Protein AF-0000000075981635 (afdb_homodimer)

Organism: Limulus polyphemus (NCBI:txid6850)

Secondary structure (DSSP, 8-state):
----EEEE---SS-EE-TTT--EE-TTT--EEEETTT--EEETTTGGG--PPPHHHHHHH------SSS----TGGGTTB-TTT--B----SSS---EE-TTT--EE-TTT---EEE--HHHHHHH-----EEE-HHHHHHHHHHTT---EEHHHH-TTHHHH-HHHHHHHHHHHHHHHHHHHHHT-HHHHHHTGGGTTGGGTHHHH-SSEE-HHHHHHHHHTHHHHHHHHHHHHHHHIIIII-HHHHTT-EE-TTT----EE-TTSTTEEE-TTT--EEEHHHHHHTTT--HHHHHHHHHHHHHHH-/----EEEE---SS-EE-TTT--EE-TTT--EEEETTT--EEETTTGGG--PPPHHHHHHH------SSS----TGGGTTB-TTT--B----SSS---EE-TTT--EE-TTT---EEE--HHHHHHH-----EEE-HHHHHHHHHHTT---EEHHHH-TTHHHH-HHHHHHHHHHHHHHHHHHHHHT-HHHHHHTGGGTTGGGTHHHH-SSEE-HHHHHHHHHTHHHHHHHHHHHHHHHIIIII-HHHHTT-EE-TTT----EE-TTSTTEEE-TTT--EEEHHHHHHTTT--HHHHHHHHHHHHHHH-

Structure (mmCIF, N/CA/C/O backbone):
data_AF-0000000075981635-model_v1
#
loop_
_entity.id
_entity.type
_entity.pdbx_description
1 polymer 'Differentially expressed in FDCP 8 homolog isoform X3'
#
loop_
_atom_site.group_PDB
_atom_site.id
_atom_site.type_symbol
_atom_site.label_atom_id
_atom_site.label_alt_id
_atom_site.label_comp_id
_atom_site.label_asym_id
_atom_site.label_entity_id
_atom_site.label_seq_id
_atom_site.pdbx_PDB_ins_code
_atom_site.Cartn_x
_atom_site.Cartn_y
_atom_site.Cartn_z
_atom_site.occupancy
_atom_site.B_iso_or_equiv
_atom_site.auth_seq_id
_atom_site.auth_comp_id
_atom_site.auth_asym_id
_atom_site.auth_atom_id
_atom_site.pdbx_PDB_model_num
ATOM 1 N N . MET A 1 1 ? -29.5 -4.312 -8.617 1 84.81 1 MET A N 1
ATOM 2 C CA . MET A 1 1 ? -28.266 -4.684 -7.918 1 84.81 1 MET A CA 1
ATOM 3 C C . MET A 1 1 ? -27.875 -6.125 -8.219 1 84.81 1 MET A C 1
ATOM 5 O O . MET A 1 1 ? -26.797 -6.574 -7.848 1 84.81 1 MET A O 1
ATOM 9 N N . GLY A 1 2 ? -28.641 -6.891 -8.945 1 89.69 2 GLY A N 1
ATOM 10 C CA . GLY A 1 2 ? -28.359 -8.195 -9.516 1 89.69 2 GLY A CA 1
ATOM 11 C C . GLY A 1 2 ? -28.516 -9.336 -8.516 1 89.69 2 GLY A C 1
ATOM 12 O O . GLY A 1 2 ? -28.156 -10.477 -8.812 1 89.69 2 GLY A O 1
ATOM 13 N N . HIS A 1 3 ? -29.016 -9.078 -7.332 1 92.94 3 HIS A N 1
ATOM 14 C CA . HIS A 1 3 ? -29.172 -10.117 -6.32 1 92.94 3 HIS A CA 1
ATOM 15 C C . HIS A 1 3 ? -30.391 -10.992 -6.617 1 92.94 3 HIS A C 1
ATOM 17 O O . HIS A 1 3 ? -31.406 -10.5 -7.125 1 92.94 3 HIS A O 1
ATOM 23 N N . LYS A 1 4 ? -30.25 -12.25 -6.344 1 93.5 4 LYS A N 1
ATOM 24 C CA . LYS A 1 4 ? -31.375 -13.188 -6.367 1 93.5 4 LYS A CA 1
ATOM 25 C C . LYS A 1 4 ? -31.719 -13.664 -4.957 1 93.5 4 LYS A C 1
ATOM 27 O O . LYS A 1 4 ? -31.344 -14.766 -4.559 1 93.5 4 LYS A O 1
ATOM 32 N N . PHE A 1 5 ? -32.625 -12.906 -4.32 1 91.69 5 PHE A N 1
ATOM 33 C CA . PHE A 1 5 ? -32.875 -13.102 -2.898 1 91.69 5 PHE A CA 1
ATOM 34 C C . PHE A 1 5 ? -33.906 -14.211 -2.678 1 91.69 5 PHE A C 1
ATOM 36 O O . PHE A 1 5 ? -34.875 -14.328 -3.434 1 91.69 5 PHE A O 1
ATOM 43 N N . MET A 1 6 ? -33.562 -15 -1.668 1 89.75 6 MET A N 1
ATOM 44 C CA . MET A 1 6 ? -34.5 -16 -1.137 1 89.75 6 MET A CA 1
ATOM 45 C C . MET A 1 6 ? -34.812 -15.719 0.328 1 89.75 6 MET A C 1
ATOM 47 O O . MET A 1 6 ? -33.938 -15.266 1.081 1 89.75 6 MET A O 1
ATOM 51 N N . GLN A 1 7 ? -36 -15.938 0.594 1 85.94 7 GLN A N 1
ATOM 52 C CA . GLN A 1 7 ? -36.406 -15.742 1.984 1 85.94 7 GLN A CA 1
ATOM 53 C C . GLN A 1 7 ? -36.031 -16.953 2.836 1 85.94 7 GLN A C 1
ATOM 55 O O . GLN A 1 7 ? -36.188 -18.094 2.402 1 85.94 7 GLN A O 1
ATOM 60 N N . ARG A 1 8 ? -35.281 -16.688 3.889 1 77.25 8 ARG A N 1
ATOM 61 C CA . ARG A 1 8 ? -34.938 -17.781 4.793 1 77.25 8 ARG A CA 1
ATOM 62 C C . ARG A 1 8 ? -35.562 -17.578 6.164 1 77.25 8 ARG A C 1
ATOM 64 O O . ARG A 1 8 ? -35.688 -16.438 6.645 1 77.25 8 ARG A O 1
ATOM 71 N N . LYS A 1 9 ? -36.25 -18.719 6.59 1 65.69 9 LYS A N 1
ATOM 72 C CA . LYS A 1 9 ? -36.75 -18.734 7.957 1 65.69 9 LYS A CA 1
ATOM 73 C C . LYS A 1 9 ? -35.719 -19.25 8.93 1 65.69 9 LYS A C 1
ATOM 75 O O . LYS A 1 9 ? -34.812 -20 8.547 1 65.69 9 LYS A O 1
ATOM 80 N N . MET A 1 10 ? -35.406 -18.719 10.125 1 58.03 10 MET A N 1
ATOM 81 C CA . MET A 1 10 ? -34.375 -18.719 11.141 1 58.03 10 MET A CA 1
ATOM 82 C C . MET A 1 10 ? -33.969 -20.141 11.508 1 58.03 10 MET A C 1
ATOM 84 O O . MET A 1 10 ? -34.812 -21 11.758 1 58.03 10 MET A O 1
ATOM 88 N N . GLU A 1 11 ? -32.875 -20.609 10.891 1 58.12 11 GLU A N 1
ATOM 89 C CA . GLU A 1 11 ? -32.25 -21.672 11.68 1 58.12 11 GLU A CA 1
ATOM 90 C C . GLU A 1 11 ? -31.391 -21.094 12.781 1 58.12 11 GLU A C 1
ATOM 92 O O . GLU A 1 11 ? -30.938 -19.953 12.688 1 58.12 11 GLU A O 1
ATOM 97 N N . GLY A 1 12 ? -31.5 -21.5 14.125 1 59.56 12 GLY A N 1
ATOM 98 C CA . GLY A 1 12 ? -30.859 -21.328 15.422 1 59.56 12 GLY A CA 1
ATOM 99 C C . GLY A 1 12 ? -29.562 -20.547 15.352 1 59.56 12 GLY A C 1
ATOM 100 O O . GLY A 1 12 ? -28.953 -20.25 16.391 1 59.56 12 GLY A O 1
ATOM 101 N N . THR A 1 13 ? -28.984 -20.141 14.211 1 61.5 13 THR A N 1
ATOM 102 C CA . THR A 1 13 ? -27.672 -19.5 14.266 1 61.5 13 THR A CA 1
ATOM 103 C C . THR A 1 13 ? -27.797 -18 14.047 1 61.5 13 THR A C 1
ATOM 105 O O . THR A 1 13 ? -28.703 -17.531 13.344 1 61.5 13 THR A O 1
ATOM 108 N N . HIS A 1 14 ? -27.094 -17.203 14.852 1 75.94 14 HIS A N 1
ATOM 109 C CA . HIS A 1 14 ? -27.078 -15.758 14.734 1 75.94 14 HIS A CA 1
ATOM 110 C C . HIS A 1 14 ? -26.328 -15.32 13.477 1 75.94 14 HIS A C 1
ATOM 112 O O . HIS A 1 14 ? -25.172 -15.695 13.281 1 75.94 14 HIS A O 1
ATOM 118 N N . GLU A 1 15 ? -27.125 -14.82 12.461 1 83.19 15 GLU A N 1
ATOM 119 C CA . GLU A 1 15 ? -26.531 -14.211 11.273 1 83.19 15 GLU A CA 1
ATOM 120 C C . GLU A 1 15 ? -26.516 -12.688 11.375 1 83.19 15 GLU A C 1
ATOM 122 O O . GLU A 1 15 ? -27.172 -12.117 12.25 1 83.19 15 GLU A O 1
ATOM 127 N N . TYR A 1 16 ? -25.594 -12.086 10.617 1 87.06 16 TYR A N 1
ATOM 128 C CA . TYR A 1 16 ? -25.516 -10.625 10.609 1 87.06 16 TYR A CA 1
ATOM 129 C C . TYR A 1 16 ? -25.922 -10.07 9.25 1 87.06 16 TYR A C 1
ATOM 131 O O . TYR A 1 16 ? -25.578 -10.641 8.211 1 87.06 16 TYR A O 1
ATOM 139 N N . CYS A 1 17 ? -26.625 -8.984 9.32 1 89.62 17 CYS A N 1
ATOM 140 C CA . CYS A 1 17 ? -27.047 -8.305 8.102 1 89.62 17 CYS A CA 1
ATOM 141 C C . CYS A 1 17 ? -25.875 -7.613 7.434 1 89.62 17 CYS A C 1
ATOM 143 O O . CYS A 1 17 ? -25.156 -6.84 8.07 1 89.62 17 CYS A O 1
ATOM 145 N N . ASP A 1 18 ? -25.703 -7.773 6.152 1 89.81 18 ASP A N 1
ATOM 146 C CA . ASP A 1 18 ? -24.578 -7.203 5.406 1 89.81 18 ASP A CA 1
ATOM 147 C C . ASP A 1 18 ? -24.812 -5.719 5.125 1 89.81 18 ASP A C 1
ATOM 149 O O . ASP A 1 18 ? -23.891 -5.008 4.723 1 89.81 18 ASP A O 1
ATOM 153 N N . LYS A 1 19 ? -25.969 -5.297 5.375 1 87.06 19 LYS A N 1
ATOM 154 C CA . LYS A 1 19 ? -26.266 -3.887 5.148 1 87.06 19 LYS A CA 1
ATOM 155 C C . LYS A 1 19 ? -26.094 -3.074 6.43 1 87.06 19 LYS A C 1
ATOM 157 O O . LYS A 1 19 ? -25.344 -2.1 6.453 1 87.06 19 LYS A O 1
ATOM 162 N N . CYS A 1 20 ? -26.703 -3.475 7.473 1 85.94 20 CYS A N 1
ATOM 163 C CA . CYS A 1 20 ? -26.703 -2.664 8.688 1 85.94 20 CYS A CA 1
ATOM 164 C C . CYS A 1 20 ? -25.75 -3.248 9.727 1 85.94 20 CYS A C 1
ATOM 166 O O . CYS A 1 20 ? -25.484 -2.615 10.75 1 85.94 20 CYS A O 1
ATOM 168 N N . CYS A 1 21 ? -25.25 -4.375 9.57 1 83.38 21 CYS A N 1
ATOM 169 C CA . CYS A 1 21 ? -24.266 -5.059 10.398 1 83.38 21 CYS A CA 1
ATOM 170 C C . CYS A 1 21 ? -24.859 -5.488 11.727 1 83.38 21 CYS A C 1
ATOM 172 O O . CYS A 1 21 ? -24.141 -5.871 12.648 1 83.38 21 CYS A O 1
ATOM 174 N N . ASN A 1 22 ? -26.172 -5.445 11.797 1 85.88 22 ASN A N 1
ATOM 175 C CA . ASN A 1 22 ? -26.828 -5.895 13.016 1 85.88 22 ASN A CA 1
ATOM 176 C C . ASN A 1 22 ? -27.234 -7.363 12.93 1 85.88 22 ASN A C 1
ATOM 178 O O . ASN A 1 22 ? -27.312 -7.922 11.836 1 85.88 22 ASN A O 1
ATOM 182 N N . ILE A 1 23 ? -27.453 -7.855 14.117 1 86.75 23 ILE A N 1
ATOM 183 C CA . ILE A 1 23 ? -27.812 -9.266 14.203 1 86.75 23 ILE A CA 1
ATOM 184 C C . ILE A 1 23 ? -29.188 -9.5 13.594 1 86.75 23 ILE A C 1
ATOM 186 O O . ILE A 1 23 ? -30.109 -8.703 13.805 1 86.75 23 ILE A O 1
ATOM 190 N N . ILE A 1 24 ? -29.234 -10.406 12.703 1 84 24 ILE A N 1
ATOM 191 C CA . ILE A 1 24 ? -30.531 -10.883 12.211 1 84 24 ILE A CA 1
ATOM 192 C C . ILE A 1 24 ? -31.125 -11.891 13.188 1 84 24 ILE A C 1
ATOM 194 O O . ILE A 1 24 ? -30.578 -12.984 13.359 1 84 24 ILE A O 1
ATOM 198 N N . LEU A 1 25 ? -32.031 -11.516 14.055 1 73.31 25 LEU A N 1
ATOM 199 C CA . LEU A 1 25 ? -32.656 -12.383 15.055 1 73.31 25 LEU A CA 1
ATOM 200 C C . LEU A 1 25 ? -33.594 -13.375 14.406 1 73.31 25 LEU A C 1
ATOM 202 O O . LEU A 1 25 ? -34.5 -12.984 13.672 1 73.31 25 LEU A O 1
ATOM 206 N N . GLY A 1 26 ? -33.25 -14.555 13.898 1 59.31 26 GLY A N 1
ATOM 207 C CA . GLY A 1 26 ? -33.969 -15.633 13.227 1 59.31 26 GLY A CA 1
ATOM 208 C C . GLY A 1 26 ? -35.375 -15.812 13.711 1 59.31 26 GLY A C 1
ATOM 209 O O . GLY A 1 26 ? -36.281 -16.125 12.922 1 59.31 26 GLY A O 1
ATOM 210 N N . VAL A 1 27 ? -35.656 -15.93 14.992 1 55.22 27 VAL A N 1
ATOM 211 C CA . VAL A 1 27 ? -36.969 -16.391 15.438 1 55.22 27 VAL A CA 1
ATOM 212 C C . VAL A 1 27 ? -38.062 -15.445 14.93 1 55.22 27 VAL A C 1
ATOM 214 O O . VAL A 1 27 ? -39.125 -15.883 14.547 1 55.22 27 VAL A O 1
ATOM 217 N N . MET A 1 28 ? -37.812 -14.281 14.914 1 53.75 28 MET A N 1
ATOM 218 C CA . MET A 1 28 ? -38.938 -13.375 14.773 1 53.75 28 MET A CA 1
ATOM 219 C C . MET A 1 28 ? -38.969 -12.719 13.398 1 53.75 28 MET A C 1
ATOM 221 O O . MET A 1 28 ? -39.969 -12.156 12.984 1 53.75 28 MET A O 1
ATOM 225 N N . HIS A 1 29 ? -37.781 -12.789 12.648 1 61.12 29 HIS A N 1
ATOM 226 C CA . HIS A 1 29 ? -37.844 -11.914 11.477 1 61.12 29 HIS A CA 1
ATOM 227 C C . HIS A 1 29 ? -37.312 -12.617 10.234 1 61.12 29 HIS A C 1
ATOM 229 O O . HIS A 1 29 ? -36.312 -13.328 10.289 1 61.12 29 HIS A O 1
ATOM 235 N N . ASN A 1 30 ? -38.156 -12.719 9.219 1 72 30 ASN A N 1
ATOM 236 C CA . ASN A 1 30 ? -37.75 -13.141 7.879 1 72 30 ASN A CA 1
ATOM 237 C C . ASN A 1 30 ? -36.531 -12.359 7.387 1 72 30 ASN A C 1
ATOM 239 O O . ASN A 1 30 ? -36.375 -11.18 7.707 1 72 30 ASN A O 1
ATOM 243 N N . TRP A 1 31 ? -35.5 -13.148 7.027 1 84.12 31 TRP A N 1
ATOM 244 C CA . TRP A 1 31 ? -34.344 -12.469 6.422 1 84.12 31 TRP A CA 1
ATOM 245 C C . TRP A 1 31 ? -34.062 -13 5.02 1 84.12 31 TRP A C 1
ATOM 247 O O . TRP A 1 31 ? -34.688 -13.969 4.586 1 84.12 31 TRP A O 1
ATOM 257 N N . TYR A 1 32 ? -33.438 -12.188 4.258 1 88.69 32 TYR A N 1
ATOM 258 C CA . TYR A 1 32 ? -33.188 -12.516 2.859 1 88.69 32 TYR A CA 1
ATOM 259 C C . TYR A 1 32 ? -31.719 -12.883 2.656 1 88.69 32 TYR A C 1
ATOM 261 O O . TYR A 1 32 ? -30.844 -12.359 3.35 1 88.69 32 TYR A O 1
ATOM 269 N N . TYR A 1 33 ? -31.531 -13.828 1.89 1 90.06 33 TYR A N 1
ATOM 270 C CA . TYR A 1 33 ? -30.172 -14.195 1.491 1 90.06 33 TYR A CA 1
ATOM 271 C C . TYR A 1 33 ? -30.078 -14.359 -0.021 1 90.06 33 TYR A C 1
ATOM 273 O O . TYR A 1 33 ? -31 -14.852 -0.661 1 90.06 33 TYR A O 1
ATOM 281 N N . CYS A 1 34 ? -29.062 -13.789 -0.636 1 93.12 34 CYS A N 1
ATOM 282 C CA . CYS A 1 34 ? -28.828 -13.961 -2.066 1 93.12 34 CYS A CA 1
ATOM 283 C C . CYS A 1 34 ? -28.281 -15.352 -2.369 1 93.12 34 CYS A C 1
ATOM 285 O O . CYS A 1 34 ? -27.25 -15.742 -1.824 1 93.12 34 CYS A O 1
ATOM 287 N N . LYS A 1 35 ? -28.844 -16.031 -3.207 1 92.94 35 LYS A N 1
ATOM 288 C CA . LYS A 1 35 ? -28.438 -17.406 -3.51 1 92.94 35 LYS A CA 1
ATOM 289 C C . LYS A 1 35 ? -27.094 -17.422 -4.246 1 92.94 35 LYS A C 1
ATOM 291 O O . LYS A 1 35 ? -26.359 -18.406 -4.164 1 92.94 35 LYS A O 1
ATOM 296 N N . ASN A 1 36 ? -26.812 -16.312 -4.926 1 93.25 36 ASN A N 1
ATOM 297 C CA . ASN A 1 36 ? -25.609 -16.281 -5.77 1 93.25 36 ASN A CA 1
ATOM 298 C C . ASN A 1 36 ? -24.391 -15.844 -4.98 1 93.25 36 ASN A C 1
ATOM 300 O O . ASN A 1 36 ? -23.297 -16.406 -5.148 1 93.25 36 ASN A O 1
ATOM 304 N N . CYS A 1 37 ? -24.5 -14.914 -4.121 1 93.06 37 CYS A N 1
ATOM 305 C CA . CYS A 1 37 ? -23.312 -14.375 -3.475 1 93.06 37 CYS A CA 1
ATOM 306 C C . CYS A 1 37 ? -23.406 -14.516 -1.96 1 93.06 37 CYS A C 1
ATOM 308 O O . CYS A 1 37 ? -22.484 -14.125 -1.24 1 93.06 37 CYS A O 1
ATOM 310 N N . SER A 1 38 ? -24.5 -14.906 -1.4 1 89.31 38 SER A N 1
ATOM 311 C CA . SER A 1 38 ? -24.719 -15.18 0.017 1 89.31 38 SER A CA 1
ATOM 312 C C . SER A 1 38 ? -24.875 -13.883 0.808 1 89.31 38 SER A C 1
ATOM 314 O O . SER A 1 38 ? -24.672 -13.859 2.023 1 89.31 38 SER A O 1
ATOM 316 N N . PHE A 1 39 ? -25.156 -12.852 0.127 1 91.94 39 PHE A N 1
ATOM 317 C CA . PHE A 1 39 ? -25.484 -11.594 0.792 1 91.94 39 PHE A CA 1
ATOM 318 C C . PHE A 1 39 ? -26.734 -11.758 1.665 1 91.94 39 PHE A C 1
ATOM 320 O O . PHE A 1 39 ? -27.734 -12.312 1.222 1 91.94 39 PHE A O 1
ATOM 327 N N . LYS A 1 40 ? -26.641 -11.352 2.982 1 91.06 40 LYS A N 1
ATOM 328 C CA . LYS A 1 40 ? -27.75 -11.477 3.93 1 91.06 40 LYS A CA 1
ATOM 329 C C . LYS A 1 40 ? -28.25 -10.109 4.371 1 91.06 40 LYS A C 1
ATOM 331 O O . LYS A 1 40 ? -27.453 -9.188 4.582 1 91.06 40 LYS A O 1
ATOM 336 N N . CYS A 1 41 ? -29.562 -9.953 4.391 1 90.06 41 CYS A N 1
ATOM 337 C CA . CYS A 1 41 ? -30.047 -8.664 4.879 1 90.06 41 CYS A CA 1
ATOM 338 C C . CYS A 1 41 ? -31.422 -8.812 5.527 1 90.06 41 CYS A C 1
ATOM 340 O O . CYS A 1 41 ? -32.125 -9.797 5.301 1 90.06 41 CYS A O 1
ATOM 342 N N . HIS A 1 42 ? -31.672 -7.879 6.406 1 87.75 42 HIS A N 1
ATOM 343 C CA . HIS A 1 42 ? -33 -7.742 6.984 1 87.75 42 HIS A CA 1
ATOM 344 C C . HIS A 1 42 ? -34.031 -7.406 5.91 1 87.75 42 HIS A C 1
ATOM 346 O O . HIS A 1 42 ? -33.688 -6.871 4.855 1 87.75 42 HIS A O 1
ATOM 352 N N . ASN A 1 43 ? -35.219 -7.734 6.301 1 86.81 43 ASN A N 1
ATOM 353 C CA . ASN A 1 43 ? -36.312 -7.301 5.434 1 86.81 43 ASN A CA 1
ATOM 354 C C . ASN A 1 43 ? -36.344 -5.781 5.289 1 86.81 43 ASN A C 1
ATOM 356 O O . ASN A 1 43 ? -36.562 -5.262 4.191 1 86.81 43 ASN A O 1
ATOM 360 N N . LYS A 1 44 ? -36.062 -5.113 6.312 1 87.5 44 LYS A N 1
ATOM 361 C CA . LYS A 1 44 ? -36.125 -3.656 6.297 1 87.5 44 LYS A CA 1
ATOM 362 C C . LYS A 1 44 ? -34.969 -3.068 5.52 1 87.5 44 LYS A C 1
ATOM 364 O O . LYS A 1 44 ? -35 -1.918 5.082 1 87.5 44 LYS A O 1
ATOM 369 N N . CYS A 1 45 ? -33.938 -3.873 5.348 1 89.81 45 CYS A N 1
ATOM 370 C CA . CYS A 1 45 ? -32.719 -3.377 4.738 1 89.81 45 CYS A CA 1
ATOM 371 C C . CYS A 1 45 ? -32.688 -3.645 3.238 1 89.81 45 CYS A C 1
ATOM 373 O O . CYS A 1 45 ? -31.906 -3.043 2.5 1 89.81 45 CYS A O 1
ATOM 375 N N . VAL A 1 46 ? -33.562 -4.438 2.738 1 86.81 46 VAL A N 1
ATOM 376 C CA . VAL A 1 46 ? -33.531 -4.965 1.377 1 86.81 46 VAL A CA 1
ATOM 377 C C . VAL A 1 46 ? -33.656 -3.818 0.375 1 86.81 46 VAL A C 1
ATOM 379 O O . VAL A 1 46 ? -33.031 -3.834 -0.682 1 86.81 46 VAL A O 1
ATOM 382 N N . ASN A 1 47 ? -34.406 -2.779 0.701 1 87 47 ASN A N 1
ATOM 383 C CA . ASN A 1 47 ? -34.656 -1.711 -0.257 1 87 47 ASN A CA 1
ATOM 384 C C . ASN A 1 47 ? -33.594 -0.638 -0.218 1 87 47 ASN A C 1
ATOM 386 O O . ASN A 1 47 ? -33.594 0.301 -1.017 1 87 47 ASN A O 1
ATOM 390 N N . PHE A 1 48 ? -32.594 -0.847 0.583 1 87.12 48 PHE A N 1
ATOM 391 C CA . PHE A 1 48 ? -31.578 0.19 0.738 1 87.12 48 PHE A CA 1
ATOM 392 C C . PHE A 1 48 ? -30.188 -0.357 0.423 1 87.12 48 PHE A C 1
ATOM 394 O O . PHE A 1 48 ? -29.188 0.182 0.889 1 87.12 48 PHE A O 1
ATOM 401 N N . LEU A 1 49 ? -30.266 -1.386 -0.314 1 87.81 49 LEU A N 1
ATOM 402 C CA . LEU A 1 49 ? -28.969 -2.004 -0.624 1 87.81 49 LEU A CA 1
ATOM 403 C C . LEU A 1 49 ? -28.156 -1.121 -1.563 1 87.81 49 LEU A C 1
ATOM 405 O O . LEU A 1 49 ? -28.719 -0.457 -2.439 1 87.81 49 LEU A O 1
ATOM 409 N N . THR A 1 50 ? -26.828 -1.134 -1.323 1 85.12 50 THR A N 1
ATOM 410 C CA . THR A 1 50 ? -25.922 -0.349 -2.166 1 85.12 50 THR A CA 1
ATOM 411 C C . THR A 1 50 ? -24.891 -1.246 -2.842 1 85.12 50 THR A C 1
ATOM 413 O O . THR A 1 50 ? -24.297 -0.865 -3.854 1 85.12 50 THR A O 1
ATOM 416 N N . ARG A 1 51 ? -24.812 -2.416 -2.426 1 91.31 51 ARG A N 1
ATOM 417 C CA . ARG A 1 51 ? -23.781 -3.309 -2.949 1 91.31 51 ARG A CA 1
ATOM 418 C C . ARG A 1 51 ? -24.312 -4.16 -4.09 1 91.31 51 ARG A C 1
ATOM 420 O O . ARG A 1 51 ? -25.359 -4.816 -3.945 1 91.31 51 ARG A O 1
ATOM 427 N N . ILE A 1 52 ? -23.516 -4.168 -5.227 1 92.38 52 ILE A N 1
ATOM 428 C CA . ILE A 1 52 ? -23.859 -5.016 -6.363 1 92.38 52 ILE A CA 1
ATOM 429 C C . ILE A 1 52 ? -23.547 -6.473 -6.031 1 92.38 52 ILE A C 1
ATOM 431 O O . ILE A 1 52 ? -22.594 -6.758 -5.309 1 92.38 52 ILE A O 1
ATOM 435 N N . CYS A 1 53 ? -24.391 -7.355 -6.523 1 94.62 53 CYS A N 1
ATOM 436 C CA . CYS A 1 53 ? -24.172 -8.781 -6.324 1 94.62 53 CYS A CA 1
ATOM 437 C C . CYS A 1 53 ? -22.781 -9.188 -6.789 1 94.62 53 CYS A C 1
ATOM 439 O O . CYS A 1 53 ? -22.391 -8.93 -7.934 1 94.62 53 CYS A O 1
ATOM 441 N N . ALA A 1 54 ? -22.078 -9.852 -5.941 1 95.19 54 ALA A N 1
ATOM 442 C CA . ALA A 1 54 ? -20.719 -10.258 -6.254 1 95.19 54 ALA A CA 1
ATOM 443 C C . ALA A 1 54 ? -20.688 -11.234 -7.426 1 95.19 54 ALA A C 1
ATOM 445 O O . ALA A 1 54 ? -19.734 -11.234 -8.219 1 95.19 54 ALA A O 1
ATOM 446 N N . TYR A 1 55 ? -21.656 -12.016 -7.535 1 95.75 55 TYR A N 1
ATOM 447 C CA . TYR A 1 55 ? -21.734 -12.977 -8.625 1 95.75 55 TYR A CA 1
ATOM 448 C C . TYR A 1 55 ? -21.844 -12.266 -9.969 1 95.75 55 TYR A C 1
ATOM 450 O O . TYR A 1 55 ? -21.188 -12.656 -10.938 1 95.75 55 TYR A O 1
ATOM 458 N N . VAL A 1 56 ? -22.656 -11.305 -9.992 1 95.25 56 VAL A N 1
ATOM 459 C CA . VAL A 1 56 ? -22.828 -10.531 -11.219 1 95.25 56 VAL A CA 1
ATOM 460 C C . VAL A 1 56 ? -21.484 -9.883 -11.594 1 95.25 56 VAL A C 1
ATOM 462 O O . VAL A 1 56 ? -21.109 -9.867 -12.773 1 95.25 56 VAL A O 1
ATOM 465 N N . LYS A 1 57 ? -20.797 -9.414 -10.617 1 94 57 LYS A N 1
ATOM 466 C CA . LYS A 1 57 ? -19.5 -8.805 -10.859 1 94 57 LYS A CA 1
ATOM 467 C C . LYS A 1 57 ? -18.531 -9.82 -11.453 1 94 57 LYS A C 1
ATOM 469 O O . LYS A 1 57 ? -17.766 -9.492 -12.375 1 94 57 LYS A O 1
ATOM 474 N N . VAL A 1 58 ? -18.562 -10.977 -10.961 1 95.81 58 VAL A N 1
ATOM 475 C CA . VAL A 1 58 ? -17.656 -12.031 -11.398 1 95.81 58 VAL A CA 1
ATOM 476 C C . VAL A 1 58 ? -18 -12.445 -12.828 1 95.81 58 VAL A C 1
ATOM 478 O O . VAL A 1 58 ? -17.094 -12.656 -13.648 1 95.81 58 VAL A O 1
ATOM 481 N N . VAL A 1 59 ? -19.234 -12.555 -13.086 1 94.5 59 VAL A N 1
ATOM 482 C CA . VAL A 1 59 ? -19.672 -12.961 -14.414 1 94.5 59 VAL A CA 1
ATOM 483 C C . VAL A 1 59 ? -19.297 -11.891 -15.438 1 94.5 59 VAL A C 1
ATOM 485 O O . VAL A 1 59 ? -18.844 -12.211 -16.547 1 94.5 59 VAL A O 1
ATOM 488 N N . GLU A 1 60 ? -19.391 -10.711 -15.07 1 94.44 60 GLU A N 1
ATOM 489 C CA . GLU A 1 60 ? -19.109 -9.602 -15.977 1 94.44 60 GLU A CA 1
ATOM 490 C C . GLU A 1 60 ? -17.609 -9.492 -16.25 1 94.44 60 GLU A C 1
ATOM 492 O O . GLU A 1 60 ? -17.188 -9.289 -17.391 1 94.44 60 GLU A O 1
ATOM 497 N N . ASN A 1 61 ? -16.844 -9.57 -15.188 1 95.12 61 ASN A N 1
ATOM 498 C CA . ASN A 1 61 ? -15.391 -9.445 -15.305 1 95.12 61 ASN A CA 1
ATOM 499 C C . ASN A 1 61 ? -14.672 -10.336 -14.297 1 95.12 61 ASN A C 1
ATOM 501 O O . ASN A 1 61 ? -14.227 -9.859 -13.25 1 95.12 61 ASN A O 1
ATOM 505 N N . PRO A 1 62 ? -14.445 -11.508 -14.727 1 96.06 62 PRO A N 1
ATOM 506 C CA . PRO A 1 62 ? -13.773 -12.438 -13.812 1 96.06 62 PRO A CA 1
ATOM 507 C C . PRO A 1 62 ? -12.266 -12.203 -13.742 1 96.06 62 PRO A C 1
ATOM 509 O O . PRO A 1 62 ? -11.484 -13.055 -14.188 1 96.06 62 PRO A O 1
ATOM 512 N N . SER A 1 63 ? -11.82 -11.078 -13.125 1 97.25 63 SER A N 1
ATOM 513 C CA . SER A 1 63 ? -10.406 -10.742 -13.008 1 97.25 63 SER A CA 1
ATOM 514 C C . SER A 1 63 ? -10.078 -10.195 -11.625 1 97.25 63 SER A C 1
ATOM 516 O O . SER A 1 63 ? -10.961 -9.672 -10.938 1 97.25 63 SER A O 1
ATOM 518 N N . TYR A 1 64 ? -8.906 -10.414 -11.227 1 97.88 64 TYR A N 1
ATOM 519 C CA . TYR A 1 64 ? -8.43 -9.93 -9.938 1 97.88 64 TYR A CA 1
ATOM 520 C C . TYR A 1 64 ? -7.734 -8.578 -10.078 1 97.88 64 TYR A C 1
ATOM 522 O O . TYR A 1 64 ? -7.242 -8.242 -11.156 1 97.88 64 TYR A O 1
ATOM 530 N N . ILE A 1 65 ? -7.746 -7.801 -9 1 95.94 65 ILE A N 1
ATOM 531 C CA . ILE A 1 65 ? -6.809 -6.688 -8.875 1 95.94 65 ILE A CA 1
ATOM 532 C C . ILE A 1 65 ? -5.402 -7.227 -8.633 1 95.94 65 ILE A C 1
ATOM 534 O O . ILE A 1 65 ? -5.141 -7.863 -7.609 1 95.94 65 ILE A O 1
ATOM 538 N N . LEU A 1 66 ? -4.508 -6.941 -9.484 1 94.88 66 LEU A N 1
ATOM 539 C CA . LEU A 1 66 ? -3.207 -7.598 -9.43 1 94.88 66 LEU A CA 1
ATOM 540 C C . LEU A 1 66 ? -2.154 -6.672 -8.836 1 94.88 66 LEU A C 1
ATOM 542 O O . LEU A 1 66 ? -0.999 -7.066 -8.664 1 94.88 66 LEU A O 1
ATOM 546 N N . ASP A 1 67 ? -2.574 -5.438 -8.422 1 92.62 67 ASP A N 1
ATOM 547 C CA . ASP A 1 67 ? -1.695 -4.559 -7.66 1 92.62 67 ASP A CA 1
ATOM 548 C C . ASP A 1 67 ? -1.758 -4.887 -6.168 1 92.62 67 ASP A C 1
ATOM 550 O O . ASP A 1 67 ? -2.84 -5.113 -5.621 1 92.62 67 ASP A O 1
ATOM 554 N N . ILE A 1 68 ? -0.573 -4.926 -5.648 1 91.75 68 ILE A N 1
ATOM 555 C CA . ILE A 1 68 ? -0.566 -5.184 -4.215 1 91.75 68 ILE A CA 1
ATOM 556 C C . ILE A 1 68 ? -1.059 -3.947 -3.465 1 91.75 68 ILE A C 1
ATOM 558 O O . ILE A 1 68 ? -0.35 -2.939 -3.383 1 91.75 68 ILE A O 1
ATOM 562 N N . CYS A 1 69 ? -2.203 -4.078 -2.887 1 84.5 69 CYS A N 1
ATOM 563 C CA . CYS A 1 69 ? -2.836 -3.025 -2.1 1 84.5 69 CYS A CA 1
ATOM 564 C C . CYS A 1 69 ? -2.654 -1.666 -2.766 1 84.5 69 CYS A C 1
ATOM 566 O O . CYS A 1 69 ? -1.862 -0.845 -2.301 1 84.5 69 CYS A O 1
ATOM 568 N N . PRO A 1 70 ? -3.439 -1.427 -3.686 1 83 70 PRO A N 1
ATOM 569 C CA . PRO A 1 70 ? -3.326 -0.159 -4.41 1 83 70 PRO A CA 1
ATOM 570 C C . PRO A 1 70 ? -3.318 1.053 -3.48 1 83 70 PRO A C 1
ATOM 572 O O . PRO A 1 70 ? -4.023 1.062 -2.467 1 83 70 PRO A O 1
ATOM 575 N N . GLU A 1 71 ? -2.506 1.91 -3.82 1 80.88 71 GLU A N 1
ATOM 576 C CA . GLU A 1 71 ? -2.299 3.09 -2.984 1 80.88 71 GLU A CA 1
ATOM 577 C C . GLU A 1 71 ? -3.537 3.98 -2.969 1 80.88 71 GLU A C 1
ATOM 579 O O . GLU A 1 71 ? -3.967 4.473 -4.012 1 80.88 71 GLU A O 1
ATOM 584 N N . THR A 1 72 ? -4.121 4.195 -1.852 1 86.88 72 THR A N 1
ATOM 585 C CA . THR A 1 72 ? -5.238 5.105 -1.626 1 86.88 72 THR A CA 1
ATOM 586 C C . THR A 1 72 ? -5.129 5.766 -0.254 1 86.88 72 THR A C 1
ATOM 588 O O . THR A 1 72 ? -4.359 5.316 0.597 1 86.88 72 THR A O 1
ATOM 591 N N . SER A 1 73 ? -5.789 6.914 -0.179 1 92.69 73 SER A N 1
ATOM 592 C CA . SER A 1 73 ? -5.824 7.633 1.091 1 92.69 73 SER A CA 1
ATOM 593 C C . SER A 1 73 ? -7.25 8.039 1.457 1 92.69 73 SER A C 1
ATOM 595 O O . SER A 1 73 ? -8.148 7.984 0.618 1 92.69 73 SER A O 1
ATOM 597 N N . LEU A 1 74 ? -7.441 8.352 2.73 1 93.38 74 LEU A N 1
ATOM 598 C CA . LEU A 1 74 ? -8.727 8.891 3.145 1 93.38 74 LEU A CA 1
ATOM 599 C C . LEU A 1 74 ? -9.031 10.195 2.41 1 93.38 74 LEU A C 1
ATOM 601 O O . LEU A 1 74 ? -10.188 10.461 2.061 1 93.38 74 LEU A O 1
ATOM 605 N N . ALA A 1 75 ? -7.996 10.898 2.146 1 92.75 75 ALA A N 1
ATOM 606 C CA . ALA A 1 75 ? -8.164 12.172 1.443 1 92.75 75 ALA A CA 1
ATOM 607 C C . ALA A 1 75 ? -8.727 11.953 0.042 1 92.75 75 ALA A C 1
ATOM 609 O O . ALA A 1 75 ? -9.625 12.672 -0.394 1 92.75 75 ALA A O 1
ATOM 610 N N . THR A 1 76 ? -8.203 10.953 -0.618 1 93.94 76 THR A N 1
ATOM 611 C CA . THR A 1 76 ? -8.664 10.664 -1.972 1 93.94 76 THR A CA 1
ATOM 612 C C . THR A 1 76 ? -10.125 10.211 -1.962 1 93.94 76 THR A C 1
ATOM 614 O O . THR A 1 76 ? -10.828 10.344 -2.969 1 93.94 76 THR A O 1
ATOM 617 N N . GLN A 1 77 ? -10.594 9.781 -0.782 1 94.88 77 GLN A N 1
ATOM 618 C CA . GLN A 1 77 ? -11.977 9.344 -0.621 1 94.88 77 GLN A CA 1
ATOM 619 C C . GLN A 1 77 ? -12.82 10.43 0.039 1 94.88 77 GLN A C 1
ATOM 621 O O . GLN A 1 77 ? -13.93 10.164 0.515 1 94.88 77 GLN A O 1
ATOM 626 N N . CYS A 1 78 ? -12.188 11.57 0.154 1 94 78 CYS A N 1
ATOM 627 C CA . CYS A 1 78 ? -12.859 12.703 0.779 1 94 78 CYS A CA 1
ATOM 628 C C . CYS A 1 78 ? -13.305 12.359 2.197 1 94 78 CYS A C 1
ATOM 630 O O . CYS A 1 78 ?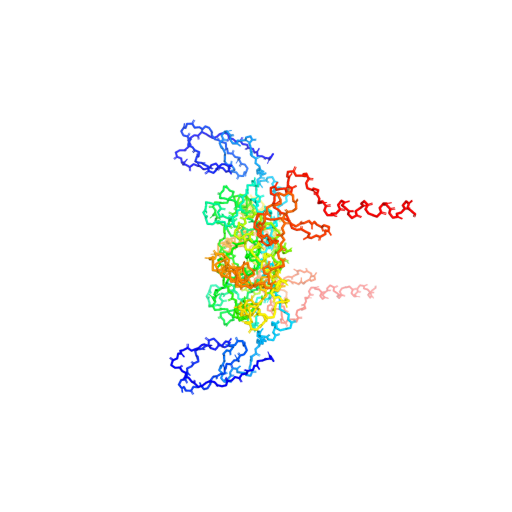 -14.359 12.812 2.648 1 94 78 CYS A O 1
ATOM 632 N N . TYR A 1 79 ? -12.617 11.422 2.777 1 93.06 79 TYR A N 1
ATOM 633 C CA . TYR A 1 79 ? -12.836 11 4.156 1 93.06 79 TYR A CA 1
ATOM 634 C C . TYR A 1 79 ? -14.211 10.367 4.324 1 93.06 79 TYR A C 1
ATOM 636 O O . TYR A 1 79 ? -14.898 10.609 5.32 1 93.06 79 TYR A O 1
ATOM 644 N N . LYS A 1 80 ? -14.555 9.609 3.311 1 94.12 80 LYS A N 1
ATOM 645 C CA . LYS A 1 80 ? -15.797 8.844 3.307 1 94.12 80 LYS A CA 1
ATOM 646 C C . LYS A 1 80 ? -15.523 7.363 3.066 1 94.12 80 LYS A C 1
ATOM 648 O O . LYS A 1 80 ? -14.539 7 2.414 1 94.12 80 LYS A O 1
ATOM 653 N N . CYS A 1 81 ? -16.375 6.562 3.662 1 94 81 CYS A N 1
ATOM 654 C CA . CYS A 1 81 ? -16.312 5.129 3.395 1 94 81 CYS A CA 1
ATOM 655 C C . CYS A 1 81 ? -16.422 4.848 1.901 1 94 81 CYS A C 1
ATOM 657 O O . CYS A 1 81 ? -17.219 5.473 1.204 1 94 81 CYS A O 1
ATOM 659 N N . ALA A 1 82 ? -15.672 3.906 1.41 1 95.56 82 ALA A N 1
ATOM 660 C CA . ALA A 1 82 ? -15.633 3.643 -0.026 1 95.56 82 ALA A CA 1
ATOM 661 C C . ALA A 1 82 ? -16.938 3.037 -0.511 1 95.56 82 ALA A C 1
ATOM 663 O O . ALA A 1 82 ? -17.297 3.174 -1.684 1 95.56 82 ALA A O 1
ATOM 664 N N . GLU A 1 83 ? -17.672 2.42 0.415 1 93.12 83 GLU A N 1
ATOM 665 C CA . GLU A 1 83 ? -18.891 1.751 -0.013 1 93.12 83 GLU A CA 1
ATOM 666 C C . GLU A 1 83 ? -20.125 2.57 0.353 1 93.12 83 GLU A C 1
ATOM 668 O O . GLU A 1 83 ? -20.859 3.027 -0.527 1 93.12 83 GLU A O 1
ATOM 673 N N . CYS A 1 84 ? -20.359 2.852 1.594 1 89.25 84 CYS A N 1
ATOM 674 C CA . CYS A 1 84 ? -21.609 3.467 2.016 1 89.25 84 CYS A CA 1
ATOM 675 C C . CYS A 1 84 ? -21.484 4.988 2.023 1 89.25 84 CYS A C 1
ATOM 677 O O . CYS A 1 84 ? -22.484 5.688 2.203 1 89.25 84 CYS A O 1
ATOM 679 N N . LYS A 1 85 ? -20.297 5.555 1.967 1 92.06 85 LYS A N 1
ATOM 680 C CA . LYS A 1 85 ? -20.016 6.977 1.805 1 92.06 85 LYS A CA 1
ATOM 681 C C . LYS A 1 85 ? -20.234 7.734 3.109 1 92.06 85 LYS A C 1
ATOM 683 O O . LYS A 1 85 ? -20.266 8.969 3.119 1 92.06 85 LYS A O 1
ATOM 688 N N . ARG A 1 86 ? -20.375 6.98 4.215 1 89.12 86 ARG A N 1
ATOM 689 C CA . ARG A 1 86 ? -20.406 7.656 5.508 1 89.12 86 ARG A CA 1
ATOM 690 C C . ARG A 1 86 ? -19.062 8.297 5.82 1 89.12 86 ARG A C 1
ATOM 692 O O . ARG A 1 86 ? -18.016 7.797 5.395 1 89.12 86 ARG A O 1
ATOM 699 N N . ARG A 1 87 ? -19.125 9.352 6.664 1 89.94 87 ARG A N 1
ATOM 700 C CA . ARG A 1 87 ? -17.891 10.062 7.023 1 89.94 87 ARG A CA 1
ATOM 701 C C . ARG A 1 87 ? -17.031 9.227 7.969 1 89.94 87 ARG A C 1
ATOM 703 O O . ARG A 1 87 ? -17.547 8.656 8.938 1 89.94 87 ARG A O 1
ATOM 710 N N . ILE A 1 88 ? -15.781 9.102 7.52 1 89.88 88 ILE A N 1
ATOM 711 C CA . ILE A 1 88 ? -14.828 8.383 8.359 1 89.88 88 ILE A CA 1
ATOM 712 C C . ILE A 1 88 ? -13.586 9.242 8.586 1 89.88 88 ILE A C 1
ATOM 714 O O . ILE A 1 88 ? -13.102 9.891 7.66 1 89.88 88 ILE A O 1
ATOM 718 N N . PHE A 1 89 ? -13.234 9.367 9.789 1 84.19 89 PHE A N 1
ATOM 719 C CA . PHE A 1 89 ? -12.039 10.125 10.133 1 84.19 89 PHE A CA 1
ATOM 720 C C . PHE A 1 89 ? -11.297 9.469 11.289 1 84.19 89 PHE A C 1
ATOM 722 O O . PHE A 1 89 ? -11.906 8.82 12.141 1 84.19 89 PHE A O 1
ATOM 729 N N . ASN A 1 90 ? -9.922 9.602 11.195 1 75.56 90 ASN A N 1
ATOM 730 C CA . ASN A 1 90 ? -9.047 8.969 12.18 1 75.56 90 ASN A CA 1
ATOM 731 C C . ASN A 1 90 ? -9.102 9.695 13.523 1 75.56 90 ASN A C 1
ATOM 733 O O . ASN A 1 90 ? -8.156 10.391 13.898 1 75.56 90 ASN A O 1
ATOM 737 N N . LYS A 1 91 ? -10.188 10.078 14.047 1 67.19 91 LYS A N 1
ATOM 738 C CA . LYS A 1 91 ? -10.297 10.695 15.367 1 67.19 91 LYS A CA 1
ATOM 739 C C . LYS A 1 91 ? -10.414 9.641 16.469 1 67.19 91 LYS A C 1
ATOM 741 O O . LYS A 1 91 ? -10.859 8.523 16.203 1 67.19 91 LYS A O 1
ATOM 746 N N . GLU A 1 92 ? -9.727 9.938 17.656 1 57.66 92 GLU A N 1
ATOM 747 C CA . GLU A 1 92 ? -9.828 9.148 18.875 1 57.66 92 GLU A CA 1
ATOM 748 C C . GLU A 1 92 ? -11.289 8.828 19.203 1 57.66 92 GLU A C 1
ATOM 750 O O . GLU A 1 92 ? -12.148 9.711 19.141 1 57.66 92 GLU A O 1
ATOM 755 N N . GLY A 1 93 ? -11.75 7.543 18.75 1 51.59 93 GLY A N 1
ATOM 756 C CA . GLY A 1 93 ? -13.016 6.992 19.203 1 51.59 93 GLY A CA 1
ATOM 757 C C . GLY A 1 93 ? -13.664 6.066 18.188 1 51.59 93 GLY A C 1
ATOM 758 O O . GLY A 1 93 ? -12.969 5.324 17.484 1 51.59 93 GLY A O 1
ATOM 759 N N . TYR A 1 94 ? -14.93 6.344 17.844 1 55.19 94 TYR A N 1
ATOM 760 C CA . TYR A 1 94 ? -15.891 5.34 17.406 1 55.19 94 TYR A CA 1
ATOM 761 C C . TYR A 1 94 ? -15.594 4.879 15.984 1 55.19 94 TYR A C 1
ATOM 763 O O . TYR A 1 94 ? -15.773 3.703 15.656 1 55.19 94 TYR A O 1
ATOM 771 N N . HIS A 1 95 ? -15.258 5.773 14.93 1 66.75 95 HIS A N 1
ATOM 772 C CA . HIS A 1 95 ? -15.344 5.223 13.578 1 66.75 95 HIS A CA 1
ATOM 773 C C . HIS A 1 95 ? -13.984 5.23 12.891 1 66.75 95 HIS A C 1
ATOM 775 O O . HIS A 1 95 ? -13.797 5.926 11.891 1 66.75 95 HIS A O 1
ATOM 781 N N . ARG A 1 96 ? -13.008 4.312 13.453 1 82.94 96 ARG A N 1
ATOM 782 C CA . ARG A 1 96 ? -11.695 4.207 12.828 1 82.94 96 ARG A CA 1
ATOM 783 C C . ARG A 1 96 ? -11.789 3.561 11.453 1 82.94 96 ARG A C 1
ATOM 785 O O . ARG A 1 96 ? -12.422 2.52 11.289 1 82.94 96 ARG A O 1
ATOM 792 N N . PRO A 1 97 ? -11.211 4.254 10.469 1 92.88 97 PRO A N 1
ATOM 793 C CA . PRO A 1 97 ? -11.227 3.678 9.125 1 92.88 97 PRO A CA 1
ATOM 794 C C . PRO A 1 97 ? -10.484 2.348 9.039 1 92.88 97 PRO A C 1
ATOM 796 O O . PRO A 1 97 ? -9.461 2.164 9.711 1 92.88 97 PRO A O 1
ATOM 799 N N . ARG A 1 98 ? -11.102 1.406 8.359 1 93.81 98 ARG A N 1
ATOM 800 C CA . ARG A 1 98 ? -10.484 0.104 8.125 1 93.81 98 ARG A CA 1
ATOM 801 C C . ARG A 1 98 ? -10.07 -0.053 6.664 1 93.81 98 ARG A C 1
ATOM 803 O O . ARG A 1 98 ? -10.875 0.183 5.758 1 93.81 98 ARG A O 1
ATOM 810 N N . LYS A 1 99 ? -8.852 -0.437 6.465 1 95.69 99 LYS A N 1
ATOM 811 C CA . LYS A 1 99 ? -8.336 -0.582 5.109 1 95.69 99 LYS A CA 1
ATOM 812 C C . LYS A 1 99 ? -8.57 -1.993 4.578 1 95.69 99 LYS A C 1
ATOM 814 O O . LYS A 1 99 ? -8.336 -2.975 5.285 1 95.69 99 LYS A O 1
ATOM 819 N N . CYS A 1 100 ? -9.109 -2.096 3.346 1 97.75 100 CYS A N 1
ATOM 820 C CA . CYS A 1 100 ? -9.18 -3.361 2.623 1 97.75 100 CYS A CA 1
ATOM 821 C C . CYS A 1 100 ? -7.891 -3.627 1.857 1 97.75 100 CYS A C 1
ATOM 823 O O . CYS A 1 100 ? -7.559 -2.902 0.917 1 97.75 100 CYS A O 1
ATOM 825 N N . ASP A 1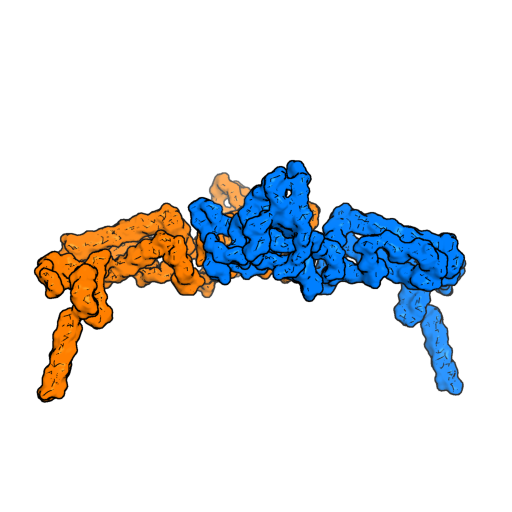 101 ? -7.23 -4.676 2.164 1 97.19 101 ASP A N 1
ATOM 826 C CA . ASP A 1 101 ? -5.922 -4.938 1.568 1 97.19 101 ASP A CA 1
ATOM 827 C C . ASP A 1 101 ? -6.055 -5.281 0.086 1 97.19 101 ASP A C 1
ATOM 829 O O . ASP A 1 101 ? -5.141 -5.023 -0.699 1 97.19 101 ASP A O 1
ATOM 833 N N . TYR A 1 102 ? -7.199 -5.789 -0.355 1 97.81 102 TYR A N 1
ATOM 834 C CA . TYR A 1 102 ? -7.406 -6.203 -1.738 1 97.81 102 TYR A CA 1
ATOM 835 C C . TYR A 1 102 ? -7.609 -4.996 -2.645 1 97.81 102 TYR A C 1
ATOM 837 O O . TYR A 1 102 ? -6.957 -4.875 -3.684 1 97.81 102 TYR A O 1
ATOM 845 N N . SER A 1 103 ? -8.5 -4.113 -2.203 1 95.69 103 SER A N 1
ATOM 846 C CA . SER A 1 103 ? -8.844 -2.986 -3.062 1 95.69 103 SER A CA 1
ATOM 847 C C . SER A 1 103 ? -7.973 -1.771 -2.754 1 95.69 103 SER A C 1
ATOM 849 O O . SER A 1 103 ? -7.797 -0.894 -3.602 1 95.69 103 SER A O 1
ATOM 851 N N . GLY A 1 104 ? -7.492 -1.679 -1.497 1 96.31 104 GLY A N 1
ATOM 852 C CA . GLY A 1 104 ? -6.695 -0.537 -1.077 1 96.31 104 GLY A CA 1
ATOM 853 C C . GLY A 1 104 ? -7.527 0.585 -0.484 1 96.31 104 GLY A C 1
ATOM 854 O O . GLY A 1 104 ? -6.988 1.521 0.108 1 96.31 104 GLY A O 1
ATOM 855 N N . PHE A 1 105 ? -8.828 0.466 -0.503 1 97.06 105 PHE A N 1
ATOM 856 C CA . PHE A 1 105 ? -9.711 1.538 -0.052 1 97.06 105 PHE A CA 1
ATOM 857 C C . PHE A 1 105 ? -9.977 1.425 1.444 1 97.06 105 PHE A C 1
ATOM 859 O O . PHE A 1 105 ? -9.711 0.385 2.051 1 97.06 105 PHE A O 1
ATOM 866 N N . TYR A 1 106 ? -10.477 2.572 1.974 1 96.31 106 TYR A N 1
ATOM 867 C CA . TYR A 1 106 ? -10.836 2.641 3.385 1 96.31 106 TYR A CA 1
ATOM 868 C C . TYR A 1 106 ? -12.352 2.555 3.561 1 96.31 106 TYR A C 1
ATOM 870 O O . TYR A 1 106 ? -13.109 3.08 2.742 1 96.31 106 TYR A O 1
ATOM 878 N N . TYR A 1 107 ? -12.727 1.86 4.723 1 94.19 107 TYR A N 1
ATOM 879 C CA . TYR A 1 107 ? -14.141 1.605 4.969 1 94.19 107 TYR A CA 1
ATOM 880 C C . TYR A 1 107 ? -14.484 1.855 6.434 1 94.19 107 TYR A C 1
ATOM 882 O O . TYR A 1 107 ? -13.602 1.901 7.289 1 94.19 107 TYR A O 1
ATOM 890 N N . CYS A 1 108 ? -15.781 2.08 6.617 1 91.94 108 CYS A N 1
ATOM 891 C CA . CYS A 1 108 ? -16.297 2.139 7.98 1 91.94 108 CYS A CA 1
ATOM 892 C C . CYS A 1 108 ? -16.484 0.737 8.547 1 91.94 108 CYS A C 1
ATOM 894 O O . CYS A 1 108 ? -16.297 -0.256 7.844 1 91.94 108 CYS A O 1
ATOM 896 N N . SER A 1 109 ? -16.875 0.645 9.805 1 90 109 SER A N 1
ATOM 897 C CA . SER A 1 109 ? -16.984 -0.631 10.508 1 90 109 SER A CA 1
ATOM 898 C C . SER A 1 109 ? -18.203 -1.413 10.031 1 90 109 SER A C 1
ATOM 900 O O . SER A 1 109 ? -18.312 -2.619 10.266 1 90 109 SER A O 1
ATOM 902 N N . TYR A 1 110 ? -19.109 -0.785 9.297 1 87.38 110 TYR A N 1
ATOM 903 C CA . TYR A 1 110 ? -20.281 -1.472 8.773 1 87.38 110 TYR A CA 1
ATOM 904 C C . TYR A 1 110 ? -19.953 -2.193 7.469 1 87.38 110 TYR A C 1
ATOM 906 O O . TYR A 1 110 ? -20.531 -3.236 7.164 1 87.38 110 TYR A O 1
ATOM 914 N N . CYS A 1 111 ? -18.984 -1.631 6.797 1 92.38 111 CYS A N 1
ATOM 915 C CA . CYS A 1 111 ? -18.672 -2.154 5.473 1 92.38 111 CYS A CA 1
ATOM 916 C C . CYS A 1 111 ? -17.422 -3.021 5.508 1 92.38 111 CYS A C 1
ATOM 918 O O . CYS A 1 111 ? -17.094 -3.697 4.527 1 92.38 111 CYS A O 1
ATOM 920 N N . HIS A 1 112 ? -16.75 -3.021 6.609 1 94.94 112 HIS A N 1
ATOM 921 C CA . HIS A 1 112 ? -15.531 -3.793 6.832 1 94.94 112 HIS A CA 1
ATOM 922 C C . HIS A 1 112 ? -15.5 -4.383 8.242 1 94.94 112 HIS A C 1
ATOM 924 O O . HIS A 1 112 ? -15.312 -3.654 9.219 1 94.94 112 HIS A O 1
ATOM 930 N N . TRP A 1 113 ? -15.609 -5.73 8.266 1 91.81 113 TRP A N 1
ATOM 931 C CA . TRP A 1 113 ? -15.766 -6.402 9.547 1 91.81 113 TRP A CA 1
ATOM 932 C C . TRP A 1 113 ? -14.453 -7.051 9.984 1 91.81 113 TRP A C 1
ATOM 934 O O . TRP A 1 113 ? -14.445 -7.965 10.805 1 91.81 113 TRP A O 1
ATOM 944 N N . ASN A 1 114 ? -13.367 -6.688 9.328 1 93.75 114 ASN A N 1
ATOM 945 C CA . ASN A 1 114 ? -12.039 -7.223 9.594 1 93.75 114 ASN A CA 1
ATOM 946 C C . ASN A 1 114 ? -11.953 -8.711 9.273 1 93.75 114 ASN A C 1
ATOM 948 O O . ASN A 1 114 ? -11.195 -9.445 9.898 1 93.75 114 ASN A O 1
ATOM 952 N N . SER A 1 115 ? -12.789 -9.148 8.375 1 94.44 115 SER A N 1
ATOM 953 C CA . SER A 1 115 ? -12.641 -10.508 7.855 1 94.44 115 SER A CA 1
ATOM 954 C C . SER A 1 115 ? -11.32 -10.672 7.105 1 94.44 115 SER A C 1
ATOM 956 O O . SER A 1 115 ? -10.781 -9.695 6.566 1 94.44 115 SER A O 1
ATOM 958 N N . GLN A 1 116 ? -10.828 -11.883 7.074 1 97.94 116 GLN A N 1
ATOM 959 C CA . GLN A 1 116 ? -9.5 -12.094 6.504 1 97.94 116 GLN A CA 1
ATOM 960 C C . GLN A 1 116 ? -9.57 -13.016 5.289 1 97.94 116 GLN A C 1
ATOM 962 O O . GLN A 1 116 ? -10.359 -13.953 5.258 1 97.94 116 GLN A O 1
ATOM 967 N N . MET A 1 117 ? -8.773 -12.703 4.316 1 97.94 117 MET A N 1
ATOM 968 C CA . MET A 1 117 ? -8.633 -13.492 3.092 1 97.94 117 MET A CA 1
ATOM 969 C C . MET A 1 117 ? -7.203 -13.414 2.561 1 97.94 117 MET A C 1
ATOM 971 O O . MET A 1 117 ? -6.484 -12.445 2.838 1 97.94 117 MET A O 1
ATOM 975 N N . VAL A 1 118 ? -6.793 -14.484 1.89 1 98.06 118 VAL A N 1
ATOM 976 C CA . VAL A 1 118 ? -5.539 -14.391 1.145 1 98.06 118 VAL A CA 1
ATOM 977 C C . VAL A 1 118 ? -5.715 -13.453 -0.045 1 98.06 118 VAL A C 1
ATOM 979 O O . VAL A 1 118 ? -6.781 -13.422 -0.668 1 98.06 118 VAL A O 1
ATOM 982 N N . ILE A 1 119 ? -4.676 -12.703 -0.353 1 98.12 119 ILE A N 1
ATOM 983 C CA . ILE A 1 119 ? -4.738 -11.695 -1.403 1 98.12 119 ILE A CA 1
ATOM 984 C C . ILE A 1 119 ? -4.043 -12.219 -2.66 1 98.12 119 ILE A C 1
ATOM 986 O O . ILE A 1 119 ? -2.844 -12.508 -2.637 1 98.12 119 ILE A O 1
ATOM 990 N N . PRO A 1 120 ? -4.742 -12.266 -3.805 1 98.06 120 PRO A N 1
ATOM 991 C CA . PRO A 1 120 ? -4.176 -12.852 -5.02 1 98.06 120 PRO A CA 1
ATOM 992 C C . PRO A 1 120 ? -2.885 -12.164 -5.461 1 98.06 120 PRO A C 1
ATOM 994 O O . PRO A 1 120 ? -1.902 -12.836 -5.781 1 98.06 120 PRO A O 1
ATOM 997 N N . SER A 1 121 ? -2.873 -10.859 -5.492 1 97.62 121 SER A N 1
ATOM 998 C CA . SER A 1 121 ? -1.696 -10.133 -5.953 1 97.62 121 SER A CA 1
ATOM 999 C C . SER A 1 121 ? -0.477 -10.453 -5.094 1 97.62 121 SER A C 1
ATOM 1001 O O . SER A 1 121 ? 0.637 -10.57 -5.609 1 97.62 121 SER A O 1
ATOM 1003 N N . ARG A 1 122 ? -0.712 -10.586 -3.826 1 96.19 122 ARG A N 1
ATOM 1004 C CA . ARG A 1 122 ? 0.388 -10.906 -2.924 1 96.19 122 ARG A CA 1
ATOM 1005 C C . ARG A 1 122 ? 0.91 -12.32 -3.182 1 96.19 122 ARG A C 1
ATOM 1007 O O . ARG A 1 122 ? 2.109 -12.57 -3.064 1 96.19 122 ARG A O 1
ATOM 1014 N N . ILE A 1 123 ? 0.059 -13.203 -3.486 1 96.75 123 ILE A N 1
ATOM 1015 C CA . ILE A 1 123 ? 0.457 -14.57 -3.807 1 96.75 123 ILE A CA 1
ATOM 1016 C C . ILE A 1 123 ? 1.238 -14.586 -5.117 1 96.75 123 ILE A C 1
ATOM 1018 O O . ILE A 1 123 ? 2.34 -15.133 -5.188 1 96.75 123 ILE A O 1
ATOM 1022 N N . ILE A 1 124 ? 0.729 -13.906 -6.086 1 96.81 124 ILE A N 1
ATOM 1023 C CA . ILE A 1 124 ? 1.279 -13.945 -7.434 1 96.81 124 ILE A CA 1
ATOM 1024 C C . ILE A 1 124 ? 2.652 -13.273 -7.449 1 96.81 124 ILE A C 1
ATOM 1026 O O . ILE A 1 124 ? 3.592 -13.789 -8.062 1 96.81 124 ILE A O 1
ATOM 1030 N N . HIS A 1 125 ? 2.789 -12.211 -6.727 1 95.69 125 HIS A N 1
ATOM 1031 C CA . HIS A 1 125 ? 4.012 -11.422 -6.844 1 95.69 125 HIS A CA 1
ATOM 1032 C C . HIS A 1 125 ? 5.008 -11.789 -5.75 1 95.69 125 HIS A C 1
ATOM 1034 O O . HIS A 1 125 ? 6.223 -11.695 -5.953 1 95.69 125 HIS A O 1
ATOM 1040 N N . ASN A 1 126 ? 4.492 -12.234 -4.629 1 93.94 126 ASN A N 1
ATOM 1041 C CA . ASN A 1 126 ? 5.367 -12.398 -3.471 1 93.94 126 ASN A CA 1
ATOM 1042 C C . ASN A 1 126 ? 5.297 -13.82 -2.916 1 93.94 126 ASN A C 1
ATOM 1044 O O . ASN A 1 126 ? 6.035 -14.164 -1.99 1 93.94 126 ASN A O 1
ATOM 1048 N N . TRP A 1 127 ? 4.504 -14.656 -3.449 1 94.44 127 TRP A N 1
ATOM 1049 C CA . TRP A 1 127 ? 4.246 -15.992 -2.912 1 94.44 127 TRP A CA 1
ATOM 1050 C C . TRP A 1 127 ? 3.902 -15.922 -1.428 1 94.44 127 TRP A C 1
ATOM 1052 O O . TRP A 1 127 ? 4.379 -16.734 -0.634 1 94.44 127 TRP A O 1
ATOM 1062 N N . ASP A 1 128 ? 3.162 -14.867 -1.081 1 93.88 128 ASP A N 1
ATOM 1063 C CA . ASP A 1 128 ? 2.711 -14.602 0.281 1 93.88 128 ASP A CA 1
ATOM 1064 C C . ASP A 1 128 ? 1.263 -15.047 0.477 1 93.88 128 ASP A C 1
ATOM 1066 O O . ASP A 1 128 ? 0.346 -14.453 -0.098 1 93.88 128 ASP A O 1
ATOM 1070 N N . PHE A 1 129 ? 1.072 -16.016 1.407 1 95.75 129 PHE A N 1
ATOM 1071 C CA . PHE A 1 129 ? -0.255 -16.594 1.598 1 95.75 129 PHE A CA 1
ATOM 1072 C C . PHE A 1 129 ? -0.865 -16.125 2.912 1 95.75 129 PHE A C 1
ATOM 1074 O O . PHE A 1 129 ? -1.881 -16.656 3.359 1 95.75 129 PHE A O 1
ATOM 1081 N N . GLU A 1 130 ? -0.244 -15.125 3.518 1 94.31 130 GLU A N 1
ATOM 1082 C CA . GLU A 1 130 ? -0.788 -14.617 4.773 1 94.31 130 GLU A CA 1
ATOM 1083 C C . GLU A 1 130 ? -2.098 -13.867 4.543 1 94.31 130 GLU A C 1
ATOM 1085 O O . GLU A 1 130 ? -2.15 -12.93 3.742 1 94.31 130 GLU A O 1
ATOM 1090 N N . PRO A 1 131 ? -3.117 -14.289 5.27 1 97.62 131 PRO A N 1
ATOM 1091 C CA . PRO A 1 131 ? -4.387 -13.578 5.094 1 97.62 131 PRO A CA 1
ATOM 1092 C C . PRO A 1 131 ? -4.316 -12.125 5.562 1 97.62 131 PRO A C 1
ATOM 1094 O O . PRO A 1 131 ? -3.551 -11.805 6.477 1 97.62 131 PRO A O 1
ATOM 1097 N N . ARG A 1 132 ? -4.984 -11.273 4.871 1 97.75 132 ARG A N 1
ATOM 1098 C CA . ARG A 1 132 ? -5.117 -9.867 5.223 1 97.75 132 ARG A CA 1
ATOM 1099 C C . ARG A 1 132 ? -6.582 -9.469 5.371 1 97.75 132 ARG A C 1
ATOM 1101 O O . ARG A 1 132 ? -7.473 -10.18 4.895 1 97.75 132 ARG A O 1
ATOM 1108 N N . THR A 1 133 ? -6.805 -8.352 6.035 1 97.62 133 THR A N 1
ATOM 1109 C CA . THR A 1 133 ? -8.18 -7.906 6.246 1 97.62 133 THR A CA 1
ATOM 1110 C C . THR A 1 133 ? -8.75 -7.293 4.969 1 97.62 133 THR A C 1
ATOM 1112 O O . THR A 1 133 ? -8.047 -6.582 4.246 1 97.62 133 THR A O 1
ATOM 1115 N N . VAL A 1 134 ? -10.008 -7.684 4.719 1 98.12 134 VAL A N 1
ATOM 1116 C CA . VAL A 1 134 ? -10.68 -7.172 3.529 1 98.12 134 VAL A CA 1
ATOM 1117 C C . VAL A 1 134 ? -12.094 -6.719 3.889 1 98.12 134 VAL A C 1
ATOM 1119 O O . VAL A 1 134 ? -12.656 -7.145 4.902 1 98.12 134 VAL A O 1
ATOM 1122 N N . CYS A 1 135 ? -12.625 -5.82 3.08 1 96.06 135 CYS A N 1
ATOM 1123 C CA . CYS A 1 135 ? -13.992 -5.371 3.297 1 96.06 135 CYS A CA 1
ATOM 1124 C C . CYS A 1 135 ? -14.992 -6.469 2.938 1 96.06 135 CYS A C 1
ATOM 1126 O O . CYS A 1 135 ? -14.617 -7.48 2.34 1 96.06 135 CYS A O 1
ATOM 1128 N N . ARG A 1 136 ? -16.219 -6.227 3.305 1 94.06 136 ARG A N 1
ATOM 1129 C CA . ARG A 1 136 ? -17.25 -7.238 3.096 1 94.06 136 ARG A CA 1
ATOM 1130 C C . ARG A 1 136 ? -17.469 -7.496 1.608 1 94.06 136 ARG A C 1
ATOM 1132 O O . ARG A 1 136 ? -17.625 -8.648 1.189 1 94.06 136 ARG A O 1
ATOM 1139 N N . ALA A 1 137 ? -17.484 -6.496 0.806 1 94.5 137 ALA A N 1
ATOM 1140 C CA . ALA A 1 137 ? -17.672 -6.641 -0.635 1 94.5 137 ALA A CA 1
ATOM 1141 C C . ALA A 1 137 ? -16.562 -7.473 -1.258 1 94.5 137 ALA A C 1
ATOM 1143 O O . ALA A 1 137 ? -16.812 -8.375 -2.055 1 94.5 137 ALA A O 1
ATOM 1144 N N . SER A 1 138 ? -15.305 -7.164 -0.901 1 96.75 138 SER A N 1
ATOM 1145 C CA . SER A 1 138 ? -14.164 -7.906 -1.421 1 96.75 138 SER A CA 1
ATOM 1146 C C . SER A 1 138 ? -14.188 -9.359 -0.96 1 96.75 138 SER A C 1
ATOM 1148 O O . SER A 1 138 ? -13.812 -10.258 -1.715 1 96.75 138 SER A O 1
ATOM 1150 N N . LEU A 1 139 ? -14.617 -9.531 0.233 1 96.31 139 LEU A N 1
ATOM 1151 C CA . LEU A 1 139 ? -14.719 -10.891 0.761 1 96.31 139 LEU A CA 1
ATOM 1152 C C . LEU A 1 139 ? -15.656 -11.734 -0.098 1 96.31 139 LEU A C 1
ATOM 1154 O O . LEU A 1 139 ? -15.297 -12.852 -0.497 1 96.31 139 LEU A O 1
ATOM 1158 N N . GLN A 1 140 ? -16.844 -11.219 -0.349 1 94.5 140 GLN A N 1
ATOM 1159 C CA . GLN A 1 140 ? -17.828 -11.945 -1.146 1 94.5 140 GLN A CA 1
ATOM 1160 C C . GLN A 1 140 ? -17.297 -12.219 -2.553 1 94.5 140 GLN A C 1
ATOM 1162 O O . GLN A 1 140 ? -17.453 -13.328 -3.074 1 94.5 140 GLN A O 1
ATOM 1167 N N . PHE A 1 141 ? -16.688 -11.25 -3.078 1 96.69 141 PHE A N 1
ATOM 1168 C CA . PHE A 1 141 ? -16.141 -11.375 -4.418 1 96.69 141 PHE A CA 1
ATOM 1169 C C . PHE A 1 141 ? -15.055 -12.445 -4.453 1 96.69 141 PHE A C 1
ATOM 1171 O O . PHE A 1 141 ? -15.07 -13.328 -5.316 1 96.69 141 PHE A O 1
ATOM 1178 N N . LEU A 1 142 ? -14.109 -12.375 -3.543 1 98 142 LEU A N 1
ATOM 1179 C CA . LEU A 1 142 ? -12.969 -13.281 -3.521 1 98 142 LEU A CA 1
ATOM 1180 C C . LEU A 1 142 ? -13.406 -14.719 -3.275 1 98 142 LEU A C 1
ATOM 1182 O O . LEU A 1 142 ? -12.812 -15.656 -3.809 1 98 142 LEU A O 1
ATOM 1186 N N . ARG A 1 143 ? -14.453 -14.859 -2.527 1 96.75 143 ARG A N 1
ATOM 1187 C CA . ARG A 1 143 ? -14.969 -16.203 -2.254 1 96.75 143 ARG A CA 1
ATOM 1188 C C . ARG A 1 143 ? -15.516 -16.844 -3.523 1 96.75 143 ARG A C 1
ATOM 1190 O O . ARG A 1 143 ? -15.281 -18.031 -3.771 1 96.75 143 ARG A O 1
ATOM 1197 N N . ILE A 1 144 ? -16.188 -16.078 -4.301 1 96.88 144 ILE A N 1
ATOM 1198 C CA . ILE A 1 144 ? -16.75 -16.594 -5.539 1 96.88 144 ILE A CA 1
ATOM 1199 C C . ILE A 1 144 ? -15.633 -16.828 -6.559 1 96.88 144 ILE A C 1
ATOM 1201 O O . ILE A 1 144 ? -15.641 -17.828 -7.281 1 96.88 144 ILE A O 1
ATOM 1205 N N . MET A 1 145 ? -14.672 -16.031 -6.562 1 97.88 145 MET A N 1
ATOM 1206 C CA . MET A 1 145 ? -13.578 -16.062 -7.523 1 97.88 145 MET A CA 1
ATOM 1207 C C . MET A 1 145 ? -12.617 -17.203 -7.203 1 97.88 145 MET A C 1
ATOM 1209 O O . MET A 1 145 ? -11.867 -17.656 -8.07 1 97.88 145 MET A O 1
ATOM 1213 N N . MET A 1 146 ? -12.688 -17.75 -6.09 1 97.38 146 MET A N 1
ATOM 1214 C CA . MET A 1 146 ? -11.703 -18.656 -5.504 1 97.38 146 MET A CA 1
ATOM 1215 C C . MET A 1 146 ? -11.422 -19.828 -6.434 1 97.38 146 MET A C 1
ATOM 1217 O O . MET A 1 146 ? -10.281 -20.25 -6.582 1 97.38 146 MET A O 1
ATOM 1221 N N . LYS A 1 147 ? -12.383 -20.312 -7.082 1 95.75 147 LYS A N 1
ATOM 1222 C CA . LYS A 1 147 ? -12.234 -21.547 -7.855 1 95.75 147 LYS A CA 1
ATOM 1223 C C . LYS A 1 147 ? -12.148 -21.25 -9.352 1 95.75 147 LYS A C 1
ATOM 1225 O O . LYS A 1 147 ? -12.008 -22.156 -10.164 1 95.75 147 LYS A O 1
ATOM 1230 N N . LYS A 1 148 ? -12.203 -20 -9.727 1 96.62 148 LYS A N 1
ATOM 1231 C CA . LYS A 1 148 ? -12.156 -19.641 -11.148 1 96.62 148 LYS A CA 1
ATOM 1232 C C . LYS A 1 148 ? -10.719 -19.672 -11.664 1 96.62 148 LYS A C 1
ATOM 1234 O O . LYS A 1 148 ? -9.859 -18.953 -11.164 1 96.62 148 LYS A O 1
ATOM 1239 N N . PRO A 1 149 ? -10.406 -20.547 -12.633 1 97 149 PRO A N 1
ATOM 1240 C CA . PRO A 1 149 ? -9.055 -20.609 -13.188 1 97 149 PRO A CA 1
ATOM 1241 C C . PRO A 1 149 ? -8.758 -19.453 -14.141 1 97 149 PRO A C 1
ATOM 1243 O O . PRO A 1 149 ? -8.773 -19.625 -15.359 1 97 149 PRO A O 1
ATOM 1246 N N . VAL A 1 150 ? -8.398 -18.312 -13.578 1 97.56 150 VAL A N 1
ATOM 1247 C CA . VAL A 1 150 ? -8.242 -17.109 -14.398 1 97.56 150 VAL A CA 1
ATOM 1248 C C . VAL A 1 150 ? -6.805 -16.594 -14.289 1 97.56 150 VAL A C 1
ATOM 1250 O O . VAL A 1 150 ? -6.492 -15.508 -14.773 1 97.56 150 VAL A O 1
ATOM 1253 N N . LEU A 1 151 ? -5.938 -17.359 -13.664 1 97.81 151 LEU A N 1
ATOM 1254 C CA . LEU A 1 151 ? -4.578 -16.891 -13.422 1 97.81 151 LEU A CA 1
ATOM 1255 C C . LEU A 1 151 ? -3.588 -17.578 -14.344 1 97.81 151 LEU A C 1
ATOM 1257 O O . LEU A 1 151 ? -3.346 -18.781 -14.203 1 97.81 151 LEU A O 1
ATOM 1261 N N . GLN A 1 152 ? -3.061 -16.844 -15.312 1 97.19 152 GLN A N 1
ATOM 1262 C CA . GLN A 1 152 ? -1.932 -17.312 -16.109 1 97.19 152 GLN A CA 1
ATOM 1263 C C . GLN A 1 152 ? -0.606 -17.031 -15.406 1 97.19 152 GLN A C 1
ATOM 1265 O O . GLN A 1 152 ? 0.098 -16.078 -15.773 1 97.19 152 GLN A O 1
ATOM 1270 N N . LEU A 1 153 ? -0.265 -17.875 -14.539 1 96.75 153 LEU A N 1
ATOM 1271 C CA . LEU A 1 153 ? 0.749 -17.594 -13.531 1 96.75 153 LEU A CA 1
ATOM 1272 C C . LEU A 1 153 ? 2.105 -17.328 -14.18 1 96.75 153 LEU A C 1
ATOM 1274 O O . LEU A 1 153 ? 2.811 -16.391 -13.805 1 96.75 153 LEU A O 1
ATOM 1278 N N . GLU A 1 154 ? 2.439 -18.125 -15.18 1 95.5 154 GLU A N 1
ATOM 1279 C CA . GLU A 1 154 ? 3.75 -18 -15.805 1 95.5 154 GLU A CA 1
ATOM 1280 C C . GLU A 1 154 ? 3.869 -16.672 -16.562 1 95.5 154 GLU A C 1
ATOM 1282 O O . GLU A 1 154 ? 4.957 -16.109 -16.641 1 95.5 154 GLU A O 1
ATOM 1287 N N . GLN A 1 155 ? 2.807 -16.25 -17.125 1 96.19 155 GLN A N 1
ATOM 1288 C CA . GLN A 1 155 ? 2.789 -14.945 -17.797 1 96.19 155 GLN A CA 1
ATOM 1289 C C . GLN A 1 155 ? 2.793 -13.805 -16.781 1 96.19 155 GLN A C 1
ATOM 1291 O O . GLN A 1 155 ? 3.445 -12.781 -17 1 96.19 155 GLN A O 1
ATOM 1296 N N . LEU A 1 156 ? 2.094 -13.961 -15.703 1 96.69 156 LEU A N 1
ATOM 1297 C CA . LEU A 1 156 ? 1.96 -12.938 -14.68 1 96.69 156 LEU A CA 1
ATOM 1298 C C . LEU A 1 156 ? 3.273 -12.742 -13.93 1 96.69 156 LEU A C 1
ATOM 1300 O O . LEU A 1 156 ? 3.656 -11.609 -13.617 1 96.69 156 LEU A O 1
ATOM 1304 N N . ASN A 1 157 ? 3.945 -13.812 -13.578 1 96 157 ASN A N 1
ATOM 1305 C CA . ASN A 1 157 ? 5.215 -13.766 -12.867 1 96 157 ASN A CA 1
ATOM 1306 C C . ASN A 1 157 ? 6.082 -14.977 -13.18 1 96 157 ASN A C 1
ATOM 1308 O O . ASN A 1 157 ? 6.113 -15.945 -12.406 1 96 157 ASN A O 1
ATOM 1312 N N . PRO A 1 158 ? 6.859 -14.891 -14.188 1 95.19 158 PRO A N 1
ATOM 1313 C CA . PRO A 1 158 ? 7.688 -16.031 -14.586 1 95.19 158 PRO A CA 1
ATOM 1314 C C . PRO A 1 158 ? 8.773 -16.359 -13.562 1 95.19 158 PRO A C 1
ATOM 1316 O O . PRO A 1 158 ? 9.203 -17.5 -13.453 1 95.19 158 PRO A O 1
ATOM 1319 N N . MET A 1 159 ? 9.172 -15.422 -12.75 1 93.88 159 MET A N 1
ATOM 1320 C CA . MET A 1 159 ? 10.266 -15.617 -11.797 1 93.88 159 MET A CA 1
ATOM 1321 C C . MET A 1 159 ? 9.859 -16.578 -10.688 1 93.88 159 MET A C 1
ATOM 1323 O O . MET A 1 159 ? 10.711 -17.234 -10.094 1 93.88 159 MET A O 1
ATOM 1327 N N . LEU A 1 160 ? 8.625 -16.703 -10.508 1 92.94 160 LEU A N 1
ATOM 1328 C CA . LEU A 1 160 ? 8.133 -17.578 -9.461 1 92.94 160 LEU A CA 1
ATOM 1329 C C . LEU A 1 160 ? 8.57 -19.016 -9.711 1 92.94 160 LEU A C 1
ATOM 1331 O O . LEU A 1 160 ? 8.867 -19.75 -8.766 1 92.94 160 LEU A O 1
ATOM 1335 N N . PHE A 1 161 ? 8.641 -19.359 -10.914 1 93.12 161 PHE A N 1
ATOM 1336 C CA . PHE A 1 161 ? 8.953 -20.734 -11.289 1 93.12 161 PHE A CA 1
ATOM 1337 C C . PHE A 1 161 ? 10.422 -21.047 -11.016 1 93.12 161 PHE A C 1
ATOM 1339 O O . PHE A 1 161 ? 10.805 -22.203 -10.938 1 93.12 161 PHE A O 1
ATOM 1346 N N . SER A 1 162 ? 11.18 -20.016 -10.82 1 90.62 162 SER A N 1
ATOM 1347 C CA . SER A 1 162 ? 12.586 -20.203 -10.492 1 90.62 162 SER A CA 1
ATOM 1348 C C . SER A 1 162 ? 12.797 -20.328 -8.984 1 90.62 162 SER A C 1
ATOM 1350 O O . SER A 1 162 ? 13.781 -20.906 -8.539 1 90.62 162 SER A O 1
ATOM 1352 N N . PHE A 1 163 ? 11.836 -19.906 -8.289 1 88.75 163 PHE A N 1
ATOM 1353 C CA . PHE A 1 163 ? 12.023 -19.844 -6.844 1 88.75 163 PHE A CA 1
ATOM 1354 C C . PHE A 1 163 ? 11.211 -20.922 -6.141 1 88.75 163 PHE A C 1
ATOM 1356 O O . PHE A 1 163 ? 11.562 -21.344 -5.035 1 88.75 163 PHE A O 1
ATOM 1363 N N . VAL A 1 164 ? 10.195 -21.328 -6.793 1 91.38 164 VAL A N 1
ATOM 1364 C CA . VAL A 1 164 ? 9.289 -22.297 -6.176 1 91.38 164 VAL A CA 1
ATOM 1365 C C . VAL A 1 164 ? 9.398 -23.641 -6.891 1 91.38 164 VAL A C 1
ATOM 1367 O O . VAL A 1 164 ? 8.82 -23.828 -7.965 1 91.38 164 VAL A O 1
ATOM 1370 N N . GLU A 1 165 ? 10.016 -24.516 -6.273 1 92.44 165 GLU A N 1
ATOM 1371 C CA . GLU A 1 165 ? 10.266 -25.812 -6.875 1 92.44 165 GLU A CA 1
ATOM 1372 C C . GLU A 1 165 ? 8.961 -26.562 -7.113 1 92.44 165 GLU A C 1
ATOM 1374 O O . GLU A 1 165 ? 8.797 -27.219 -8.141 1 92.44 165 GLU A O 1
ATOM 1379 N N . GLU A 1 166 ? 8.086 -26.453 -6.18 1 94.06 166 GLU A N 1
ATOM 1380 C CA . GLU A 1 166 ? 6.809 -27.156 -6.277 1 94.06 166 GLU A CA 1
ATOM 1381 C C . GLU A 1 166 ? 6.027 -26.719 -7.516 1 94.06 166 GLU A C 1
ATOM 1383 O O . GLU A 1 166 ? 5.316 -27.531 -8.125 1 94.06 166 GLU A O 1
ATOM 1388 N N . LEU A 1 167 ? 6.168 -25.547 -7.816 1 94.69 167 LEU A N 1
ATOM 1389 C CA . LEU A 1 167 ? 5.48 -25 -8.984 1 94.69 167 LEU A CA 1
ATOM 1390 C C . LEU A 1 167 ? 5.98 -25.672 -10.266 1 94.69 167 LEU A C 1
ATOM 1392 O O . LEU A 1 167 ? 5.191 -25.969 -11.164 1 94.69 167 LEU A O 1
ATOM 1396 N N . ASN A 1 168 ? 7.219 -25.938 -10.352 1 94.12 168 ASN A N 1
ATOM 1397 C CA . ASN A 1 168 ? 7.805 -26.625 -11.5 1 94.12 168 ASN A CA 1
ATOM 1398 C C . ASN A 1 168 ? 7.328 -28.078 -11.594 1 94.12 168 ASN A C 1
ATOM 1400 O O . ASN A 1 168 ? 7.074 -28.578 -12.695 1 94.12 168 ASN A O 1
ATOM 1404 N N . GLU A 1 169 ? 7.262 -28.625 -10.508 1 95.56 169 GLU A N 1
ATOM 1405 C CA . GLU A 1 169 ? 6.789 -30 -10.469 1 95.56 169 GLU A CA 1
ATOM 1406 C C . GLU A 1 169 ? 5.348 -30.109 -10.961 1 95.56 169 GLU A C 1
ATOM 1408 O O . GLU A 1 169 ? 5.016 -31 -11.75 1 95.56 169 GLU A O 1
ATOM 1413 N N . VAL A 1 170 ? 4.57 -29.203 -10.461 1 96.5 170 VAL A N 1
ATOM 1414 C CA . VAL A 1 170 ? 3.162 -29.188 -10.844 1 96.5 170 VAL A CA 1
ATOM 1415 C C . VAL A 1 170 ? 3.029 -28.875 -12.328 1 96.5 170 VAL A C 1
ATOM 1417 O O . VAL A 1 170 ? 2.232 -29.5 -13.031 1 96.5 170 VAL A O 1
ATOM 1420 N N . LYS A 1 171 ? 3.748 -27.938 -12.766 1 95.69 171 LYS A N 1
ATOM 1421 C CA . LYS A 1 171 ? 3.744 -27.609 -14.188 1 95.69 171 LYS A CA 1
ATOM 1422 C C . LYS A 1 171 ? 4.102 -28.812 -15.047 1 95.69 171 LYS A C 1
ATOM 1424 O O . LYS A 1 171 ? 3.438 -29.094 -16.047 1 95.69 171 LYS A O 1
ATOM 1429 N N . LYS A 1 172 ? 5.121 -29.516 -14.672 1 95.75 172 LYS A N 1
ATOM 1430 C CA . LYS A 1 172 ? 5.547 -30.703 -15.398 1 95.75 172 LYS A CA 1
ATOM 1431 C C . LYS A 1 172 ? 4.434 -31.75 -15.422 1 95.75 172 LYS A C 1
ATOM 1433 O O . LYS A 1 172 ? 4.137 -32.312 -16.484 1 95.75 172 LYS A O 1
ATOM 1438 N N . LEU A 1 173 ? 3.848 -32 -14.328 1 96.62 173 LEU A N 1
ATOM 1439 C CA . LEU A 1 173 ? 2.76 -32.969 -14.227 1 96.62 173 LEU A CA 1
ATOM 1440 C C . LEU A 1 173 ? 1.604 -32.562 -15.148 1 96.62 173 LEU A C 1
ATOM 1442 O O . LEU A 1 173 ? 1.048 -33.438 -15.844 1 96.62 173 LEU A O 1
ATOM 1446 N N . ARG A 1 174 ? 1.268 -31.312 -15.078 1 96.44 174 ARG A N 1
ATOM 1447 C CA . ARG A 1 174 ? 0.156 -30.844 -15.898 1 96.44 174 ARG A CA 1
ATOM 1448 C C . ARG A 1 174 ? 0.466 -31 -17.391 1 96.44 174 ARG A C 1
ATOM 1450 O O . ARG A 1 174 ? -0.404 -31.391 -18.172 1 96.44 174 ARG A O 1
ATOM 1457 N N . GLU A 1 175 ? 1.657 -30.734 -17.812 1 96.12 175 GLU A N 1
ATOM 1458 C CA . GLU A 1 175 ? 2.072 -30.891 -19.203 1 96.12 175 GLU A CA 1
ATOM 1459 C C . GLU A 1 175 ? 2.025 -32.344 -19.625 1 96.12 175 GLU A C 1
ATOM 1461 O O . GLU A 1 175 ? 1.607 -32.656 -20.75 1 96.12 175 GLU A O 1
ATOM 1466 N N . GLU A 1 176 ? 2.473 -33.219 -18.766 1 96.75 176 GLU A N 1
ATOM 1467 C CA . GLU A 1 176 ? 2.439 -34.625 -19.047 1 96.75 176 GLU A CA 1
ATOM 1468 C C . GLU A 1 176 ? 1.004 -35.156 -19.156 1 96.75 176 GLU A C 1
ATOM 1470 O O . GLU A 1 176 ? 0.69 -35.938 -20.031 1 96.75 176 GLU A O 1
ATOM 1475 N N . ILE A 1 177 ? 0.19 -34.688 -18.297 1 96.56 177 ILE A N 1
ATOM 1476 C CA . ILE A 1 177 ? -1.218 -35.062 -18.312 1 96.56 177 ILE A CA 1
ATOM 1477 C C . ILE A 1 177 ? -1.858 -34.625 -19.641 1 96.56 177 ILE A C 1
ATOM 1479 O O . ILE A 1 177 ? -2.676 -35.344 -20.203 1 96.56 177 ILE A O 1
ATOM 1483 N N . LEU A 1 178 ? -1.481 -33.5 -20.078 1 96.06 178 LEU A N 1
ATOM 1484 C CA . LEU A 1 178 ? -2.004 -33 -21.359 1 96.06 178 LEU A CA 1
ATOM 1485 C C . LEU A 1 178 ? -1.574 -33.906 -22.5 1 96.06 178 LEU A C 1
ATOM 1487 O O . LEU A 1 178 ? -2.332 -34.125 -23.453 1 96.06 178 LEU A O 1
ATOM 1491 N N . LEU A 1 179 ? -0.339 -34.344 -22.438 1 95.5 179 LEU A N 1
ATOM 1492 C CA . LEU A 1 179 ? 0.12 -35.281 -23.453 1 95.5 179 LEU A CA 1
ATOM 1493 C C . LEU A 1 179 ? -0.705 -36.562 -23.391 1 95.5 179 LEU A C 1
ATOM 1495 O O . LEU A 1 179 ? -1.069 -37.125 -24.438 1 95.5 179 LEU A O 1
ATOM 1499 N N . MET A 1 180 ? -1.027 -36.969 -22.234 1 96.94 180 MET A N 1
ATOM 1500 C CA . MET A 1 180 ? -1.821 -38.188 -22.047 1 96.94 180 MET A CA 1
ATOM 1501 C C . MET A 1 180 ? -3.24 -38 -22.562 1 96.94 180 MET A C 1
ATOM 1503 O O . MET A 1 180 ? -3.859 -38.938 -23.062 1 96.94 180 MET A O 1
ATOM 1507 N N . LYS A 1 181 ? -3.674 -36.812 -22.406 1 96.06 181 LYS A N 1
ATOM 1508 C CA . LYS A 1 181 ? -5.023 -36.5 -22.859 1 96.06 181 LYS A CA 1
ATOM 1509 C C . LYS A 1 181 ? -5.188 -36.844 -24.344 1 96.06 181 LYS A C 1
ATOM 1511 O O . LYS A 1 181 ? -6.266 -37.281 -24.766 1 96.06 181 LYS A O 1
ATOM 1516 N N . GLN A 1 182 ? -4.16 -36.688 -25.094 1 94.25 182 GLN A N 1
ATOM 1517 C CA . GLN A 1 182 ? -4.207 -37 -26.516 1 94.25 182 GLN A CA 1
ATOM 1518 C C . GLN A 1 182 ? -4.504 -38.469 -26.75 1 94.25 182 GLN A C 1
ATOM 1520 O O . GLN A 1 182 ? -5.203 -38.844 -27.703 1 94.25 182 GLN A O 1
ATOM 1525 N N . TYR A 1 183 ? -4 -39.344 -25.906 1 96.44 183 TYR A N 1
ATOM 1526 C CA . TYR A 1 183 ? -4.258 -40.75 -26 1 96.44 183 TYR A CA 1
ATOM 1527 C C . TYR A 1 183 ? -5.688 -41.094 -25.578 1 96.44 183 TYR A C 1
ATOM 1529 O O . TYR A 1 183 ? -6.391 -41.844 -26.266 1 96.44 183 TYR A O 1
ATOM 1537 N N . LEU A 1 184 ? -6.125 -40.438 -24.562 1 96.5 184 LEU A N 1
ATOM 1538 C CA . LEU A 1 184 ? -7.41 -40.75 -23.938 1 96.5 184 LEU A CA 1
ATOM 1539 C C . LEU A 1 184 ? -8.562 -40.188 -24.781 1 96.5 184 LEU A C 1
ATOM 1541 O O . LEU A 1 184 ? -9.625 -40.812 -24.859 1 96.5 184 LEU A O 1
ATOM 1545 N N . ALA A 1 185 ? -8.32 -39.094 -25.391 1 95.06 185 ALA A N 1
ATOM 1546 C CA . ALA A 1 185 ? -9.359 -38.438 -26.188 1 95.06 185 ALA A CA 1
ATOM 1547 C C . ALA A 1 185 ? -9.727 -39.281 -27.391 1 95.06 185 ALA A C 1
ATOM 1549 O O . ALA A 1 185 ? -10.867 -39.25 -27.875 1 95.06 185 ALA A O 1
ATOM 1550 N N . SER A 1 186 ? -8.789 -40.094 -27.875 1 95.12 186 SER A N 1
ATOM 1551 C CA . SER A 1 186 ? -9.039 -40.906 -29.062 1 95.12 186 SER A CA 1
ATOM 1552 C C . SER A 1 186 ? -9.359 -42.344 -28.703 1 95.12 186 SER A C 1
ATOM 1554 O O . SER A 1 186 ? -9.523 -43.188 -29.578 1 95.12 186 SER A O 1
ATOM 1556 N N . CYS A 1 187 ? -9.367 -42.625 -27.453 1 96.88 187 CYS A N 1
ATOM 1557 C CA . CYS A 1 187 ? -9.586 -44 -26.984 1 96.88 187 CYS A CA 1
ATOM 1558 C C . CYS A 1 187 ? -11.047 -44.219 -26.609 1 96.88 187 CYS A C 1
ATOM 1560 O O . CYS A 1 187 ? -11.586 -43.531 -25.75 1 96.88 187 CYS A O 1
ATOM 1562 N N . HIS A 1 188 ? -11.711 -45.188 -27.234 1 96.62 188 HIS A N 1
ATOM 1563 C CA . HIS A 1 188 ? -13.117 -45.5 -26.984 1 96.62 188 HIS A CA 1
ATOM 1564 C C . HIS A 1 188 ? -13.336 -46 -25.547 1 96.62 188 HIS A C 1
ATOM 1566 O O . HIS A 1 188 ? -14.336 -45.656 -24.922 1 96.62 188 HIS A O 1
ATOM 1572 N N . VAL A 1 189 ? -12.469 -46.719 -25.062 1 96.75 189 VAL A N 1
ATOM 1573 C CA . VAL A 1 189 ? -12.562 -47.281 -23.719 1 96.75 189 VAL A CA 1
ATOM 1574 C C . VAL A 1 189 ? -12.484 -46.156 -22.688 1 96.75 189 VAL A C 1
ATOM 1576 O O . VAL A 1 189 ? -13.273 -46.094 -21.75 1 96.75 189 VAL A O 1
ATOM 1579 N N . ALA A 1 190 ? -11.555 -45.25 -22.922 1 96.56 190 ALA A N 1
ATOM 1580 C CA . ALA A 1 190 ? -11.367 -44.125 -22.031 1 96.56 190 ALA A CA 1
ATOM 1581 C C . ALA A 1 190 ? -12.609 -43.219 -22.016 1 96.56 190 ALA A C 1
ATOM 1583 O O . ALA A 1 190 ? -12.969 -42.656 -20.984 1 96.56 190 ALA A O 1
ATOM 1584 N N . GLN A 1 191 ? -13.211 -43.031 -23.141 1 95.81 191 GLN A N 1
ATOM 1585 C CA . GLN A 1 191 ? -14.422 -42.219 -23.266 1 95.81 191 GLN A CA 1
ATOM 1586 C C . GLN A 1 191 ? -15.586 -42.875 -22.516 1 95.81 191 GLN A C 1
ATOM 1588 O O . GLN A 1 191 ? -16.344 -42.156 -21.828 1 95.81 191 GLN A O 1
ATOM 1593 N N . GLU A 1 192 ? -15.688 -44.094 -22.656 1 95.88 192 GLU A N 1
ATOM 1594 C CA . GLU A 1 192 ? -16.75 -44.812 -21.969 1 95.88 192 GLU A CA 1
ATOM 1595 C C . GLU A 1 192 ? -16.594 -44.719 -20.453 1 95.88 192 GLU A C 1
ATOM 1597 O O . GLU A 1 192 ? -17.594 -44.625 -19.734 1 95.88 192 GLU A O 1
ATOM 1602 N N . GLU A 1 193 ? -15.422 -44.781 -20.078 1 95.25 193 GLU A N 1
ATOM 1603 C CA . GLU A 1 193 ? -15.141 -44.719 -18.656 1 95.25 193 GLU A CA 1
ATOM 1604 C C . GLU A 1 193 ? -15.109 -43.25 -18.156 1 95.25 193 GLU A C 1
ATOM 1606 O O . GLU A 1 193 ? -15.031 -43 -16.953 1 95.25 193 GLU A O 1
ATOM 1611 N N . GLN A 1 194 ? -15.18 -42.344 -19.047 1 94.88 194 GLN A N 1
ATOM 1612 C CA . GLN A 1 194 ? -15.172 -40.906 -18.734 1 94.88 194 GLN A CA 1
ATOM 1613 C C . GLN A 1 194 ? -13.938 -40.531 -17.922 1 94.88 194 GLN A C 1
ATOM 1615 O O . GLN A 1 194 ? -14.039 -39.844 -16.906 1 94.88 194 GLN A O 1
ATOM 1620 N N . LEU A 1 195 ? -12.797 -41.094 -18.312 1 95.06 195 LEU A N 1
ATOM 1621 C CA . LEU A 1 195 ? -11.547 -40.875 -17.594 1 95.06 195 LEU A CA 1
ATOM 1622 C C . LEU A 1 195 ? -11.18 -39.406 -17.547 1 95.06 195 LEU A C 1
ATOM 1624 O O . LEU A 1 195 ? -10.68 -38.938 -16.531 1 95.06 195 LEU A O 1
ATOM 1628 N N . LEU A 1 196 ? -11.461 -38.719 -18.625 1 94.44 196 LEU A N 1
ATOM 1629 C CA . LEU A 1 196 ? -11.07 -37.312 -18.734 1 94.44 196 LEU A CA 1
ATOM 1630 C C . LEU A 1 196 ? -11.938 -36.438 -17.844 1 94.44 196 LEU A C 1
ATOM 1632 O O . LEU A 1 196 ? -11.609 -35.281 -17.609 1 94.44 196 LEU A O 1
ATOM 1636 N N . LEU A 1 197 ? -12.992 -36.875 -17.266 1 93.69 197 LEU A N 1
ATOM 1637 C CA . LEU A 1 197 ? -13.891 -36.094 -16.406 1 93.69 197 LEU A CA 1
ATOM 1638 C C . LEU A 1 197 ? -13.602 -36.375 -14.93 1 93.69 197 LEU A C 1
ATOM 1640 O O . LEU A 1 197 ? -14.203 -35.75 -14.055 1 93.69 197 LEU A O 1
ATOM 1644 N N . GLU A 1 198 ? -12.578 -37.125 -14.68 1 90.94 198 GLU A N 1
ATOM 1645 C CA . GLU A 1 198 ? -12.242 -37.531 -13.32 1 90.94 198 GLU A CA 1
ATOM 1646 C C . GLU A 1 198 ? -11.859 -36.312 -12.461 1 90.94 198 GLU A C 1
ATOM 1648 O O . GLU A 1 198 ? -12.094 -36.312 -11.25 1 90.94 198 GLU A O 1
ATOM 1653 N N . PRO A 1 199 ? -11.273 -35.281 -12.945 1 91.56 199 PRO A N 1
ATOM 1654 C CA . PRO A 1 199 ? -10.867 -34.156 -12.102 1 91.56 199 PRO A CA 1
ATOM 1655 C C . PRO A 1 199 ? -12.047 -33.312 -11.609 1 91.56 199 PRO A C 1
ATOM 1657 O O . PRO A 1 199 ? -11.891 -32.469 -10.734 1 91.56 199 PRO A O 1
ATOM 1660 N N . LYS A 1 200 ? -13.18 -33.531 -12.148 1 90.5 200 LYS A N 1
ATOM 1661 C CA . LYS A 1 200 ? -14.438 -32.938 -11.703 1 90.5 200 LYS A CA 1
ATOM 1662 C C . LYS A 1 200 ? -14.344 -31.406 -11.688 1 90.5 200 LYS A C 1
ATOM 1664 O O . LYS A 1 200 ? -14.234 -30.766 -12.742 1 90.5 200 LYS A O 1
ATOM 1669 N N . GLU A 1 201 ? -14.117 -30.844 -10.484 1 88.69 201 GLU A N 1
ATOM 1670 C CA . GLU A 1 201 ? -14.156 -29.391 -10.328 1 88.69 201 GLU A CA 1
ATOM 1671 C C . GLU A 1 201 ? -12.859 -28.75 -10.812 1 88.69 201 GLU A C 1
ATOM 1673 O O . GLU A 1 201 ? -12.781 -27.531 -10.984 1 88.69 201 GLU A O 1
ATOM 1678 N N . ARG A 1 202 ? -11.945 -29.562 -11.156 1 94.69 202 ARG A N 1
ATOM 1679 C CA . ARG A 1 202 ? -10.656 -29.031 -11.586 1 94.69 202 ARG A CA 1
ATOM 1680 C C . ARG A 1 202 ? -10.359 -29.422 -13.031 1 94.69 202 ARG A C 1
ATOM 1682 O O . ARG A 1 202 ? -9.227 -29.766 -13.367 1 94.69 202 ARG A O 1
ATOM 1689 N N . GLN A 1 203 ? -11.406 -29.375 -13.844 1 93.69 203 GLN A N 1
ATOM 1690 C CA . GLN A 1 203 ? -11.266 -29.766 -15.242 1 93.69 203 GLN A CA 1
ATOM 1691 C C . GLN A 1 203 ? -10.227 -28.922 -15.953 1 93.69 203 GLN A C 1
ATOM 1693 O O . GLN A 1 203 ? -9.539 -29.391 -16.859 1 93.69 203 GLN A O 1
ATOM 1698 N N . HIS A 1 204 ? -10.094 -27.703 -15.5 1 94.25 204 HIS A N 1
ATOM 1699 C CA . HIS A 1 204 ? -9.164 -26.781 -16.156 1 94.25 204 HIS A CA 1
ATOM 1700 C C . HIS A 1 204 ? -7.727 -27.297 -16.047 1 94.25 204 HIS A C 1
ATOM 1702 O O . HIS A 1 204 ? -6.879 -26.953 -16.875 1 94.25 204 HIS A O 1
ATOM 1708 N N . LEU A 1 205 ? -7.48 -28.125 -15.172 1 91.44 205 LEU A N 1
ATOM 1709 C CA . LEU A 1 205 ? -6.121 -28.625 -14.961 1 91.44 205 LEU A CA 1
ATOM 1710 C C . LEU A 1 205 ? -5.746 -29.641 -16.016 1 91.44 205 LEU A C 1
ATOM 1712 O O . LEU A 1 205 ? -4.562 -29.938 -16.219 1 91.44 205 LEU A O 1
ATOM 1716 N N . VAL A 1 206 ? -6.723 -30.188 -16.672 1 88.31 206 VAL A N 1
ATOM 1717 C CA . VAL A 1 206 ? -6.461 -31.188 -17.703 1 88.31 206 VAL A CA 1
ATOM 1718 C C . VAL A 1 206 ? -6.789 -30.609 -19.078 1 88.31 206 VAL A C 1
ATOM 1720 O O . VAL A 1 206 ? -6.609 -31.266 -20.094 1 88.31 206 VAL A O 1
ATOM 1723 N N . GLU A 1 207 ? -7.258 -29.375 -19.078 1 90.31 207 GLU A N 1
ATOM 1724 C CA . GLU A 1 207 ? -7.582 -28.719 -20.344 1 90.31 207 GLU A CA 1
ATOM 1725 C C . GLU A 1 207 ? -6.418 -27.859 -20.844 1 90.31 207 GLU A C 1
ATOM 1727 O O . GLU A 1 207 ? -6.23 -27.688 -22.047 1 90.31 207 GLU A O 1
ATOM 1732 N N . ASN A 1 208 ? -5.746 -27.328 -19.984 1 90 208 ASN A N 1
ATOM 1733 C CA . ASN A 1 208 ? -4.539 -26.562 -20.266 1 90 208 ASN A CA 1
ATOM 1734 C C . ASN A 1 208 ? -3.551 -26.641 -19.109 1 90 208 ASN A C 1
ATOM 1736 O O . ASN A 1 208 ? -3.869 -27.172 -18.047 1 90 208 ASN A O 1
ATOM 1740 N N . ALA A 1 209 ? -2.373 -26.109 -19.422 1 87.75 209 ALA A N 1
ATOM 1741 C CA . ALA A 1 209 ? -1.363 -26.203 -18.359 1 87.75 209 ALA A CA 1
ATOM 1742 C C . ALA A 1 209 ? -0.961 -24.828 -17.859 1 87.75 209 ALA A C 1
ATOM 1744 O O . ALA A 1 209 ? -0.023 -24.703 -17.062 1 87.75 209 ALA A O 1
ATOM 1745 N N . ASP A 1 210 ? -1.712 -23.828 -18.156 1 93.19 210 ASP A N 1
ATOM 1746 C CA . ASP A 1 210 ? -1.203 -22.5 -17.859 1 93.19 210 ASP A CA 1
ATOM 1747 C C . ASP A 1 210 ? -2.123 -21.766 -16.875 1 93.19 210 ASP A C 1
ATOM 1749 O O . ASP A 1 210 ? -1.696 -20.828 -16.203 1 93.19 210 ASP A O 1
ATOM 1753 N N . MET A 1 211 ? -3.361 -22.188 -16.828 1 96.56 211 MET A N 1
ATOM 1754 C CA . MET A 1 211 ? -4.328 -21.453 -16.016 1 96.56 211 MET A CA 1
ATOM 1755 C C . MET A 1 211 ? -4.457 -22.062 -14.633 1 96.56 211 MET A C 1
ATOM 1757 O O . MET A 1 211 ? -4.508 -23.281 -14.492 1 96.56 211 MET A O 1
ATOM 1761 N N . TYR A 1 212 ? -4.469 -21.219 -13.625 1 97.81 212 TYR A N 1
ATOM 1762 C CA . TYR A 1 212 ? -4.652 -21.625 -12.234 1 97.81 212 TYR A CA 1
ATOM 1763 C C . TYR A 1 212 ? -5.773 -20.828 -11.578 1 97.81 212 TYR A C 1
ATOM 1765 O O . TYR A 1 212 ? -6.055 -19.703 -11.961 1 97.81 212 TYR A O 1
ATOM 1773 N N . SER A 1 213 ? -6.469 -21.453 -10.648 1 97.88 213 SER A N 1
ATOM 1774 C CA . SER A 1 213 ? -7.312 -20.719 -9.711 1 97.88 213 SER A CA 1
ATOM 1775 C C . SER A 1 213 ? -6.547 -20.359 -8.445 1 97.88 213 SER A C 1
ATOM 1777 O O . SER A 1 213 ? -5.453 -20.875 -8.203 1 97.88 213 SER A O 1
ATOM 1779 N N . LEU A 1 214 ? -7.137 -19.422 -7.727 1 98.31 214 LEU A N 1
ATOM 1780 C CA . LEU A 1 214 ? -6.539 -19.094 -6.438 1 98.31 214 LEU A CA 1
ATOM 1781 C C . LEU A 1 214 ? -6.492 -20.328 -5.535 1 98.31 214 LEU A C 1
ATOM 1783 O O . LEU A 1 214 ? -5.508 -20.531 -4.82 1 98.31 214 LEU A O 1
ATOM 1787 N N . ARG A 1 215 ? -7.496 -21.109 -5.578 1 97.94 215 ARG A N 1
ATOM 1788 C CA . ARG A 1 215 ? -7.535 -22.359 -4.809 1 97.94 215 ARG A CA 1
ATOM 1789 C C . ARG A 1 215 ? -6.402 -23.281 -5.211 1 97.94 215 ARG A C 1
ATOM 1791 O O . ARG A 1 215 ? -5.797 -23.938 -4.363 1 97.94 215 ARG A O 1
ATOM 1798 N N . ASP A 1 216 ? -6.109 -23.344 -6.461 1 98 216 ASP A N 1
ATOM 1799 C CA . ASP A 1 216 ? -5.004 -24.156 -6.938 1 98 216 ASP A CA 1
ATOM 1800 C C . ASP A 1 216 ? -3.688 -23.734 -6.281 1 98 216 ASP A C 1
ATOM 1802 O O . ASP A 1 216 ? -2.902 -24.594 -5.859 1 98 216 ASP A O 1
ATOM 1806 N N . LEU A 1 217 ? -3.48 -22.484 -6.207 1 98.06 217 LEU A N 1
ATOM 1807 C CA . LEU A 1 217 ? -2.232 -21.984 -5.645 1 98.06 217 LEU A CA 1
ATOM 1808 C C . LEU A 1 217 ? -2.146 -22.297 -4.152 1 98.06 217 LEU A C 1
ATOM 1810 O O . LEU A 1 217 ? -1.08 -22.656 -3.65 1 98.06 217 LEU A O 1
ATOM 1814 N N . ILE A 1 218 ? -3.234 -22.156 -3.516 1 97.94 218 ILE A N 1
ATOM 1815 C CA . ILE A 1 218 ? -3.281 -22.484 -2.098 1 97.94 218 ILE A CA 1
ATOM 1816 C C . ILE A 1 218 ? -2.979 -23.969 -1.915 1 97.94 218 ILE A C 1
ATOM 1818 O O . ILE A 1 218 ? -2.164 -24.344 -1.066 1 97.94 218 ILE A O 1
ATOM 1822 N N . ASP A 1 219 ? -3.604 -24.797 -2.729 1 97.5 219 ASP A N 1
ATOM 1823 C CA . ASP A 1 219 ? -3.426 -26.234 -2.641 1 97.5 219 ASP A CA 1
ATOM 1824 C C . ASP A 1 219 ? -2.021 -26.656 -3.078 1 97.5 219 ASP A C 1
ATOM 1826 O O . ASP A 1 219 ? -1.525 -27.703 -2.684 1 97.5 219 ASP A O 1
ATOM 1830 N N . LEU A 1 220 ? -1.446 -25.875 -3.936 1 97.06 220 LEU A N 1
ATOM 1831 C CA . LEU A 1 220 ? -0.06 -26.125 -4.32 1 97.06 220 LEU A CA 1
ATOM 1832 C C . LEU A 1 220 ? 0.875 -25.938 -3.129 1 97.06 220 LEU A C 1
ATOM 1834 O O . LEU A 1 220 ? 1.751 -26.781 -2.887 1 97.06 220 LEU A O 1
ATOM 1838 N N . LYS A 1 221 ? 0.669 -24.906 -2.416 1 93.94 221 LYS A N 1
ATOM 1839 C CA . LYS A 1 221 ? 1.483 -24.609 -1.243 1 93.94 221 LYS A CA 1
ATOM 1840 C C . LYS A 1 221 ? 1.361 -25.703 -0.187 1 93.94 221 LYS A C 1
ATOM 1842 O O . LYS A 1 221 ? 2.344 -26.047 0.467 1 93.94 221 LYS A O 1
ATOM 1847 N N . THR A 1 222 ? 0.18 -26.266 -0.081 1 95.06 222 THR A N 1
ATOM 1848 C CA . THR A 1 222 ? -0.068 -27.266 0.951 1 95.06 222 THR A CA 1
ATOM 1849 C C . THR A 1 222 ? 0.314 -28.656 0.458 1 95.06 222 THR A C 1
ATOM 1851 O O . THR A 1 222 ? 0.375 -29.609 1.244 1 95.06 222 THR A O 1
ATOM 1854 N N . GLY A 1 223 ? 0.476 -28.828 -0.792 1 95.88 223 GLY A N 1
ATOM 1855 C CA . GLY A 1 223 ? 0.831 -30.125 -1.362 1 95.88 223 GLY A CA 1
ATOM 1856 C C . GLY A 1 223 ? -0.37 -30.906 -1.841 1 95.88 223 GLY A C 1
ATOM 1857 O O . GLY A 1 223 ? -0.219 -31.938 -2.51 1 95.88 223 GLY A O 1
ATOM 1858 N N . VAL A 1 224 ? -1.528 -30.406 -1.566 1 97.38 224 VAL A N 1
ATOM 1859 C CA . VAL A 1 224 ? -2.768 -31.078 -1.933 1 97.38 224 VAL A CA 1
ATOM 1860 C C . VAL A 1 224 ? -2.867 -31.188 -3.453 1 97.38 224 VAL A C 1
ATOM 1862 O O . VAL A 1 224 ? -3.264 -32.219 -3.984 1 97.38 224 VAL A O 1
ATOM 1865 N N . LEU A 1 225 ? -2.492 -30.141 -4.09 1 97.31 225 LEU A N 1
ATOM 1866 C CA . LEU A 1 225 ? -2.607 -30.109 -5.547 1 97.31 225 LEU A CA 1
ATOM 1867 C C . LEU A 1 225 ? -1.683 -31.125 -6.188 1 97.31 225 LEU A C 1
ATOM 1869 O O . LEU A 1 225 ? -2.082 -31.844 -7.113 1 97.31 225 LEU A O 1
ATOM 1873 N N . LYS A 1 226 ? -0.487 -31.234 -5.734 1 97.06 226 LYS A N 1
ATOM 1874 C CA . LYS A 1 226 ? 0.48 -32.188 -6.27 1 97.06 226 LYS A CA 1
ATOM 1875 C C . LYS A 1 226 ? -0.023 -33.625 -6.129 1 97.06 226 LYS A C 1
ATOM 1877 O O . LYS A 1 226 ? 0.059 -34.406 -7.074 1 97.06 226 LYS A O 1
ATOM 1882 N N . LYS A 1 227 ? -0.497 -33.875 -4.961 1 97.31 227 LYS A N 1
ATOM 1883 C CA . LYS A 1 227 ? -1.027 -35.219 -4.711 1 97.31 227 LYS A CA 1
ATOM 1884 C C . LYS A 1 227 ? -2.195 -35.531 -5.641 1 97.31 227 LYS A C 1
ATOM 1886 O O . LYS A 1 227 ? -2.291 -36.625 -6.18 1 97.31 227 LYS A O 1
ATOM 1891 N N . PHE A 1 228 ? -3.004 -34.594 -5.762 1 97.12 228 PHE A N 1
ATOM 1892 C CA . PHE A 1 228 ? -4.16 -34.75 -6.637 1 97.12 228 PHE A CA 1
ATOM 1893 C C . PHE A 1 228 ? -3.723 -35.031 -8.07 1 97.12 228 PHE A C 1
ATOM 1895 O O . PHE A 1 228 ? -4.219 -35.969 -8.711 1 97.12 228 PHE A O 1
ATOM 1902 N N . LEU A 1 229 ? -2.793 -34.281 -8.609 1 96.88 229 LEU A N 1
ATOM 1903 C CA . LEU A 1 229 ? -2.326 -34.406 -9.984 1 96.88 229 LEU A CA 1
ATOM 1904 C C . LEU A 1 229 ? -1.59 -35.719 -10.18 1 96.88 229 LEU A C 1
ATOM 1906 O O . LEU A 1 229 ? -1.671 -36.344 -11.258 1 96.88 229 LEU A O 1
ATOM 1910 N N . ARG A 1 230 ? -0.884 -36.156 -9.188 1 97.31 230 ARG A N 1
ATOM 1911 C CA . ARG A 1 230 ? -0.199 -37.438 -9.266 1 97.31 230 ARG A CA 1
ATOM 1912 C C . ARG A 1 230 ? -1.198 -38.594 -9.391 1 97.31 230 ARG A C 1
ATOM 1914 O O . ARG A 1 230 ? -0.949 -39.562 -10.109 1 97.31 230 ARG A O 1
ATOM 1921 N N . LYS A 1 231 ? -2.215 -38.438 -8.664 1 97.19 231 LYS A N 1
ATOM 1922 C CA . LYS A 1 231 ? -3.266 -39.438 -8.766 1 97.19 231 LYS A CA 1
ATOM 1923 C C . LYS A 1 231 ? -3.848 -39.5 -10.18 1 97.19 231 LYS A C 1
ATOM 1925 O O . LYS A 1 231 ? -4.047 -40.594 -10.734 1 97.19 231 LYS A O 1
ATOM 1930 N N . ILE A 1 232 ? -4.168 -38.375 -10.688 1 96.69 232 ILE A N 1
ATOM 1931 C CA . ILE A 1 232 ? -4.707 -38.281 -12.039 1 96.69 232 ILE A CA 1
ATOM 1932 C C . ILE A 1 232 ? -3.695 -38.844 -13.031 1 96.69 232 ILE A C 1
ATOM 1934 O O . ILE A 1 232 ? -4.059 -39.625 -13.922 1 96.69 232 ILE A O 1
ATOM 1938 N N . TYR A 1 233 ? -2.453 -38.438 -12.859 1 97.06 233 TYR A N 1
ATOM 1939 C CA . TYR A 1 233 ? -1.376 -38.938 -13.711 1 97.06 233 TYR A CA 1
ATOM 1940 C C . TYR A 1 233 ? -1.322 -40.469 -13.695 1 97.06 233 TYR A C 1
ATOM 1942 O O . TYR A 1 233 ? -1.229 -41.094 -14.75 1 97.06 233 TYR A O 1
ATOM 1950 N N . SER A 1 234 ? -1.346 -41 -12.555 1 97.75 234 SER A N 1
ATOM 1951 C CA . SER A 1 234 ? -1.256 -42.438 -12.406 1 97.75 234 SER A CA 1
ATOM 1952 C C . SER A 1 234 ? -2.436 -43.156 -13.07 1 97.75 234 SER A C 1
ATOM 1954 O O . SER A 1 234 ? -2.256 -44.156 -13.758 1 97.75 234 SER A O 1
ATOM 1956 N N . MET A 1 235 ? -3.592 -42.656 -12.867 1 97.25 235 MET A N 1
ATOM 1957 C CA . MET A 1 235 ? -4.797 -43.219 -13.461 1 97.25 235 MET A CA 1
ATOM 1958 C C . MET A 1 235 ? -4.699 -43.219 -14.984 1 97.25 235 MET A C 1
ATOM 1960 O O . MET A 1 235 ? -4.965 -44.219 -15.625 1 97.25 235 MET A O 1
ATOM 1964 N N . PHE A 1 236 ? -4.312 -42.125 -15.492 1 97.62 236 PHE A N 1
ATOM 1965 C CA . PHE A 1 236 ? -4.18 -42 -16.938 1 97.62 236 PHE A CA 1
ATOM 1966 C C . PHE A 1 236 ? -3.072 -42.906 -17.469 1 97.62 236 PHE A C 1
ATOM 1968 O O . PHE A 1 236 ? -3.246 -43.594 -18.469 1 97.62 236 PHE A O 1
ATOM 1975 N N . SER A 1 237 ? -1.947 -42.938 -16.766 1 97.62 237 SER A N 1
ATOM 1976 C CA . SER A 1 237 ? -0.783 -43.719 -17.172 1 97.62 237 SER A CA 1
ATOM 1977 C C . SER A 1 237 ? -1.092 -45.188 -17.172 1 97.62 237 SER A C 1
ATOM 1979 O O . SER A 1 237 ? -0.721 -45.906 -18.109 1 97.62 237 SER A O 1
ATOM 1981 N N . VAL A 1 238 ? -1.743 -45.625 -16.172 1 97.75 238 VAL A N 1
ATOM 1982 C CA . VAL A 1 238 ? -2.07 -47.031 -16.047 1 97.75 238 VAL A CA 1
ATOM 1983 C C . VAL A 1 238 ? -2.971 -47.469 -17.203 1 97.75 238 VAL A C 1
ATOM 1985 O O . VAL A 1 238 ? -2.775 -48.531 -17.781 1 97.75 238 VAL A O 1
ATOM 1988 N N . HIS A 1 239 ? -3.947 -46.656 -17.516 1 97.94 239 HIS A N 1
ATOM 1989 C CA . HIS A 1 239 ? -4.809 -46.969 -18.656 1 97.94 239 HIS A CA 1
ATOM 1990 C C . HIS A 1 239 ? -4.004 -47.094 -19.953 1 97.94 239 HIS A C 1
ATOM 1992 O O . HIS A 1 239 ? -4.156 -48.031 -20.703 1 97.94 239 HIS A O 1
ATOM 1998 N N . ILE A 1 240 ? -3.127 -46.156 -20.172 1 97.94 240 ILE A N 1
ATOM 1999 C CA . ILE A 1 240 ? -2.424 -46.031 -21.438 1 97.94 240 ILE A CA 1
ATOM 2000 C C . ILE A 1 240 ? -1.354 -47.125 -21.547 1 97.94 240 ILE A C 1
ATOM 2002 O O . ILE A 1 240 ? -1.202 -47.75 -22.594 1 97.94 240 ILE A O 1
ATOM 2006 N N . THR A 1 241 ? -0.665 -47.438 -20.5 1 96.88 241 THR A N 1
ATOM 2007 C CA . THR A 1 241 ? 0.54 -48.25 -20.594 1 96.88 241 THR A CA 1
ATOM 2008 C C . THR A 1 241 ? 0.238 -49.688 -20.234 1 96.88 241 THR A C 1
ATOM 2010 O O . THR A 1 241 ? 0.957 -50.625 -20.641 1 96.88 241 THR A O 1
ATOM 2013 N N . LYS A 1 242 ? -0.829 -49.969 -19.484 1 96.25 242 LYS A N 1
ATOM 2014 C CA . LYS A 1 242 ? -0.998 -51.312 -18.953 1 96.25 242 LYS A CA 1
ATOM 2015 C C . LYS A 1 242 ? -2.373 -51.875 -19.297 1 96.25 242 LYS A C 1
ATOM 2017 O O . LYS A 1 242 ? -2.484 -53.031 -19.781 1 96.25 242 LYS A O 1
ATOM 2022 N N . GLU A 1 243 ? -3.402 -51.094 -19.234 1 96.56 243 GLU A N 1
ATOM 2023 C CA . GLU A 1 243 ? -4.754 -51.656 -19.234 1 96.56 243 GLU A CA 1
ATOM 2024 C C . GLU A 1 243 ? -5.344 -51.688 -20.641 1 96.56 243 GLU A C 1
ATOM 2026 O O . GLU A 1 243 ? -6.078 -52.594 -21 1 96.56 243 GLU A O 1
ATOM 2031 N N . CYS A 1 244 ? -5.066 -50.719 -21.406 1 97.06 244 CYS A N 1
ATOM 2032 C CA . CYS A 1 244 ? -5.723 -50.594 -22.703 1 97.06 244 CYS A CA 1
ATOM 2033 C C . CYS A 1 244 ? -4.773 -50.969 -23.828 1 97.06 244 CYS A C 1
ATOM 2035 O O . CYS A 1 244 ? -3.746 -50.344 -24.031 1 97.06 244 CYS A O 1
ATOM 2037 N N . GLU A 1 245 ? -5.16 -51.969 -24.547 1 95.56 245 GLU A N 1
ATOM 2038 C CA . GLU A 1 245 ? -4.332 -52.438 -25.656 1 95.56 245 GLU A CA 1
ATOM 2039 C C . GLU A 1 245 ? -4.254 -51.406 -26.781 1 95.56 245 GLU A C 1
ATOM 2041 O O . GLU A 1 245 ? -3.217 -51.25 -27.422 1 95.56 245 GLU A O 1
ATOM 2046 N N . GLY A 1 246 ? -5.367 -50.844 -26.969 1 95.5 246 GLY A N 1
ATOM 2047 C CA . GLY A 1 246 ? -5.402 -49.812 -27.984 1 95.5 246 GLY A CA 1
ATOM 2048 C C . GLY A 1 246 ? -4.441 -48.656 -27.703 1 95.5 246 GLY A C 1
ATOM 2049 O O . GLY A 1 246 ? -3.707 -48.219 -28.594 1 95.5 246 GLY A O 1
ATOM 2050 N N . CYS A 1 247 ? -4.434 -48.188 -26.547 1 97.12 247 CYS A N 1
ATOM 2051 C CA . CYS A 1 247 ? -3.557 -47.094 -26.156 1 97.12 247 CYS A CA 1
ATOM 2052 C C . CYS A 1 247 ? -2.105 -47.562 -26.094 1 97.12 247 CYS A C 1
ATOM 2054 O O . CYS A 1 247 ? -1.199 -46.812 -26.484 1 97.12 247 CYS A O 1
ATOM 2056 N N . ARG A 1 248 ? -1.876 -48.719 -25.562 1 96.12 248 ARG A N 1
ATOM 2057 C CA . ARG A 1 248 ? -0.527 -49.281 -25.5 1 96.12 248 ARG A CA 1
ATOM 2058 C C . ARG A 1 248 ? 0.082 -49.375 -26.891 1 96.12 248 ARG A C 1
ATOM 2060 O O . ARG A 1 248 ? 1.283 -49.156 -27.062 1 96.12 248 ARG A O 1
ATOM 2067 N N . GLY A 1 249 ? -0.734 -49.719 -27.828 1 95.31 249 GLY A N 1
ATOM 2068 C CA . GLY A 1 249 ? -0.289 -49.875 -29.203 1 95.31 249 GLY A CA 1
ATOM 2069 C C . GLY A 1 249 ? 0.13 -48.562 -29.828 1 95.31 249 GLY A C 1
ATOM 2070 O O . GLY A 1 249 ? 0.811 -48.531 -30.859 1 95.31 249 GLY A O 1
ATOM 2071 N N . LYS A 1 250 ? -0.222 -47.531 -29.266 1 95.31 250 LYS A N 1
ATOM 2072 C CA . LYS A 1 250 ? 0.127 -46.219 -29.797 1 95.31 250 LYS A CA 1
ATOM 2073 C C . LYS A 1 250 ? 1.467 -45.719 -29.234 1 95.31 250 LYS A C 1
ATOM 2075 O O . LYS A 1 250 ? 1.885 -44.594 -29.5 1 95.31 250 LYS A O 1
ATOM 2080 N N . GLY A 1 251 ? 2.07 -46.5 -28.516 1 95.5 251 GLY A N 1
ATOM 2081 C CA . GLY A 1 251 ? 3.395 -46.219 -28.016 1 95.5 251 GLY A CA 1
ATOM 2082 C C . GLY A 1 251 ? 4.477 -46.281 -29.062 1 95.5 251 GLY A C 1
ATOM 2083 O O . GLY A 1 251 ? 4.195 -46.562 -30.234 1 95.5 251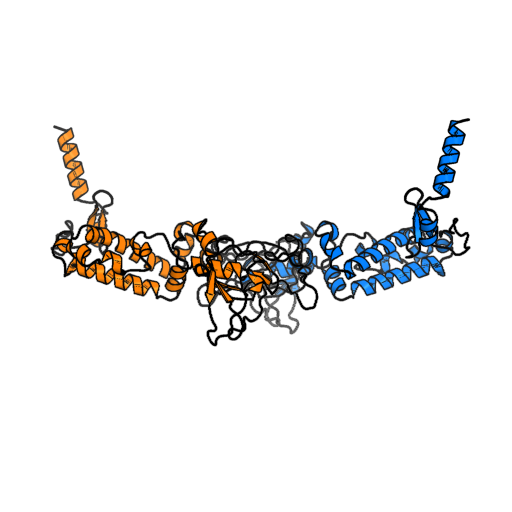 GLY A O 1
ATOM 2084 N N . PHE A 1 252 ? 5.656 -45.969 -28.625 1 94.94 252 PHE A N 1
ATOM 2085 C CA . PHE A 1 252 ? 6.777 -45.938 -29.562 1 94.94 252 PHE A CA 1
ATOM 2086 C C . PHE A 1 252 ? 7.855 -46.938 -29.156 1 94.94 252 PHE A C 1
ATOM 2088 O O . PHE A 1 252 ? 7.969 -47.281 -27.984 1 94.94 252 PHE A O 1
ATOM 2095 N N . ILE A 1 253 ? 8.539 -47.438 -30.125 1 94.56 253 ILE A N 1
ATOM 2096 C CA . ILE A 1 253 ? 9.75 -48.219 -29.891 1 94.56 253 ILE A CA 1
ATOM 2097 C C . ILE A 1 253 ? 10.977 -47.375 -30.297 1 94.56 253 ILE A C 1
ATOM 2099 O O . ILE A 1 253 ? 11.031 -46.812 -31.391 1 94.56 253 ILE A O 1
ATOM 2103 N N . CYS A 1 254 ? 11.867 -47.281 -29.438 1 94.94 254 CYS A N 1
ATOM 2104 C CA . CYS A 1 254 ? 13.055 -46.469 -29.703 1 94.94 254 CYS A CA 1
ATOM 2105 C C . CYS A 1 254 ? 13.867 -47.094 -30.844 1 94.94 254 CYS A C 1
ATOM 2107 O O . CYS A 1 254 ? 14.414 -48.188 -30.703 1 94.94 254 CYS A O 1
ATOM 2109 N N . GLU A 1 255 ? 14.094 -46.344 -31.875 1 91.88 255 GLU A N 1
ATOM 2110 C CA . GLU A 1 255 ? 14.805 -46.844 -33.031 1 91.88 255 GLU A CA 1
ATOM 2111 C C . GLU A 1 255 ? 16.312 -46.781 -32.844 1 91.88 255 GLU A C 1
ATOM 2113 O O . GLU A 1 255 ? 17.078 -47.406 -33.594 1 91.88 255 GLU A O 1
ATOM 2118 N N . LEU A 1 256 ? 16.688 -46.125 -31.844 1 92.94 256 LEU A N 1
ATOM 2119 C CA . LEU A 1 256 ? 18.109 -45.906 -31.625 1 92.94 256 LEU A CA 1
ATOM 2120 C C . LEU A 1 256 ? 18.719 -47.062 -30.828 1 92.94 256 LEU A C 1
ATOM 2122 O O . LEU A 1 256 ? 19.828 -47.5 -31.109 1 92.94 256 LEU A O 1
ATOM 2126 N N . CYS A 1 257 ? 18 -47.531 -29.875 1 92.06 257 CYS A N 1
ATOM 2127 C CA . CYS A 1 257 ? 18.516 -48.656 -29.094 1 92.06 257 CYS A CA 1
ATOM 2128 C C . CYS A 1 257 ? 17.812 -49.938 -29.469 1 92.06 257 CYS A C 1
ATOM 2130 O O . CYS A 1 257 ? 18.312 -51.031 -29.156 1 92.06 257 CYS A O 1
ATOM 2132 N N . LYS A 1 258 ? 16.766 -49.938 -30.062 1 85.5 258 LYS A N 1
ATOM 2133 C CA . LYS A 1 258 ? 15.953 -51.031 -30.578 1 85.5 258 LYS A CA 1
ATOM 2134 C C . LYS A 1 258 ? 15.438 -51.906 -29.438 1 85.5 258 LYS A C 1
ATOM 2136 O O . LYS A 1 258 ? 15.117 -53.094 -29.625 1 85.5 258 LYS A O 1
ATOM 2141 N N . ASN A 1 259 ? 15.516 -51.281 -28.359 1 88.44 259 ASN A N 1
ATOM 2142 C CA . ASN A 1 259 ? 14.844 -51.969 -27.234 1 88.44 259 ASN A CA 1
ATOM 2143 C C . ASN A 1 259 ? 13.359 -52.156 -27.516 1 88.44 259 ASN A C 1
ATOM 2145 O O . ASN A 1 259 ? 12.695 -51.25 -28.031 1 88.44 259 ASN A O 1
ATOM 2149 N N . VAL A 1 260 ? 12.828 -53.344 -27.219 1 90.56 260 VAL A N 1
ATOM 2150 C CA . VAL A 1 260 ? 11.461 -53.688 -27.578 1 90.56 260 VAL A CA 1
ATOM 2151 C C . VAL A 1 260 ? 10.484 -53.062 -26.594 1 90.56 260 VAL A C 1
ATOM 2153 O O . VAL A 1 260 ? 9.273 -53.031 -26.828 1 90.56 260 VAL A O 1
ATOM 2156 N N . GLU A 1 261 ? 11.039 -52.438 -25.672 1 92.44 261 GLU A N 1
ATOM 2157 C CA . GLU A 1 261 ? 10.172 -51.812 -24.688 1 92.44 261 GLU A CA 1
ATOM 2158 C C . GLU A 1 261 ? 9.461 -50.594 -25.281 1 92.44 261 GLU A C 1
ATOM 2160 O O . GLU A 1 261 ? 10.086 -49.75 -25.922 1 92.44 261 GLU A O 1
ATOM 2165 N N . VAL A 1 262 ? 8.109 -50.562 -25.016 1 95.44 262 VAL A N 1
ATOM 2166 C CA . VAL A 1 262 ? 7.305 -49.469 -25.531 1 95.44 262 VAL A CA 1
ATOM 2167 C C . VAL A 1 262 ? 7.492 -48.219 -24.656 1 95.44 262 VAL A C 1
ATOM 2169 O O . VAL A 1 262 ? 7.48 -48.312 -23.422 1 95.44 262 VAL A O 1
ATOM 2172 N N . ILE A 1 263 ? 7.684 -47.094 -25.312 1 96.19 263 ILE A N 1
ATOM 2173 C CA . ILE A 1 263 ? 7.891 -45.844 -24.562 1 96.19 263 ILE A CA 1
ATOM 2174 C C . ILE A 1 263 ? 6.848 -44.812 -24.984 1 96.19 263 ILE A C 1
ATOM 2176 O O . ILE A 1 263 ? 6.273 -44.906 -26.078 1 96.19 263 ILE A O 1
ATOM 2180 N N . PHE A 1 264 ? 6.633 -43.875 -24.109 1 97.31 264 PHE A N 1
ATOM 2181 C CA . PHE A 1 264 ? 5.625 -42.844 -24.344 1 97.31 264 PHE A CA 1
ATOM 2182 C C . PHE A 1 264 ? 6.207 -41.469 -24.109 1 97.31 264 PHE A C 1
ATOM 2184 O O . PHE A 1 264 ? 7.152 -41.312 -23.344 1 97.31 264 PHE A O 1
ATOM 2191 N N . PRO A 1 265 ? 5.578 -40.438 -24.766 1 96.38 265 PRO A N 1
ATOM 2192 C CA . PRO A 1 265 ? 6.145 -39.094 -24.703 1 96.38 265 PRO A CA 1
ATOM 2193 C C . PRO A 1 265 ? 6.008 -38.438 -23.328 1 96.38 265 PRO A C 1
ATOM 2195 O O . PRO A 1 265 ? 6.727 -37.469 -23.016 1 96.38 265 PRO A O 1
ATOM 2198 N N . PHE A 1 266 ? 5.105 -38.938 -22.5 1 97.38 266 PHE A N 1
ATOM 2199 C CA . PHE A 1 266 ? 4.863 -38.281 -21.203 1 97.38 266 PHE A CA 1
ATOM 2200 C C . PHE A 1 266 ? 5.773 -38.875 -20.125 1 97.38 266 PHE A C 1
ATOM 2202 O O . PHE A 1 266 ? 5.773 -38.406 -18.984 1 97.38 266 PHE A O 1
ATOM 2209 N N . GLU A 1 267 ? 6.613 -39.812 -20.469 1 95.88 267 GLU A N 1
ATOM 2210 C CA . GLU A 1 267 ? 7.504 -40.438 -19.5 1 95.88 267 GLU A CA 1
ATOM 2211 C C . GLU A 1 267 ? 8.781 -39.625 -19.312 1 95.88 267 GLU A C 1
ATOM 2213 O O . GLU A 1 267 ? 9.305 -39.062 -20.266 1 95.88 267 GLU A O 1
ATOM 2218 N N . ASP A 1 268 ? 9.391 -39.656 -18.156 1 93.31 268 ASP A N 1
ATOM 2219 C CA . ASP A 1 268 ? 10.539 -38.844 -17.781 1 93.31 268 ASP A CA 1
ATOM 2220 C C . ASP A 1 268 ? 11.766 -39.219 -18.594 1 93.31 268 ASP A C 1
ATOM 2222 O O . ASP A 1 268 ? 12.602 -38.375 -18.906 1 93.31 268 ASP A O 1
ATOM 2226 N N . GLN A 1 269 ? 11.883 -40.375 -19 1 93.56 269 GLN A N 1
ATOM 2227 C CA . GLN A 1 269 ? 13.094 -40.875 -19.672 1 93.56 269 GLN A CA 1
ATOM 2228 C C . GLN A 1 269 ? 12.945 -40.781 -21.188 1 93.56 269 GLN A C 1
ATOM 2230 O O . GLN A 1 269 ? 13.828 -41.25 -21.922 1 93.56 269 GLN A O 1
ATOM 2235 N N . SER A 1 270 ? 11.906 -40.219 -21.578 1 96.06 270 SER A N 1
ATOM 2236 C CA . SER A 1 270 ? 11.656 -40.156 -23.016 1 96.06 270 SER A CA 1
ATOM 2237 C C . SER A 1 270 ? 11.719 -38.719 -23.516 1 96.06 270 SER A C 1
ATOM 2239 O O . SER A 1 270 ? 11.617 -37.75 -22.734 1 96.06 270 SER A O 1
ATOM 2241 N N . ILE A 1 271 ? 12.047 -38.562 -24.797 1 95.44 271 ILE A N 1
ATOM 2242 C CA . ILE A 1 271 ? 12.078 -37.25 -25.438 1 95.44 271 ILE A CA 1
ATOM 2243 C C . ILE A 1 271 ? 11.484 -37.375 -26.844 1 95.44 271 ILE A C 1
ATOM 2245 O O . ILE A 1 271 ? 11.695 -38.375 -27.531 1 95.44 271 ILE A O 1
ATOM 2249 N N . SER A 1 272 ? 10.672 -36.406 -27.172 1 94.81 272 SER A N 1
ATOM 2250 C CA . SER A 1 272 ? 10.055 -36.375 -28.5 1 94.81 272 SER A CA 1
ATOM 2251 C C . SER A 1 272 ? 10.852 -35.5 -29.469 1 94.81 272 SER A C 1
ATOM 2253 O O . SER A 1 272 ? 11.344 -34.438 -29.078 1 94.81 272 SER A O 1
ATOM 2255 N N . CYS A 1 273 ? 10.977 -36.031 -30.625 1 94.25 273 CYS A N 1
ATOM 2256 C CA . CYS A 1 273 ? 11.578 -35.188 -31.672 1 94.25 273 CYS A CA 1
ATOM 2257 C C . CYS A 1 273 ? 10.711 -33.969 -31.969 1 94.25 273 CYS A C 1
ATOM 2259 O O . CYS A 1 273 ? 9.492 -34.094 -32.094 1 94.25 273 CYS A O 1
ATOM 2261 N N . PHE A 1 274 ? 11.336 -32.875 -32.188 1 92.75 274 PHE A N 1
ATOM 2262 C CA . PHE A 1 274 ? 10.617 -31.609 -32.375 1 92.75 274 PHE A CA 1
ATOM 2263 C C . PHE A 1 274 ? 10 -31.531 -33.75 1 92.75 274 PHE A C 1
ATOM 2265 O O . PHE A 1 274 ? 8.953 -30.922 -33.938 1 92.75 274 PHE A O 1
ATOM 2272 N N . GLN A 1 275 ? 10.539 -32.25 -34.656 1 90.81 275 GLN A N 1
ATOM 2273 C CA . GLN A 1 275 ? 10.117 -32.156 -36.062 1 90.81 275 GLN A CA 1
ATOM 2274 C C . GLN A 1 275 ? 9.039 -33.188 -36.375 1 90.81 275 GLN A C 1
ATOM 2276 O O . GLN A 1 275 ? 8.023 -32.844 -37 1 90.81 275 GLN A O 1
ATOM 2281 N N . CYS A 1 276 ? 9.234 -34.438 -36 1 92.94 276 CYS A N 1
ATOM 2282 C CA . CYS A 1 276 ? 8.32 -35.469 -36.438 1 92.94 276 CYS A CA 1
ATOM 2283 C C . CYS A 1 276 ? 7.562 -36.062 -35.25 1 92.94 276 CYS A C 1
ATOM 2285 O O . CYS A 1 276 ? 6.703 -36.938 -35.438 1 92.94 276 CYS A O 1
ATOM 2287 N N . SER A 1 277 ? 7.875 -35.781 -34.062 1 92.81 277 SER A N 1
ATOM 2288 C CA . SER A 1 277 ? 7.184 -36.125 -32.812 1 92.81 277 SER A CA 1
ATOM 2289 C C . SER A 1 277 ? 7.461 -37.594 -32.438 1 92.81 277 SER A C 1
ATOM 2291 O O . SER A 1 277 ? 6.828 -38.125 -31.531 1 92.81 277 SER A O 1
ATOM 2293 N N . THR A 1 278 ? 8.398 -38.156 -33.188 1 94.5 278 THR A N 1
ATOM 2294 C CA . THR A 1 278 ? 8.789 -39.5 -32.781 1 94.5 278 THR A CA 1
ATOM 2295 C C . THR A 1 278 ? 9.461 -39.5 -31.391 1 94.5 278 THR A C 1
ATOM 2297 O O . THR A 1 278 ? 10.117 -38.5 -31.031 1 94.5 278 THR A O 1
ATOM 2300 N N . VAL A 1 279 ? 9.266 -40.625 -30.641 1 96.62 279 VAL A N 1
ATOM 2301 C CA . VAL A 1 279 ? 9.727 -40.625 -29.266 1 96.62 279 VAL A CA 1
ATOM 2302 C C . VAL A 1 279 ? 10.938 -41.562 -29.141 1 96.62 279 VAL A C 1
ATOM 2304 O O . VAL A 1 279 ? 10.977 -42.625 -29.75 1 96.62 279 VAL A O 1
ATOM 2307 N N . PHE A 1 280 ? 11.984 -41.062 -28.359 1 96.12 280 PHE A N 1
ATOM 2308 C CA . PHE A 1 280 ? 13.203 -41.812 -28.078 1 96.12 280 PHE A CA 1
ATOM 2309 C C . PHE A 1 280 ? 13.523 -41.781 -26.594 1 96.12 280 PHE A C 1
ATOM 2311 O O . PHE A 1 280 ? 12.961 -41 -25.844 1 96.12 280 PHE A O 1
ATOM 2318 N N . HIS A 1 281 ? 14.312 -42.781 -26.188 1 96.06 281 HIS A N 1
ATOM 2319 C CA . HIS A 1 281 ? 14.914 -42.625 -24.875 1 96.06 281 HIS A CA 1
ATOM 2320 C C . HIS A 1 281 ? 15.781 -41.375 -24.828 1 96.06 281 HIS A C 1
ATOM 2322 O O . HIS A 1 281 ? 16.516 -41.094 -25.766 1 96.06 281 HIS A O 1
ATOM 2328 N N . LYS A 1 282 ? 15.68 -40.656 -23.703 1 95.19 282 LYS A N 1
ATOM 2329 C CA . LYS A 1 282 ? 16.469 -39.438 -23.547 1 95.19 282 LYS A CA 1
ATOM 2330 C C . LYS A 1 282 ? 17.969 -39.75 -23.719 1 95.19 282 LYS A C 1
ATOM 2332 O O . LYS A 1 282 ? 18.656 -39.031 -24.438 1 95.19 282 LYS A O 1
ATOM 2337 N N . GLU A 1 283 ? 18.422 -40.688 -23.094 1 94.38 283 GLU A N 1
ATOM 2338 C CA . GLU A 1 283 ? 19.828 -41.062 -23.141 1 94.38 283 GLU A CA 1
ATOM 2339 C C . GLU A 1 283 ? 20.25 -41.469 -24.562 1 94.38 283 GLU A C 1
ATOM 2341 O O . GLU A 1 283 ? 21.328 -41.094 -25.016 1 94.38 283 GLU A O 1
ATOM 2346 N N . CYS A 1 284 ? 19.391 -42.188 -25.281 1 94.88 284 CYS A N 1
ATOM 2347 C CA . CYS A 1 284 ? 19.672 -42.625 -26.641 1 94.88 284 CYS A CA 1
ATOM 2348 C C . CYS A 1 284 ? 19.75 -41.438 -27.578 1 94.88 284 CYS A C 1
ATOM 2350 O O . CYS A 1 284 ? 20.641 -41.344 -28.422 1 94.88 284 CYS A O 1
ATOM 2352 N N . TYR A 1 285 ? 18.859 -40.562 -27.359 1 93.69 285 TYR A N 1
ATOM 2353 C CA . TYR A 1 285 ? 18.766 -39.406 -28.203 1 93.69 285 TYR A CA 1
ATOM 2354 C C . TYR A 1 285 ? 19.984 -38.5 -28.016 1 93.69 285 TYR A C 1
ATOM 2356 O O . TYR A 1 285 ? 20.547 -37.969 -28.984 1 93.69 285 TYR A O 1
ATOM 2364 N N . MET A 1 286 ? 20.344 -38.312 -26.734 1 93.5 286 MET A N 1
ATOM 2365 C CA . MET A 1 286 ? 21.5 -37.5 -26.391 1 93.5 286 MET A CA 1
ATOM 2366 C C . MET A 1 286 ? 22.781 -38.094 -26.938 1 93.5 286 MET A C 1
ATOM 2368 O O . MET A 1 286 ? 23.688 -37.375 -27.359 1 93.5 286 MET A O 1
ATOM 2372 N N . LYS A 1 287 ? 22.922 -39.344 -26.938 1 92.56 287 LYS A N 1
ATOM 2373 C CA . LYS A 1 287 ? 24.109 -40.062 -27.438 1 92.56 287 LYS A CA 1
ATOM 2374 C C . LYS A 1 287 ? 24.266 -39.875 -28.938 1 92.56 287 LYS A C 1
ATOM 2376 O O . LYS A 1 287 ? 25.391 -39.938 -29.453 1 92.56 287 LYS A O 1
ATOM 2381 N N . ARG A 1 288 ? 23.172 -39.625 -29.562 1 88.25 288 ARG A N 1
ATOM 2382 C CA . ARG A 1 288 ? 23.203 -39.438 -31 1 88.25 288 ARG A CA 1
ATOM 2383 C C . ARG A 1 288 ? 23.141 -37.969 -31.359 1 88.25 288 ARG A C 1
ATOM 2385 O O . ARG A 1 288 ? 22.688 -37.594 -32.438 1 88.25 288 ARG A O 1
ATOM 2392 N N . LYS A 1 289 ? 23.641 -37.156 -30.562 1 84.06 289 LYS A N 1
ATOM 2393 C CA . LYS A 1 289 ? 23.797 -35.719 -30.75 1 84.06 289 LYS A CA 1
ATOM 2394 C C . LYS A 1 289 ? 22.469 -35.094 -31.141 1 84.06 289 LYS A C 1
ATOM 2396 O O . LYS A 1 289 ? 22.422 -34.219 -32 1 84.06 289 LYS A O 1
ATOM 2401 N N . ASN A 1 290 ? 21.375 -35.781 -30.781 1 86.31 290 ASN A N 1
ATOM 2402 C CA . ASN A 1 290 ? 20.031 -35.25 -30.938 1 86.31 290 ASN A CA 1
ATOM 2403 C C . ASN A 1 290 ? 19.594 -35.219 -32.406 1 86.31 290 ASN A C 1
ATOM 2405 O O . ASN A 1 290 ? 19 -34.25 -32.844 1 86.31 290 ASN A O 1
ATOM 2409 N N . CYS A 1 291 ? 19.984 -36.188 -33.062 1 87.75 291 CYS A N 1
ATOM 2410 C CA . CYS A 1 291 ? 19.594 -36.344 -34.469 1 87.75 291 CYS A CA 1
ATOM 2411 C C . CYS A 1 291 ? 18.5 -37.406 -34.625 1 87.75 291 CYS A C 1
ATOM 2413 O O . CYS A 1 291 ? 18.688 -38.562 -34.219 1 87.75 291 CYS A O 1
ATOM 2415 N N . CYS A 1 292 ? 17.422 -37.125 -35.188 1 92.56 292 CYS A N 1
ATOM 2416 C CA . CYS A 1 292 ? 16.281 -38.031 -35.344 1 92.56 292 CYS A CA 1
ATOM 2417 C C . CYS A 1 292 ? 16.453 -38.875 -36.625 1 92.56 292 CYS A C 1
ATOM 2419 O O . CYS A 1 292 ? 16.5 -38.312 -37.719 1 92.56 292 CYS A O 1
ATOM 2421 N N . PRO A 1 293 ? 16.578 -40.125 -36.5 1 91.5 293 PRO A N 1
ATOM 2422 C CA . PRO A 1 293 ? 16.766 -40.969 -37.688 1 91.5 293 PRO A CA 1
ATOM 2423 C C . PRO A 1 293 ? 15.594 -40.906 -38.656 1 91.5 293 PRO A C 1
ATOM 2425 O O . PRO A 1 293 ? 15.789 -41 -39.875 1 91.5 293 PRO A O 1
ATOM 2428 N N . LYS A 1 294 ? 14.484 -40.75 -38.156 1 91.25 294 LYS A N 1
ATOM 2429 C CA . LYS A 1 294 ? 13.305 -40.656 -39 1 91.25 294 LYS A CA 1
ATOM 2430 C C . LYS A 1 294 ? 13.336 -39.406 -39.844 1 91.25 294 LYS A C 1
ATOM 2432 O O . LYS A 1 294 ? 13.047 -39.438 -41.031 1 91.25 294 LYS A O 1
ATOM 2437 N N . CYS A 1 295 ? 13.672 -38.312 -39.188 1 92.38 295 CYS A N 1
ATOM 2438 C CA . CYS A 1 295 ? 13.75 -37.031 -39.938 1 92.38 295 CYS A CA 1
ATOM 2439 C C . CYS A 1 295 ? 14.867 -37.094 -40.969 1 92.38 295 CYS A C 1
ATOM 2441 O O . CYS A 1 295 ? 14.711 -36.531 -42.062 1 92.38 295 CYS A O 1
ATOM 2443 N N . LYS A 1 296 ? 15.953 -37.656 -40.656 1 90.31 296 LYS A N 1
ATOM 2444 C CA . LYS A 1 296 ? 17.047 -37.812 -41.594 1 90.31 296 LYS A CA 1
ATOM 2445 C C . LYS A 1 296 ? 16.625 -38.656 -42.812 1 90.31 296 LYS A C 1
ATOM 2447 O O . LYS A 1 296 ? 16.984 -38.344 -43.938 1 90.31 296 LYS A O 1
ATOM 2452 N N . ARG A 1 297 ? 15.922 -39.688 -42.531 1 91.25 297 ARG A N 1
ATOM 2453 C CA . ARG A 1 297 ? 15.422 -40.562 -43.625 1 91.25 297 ARG A CA 1
ATOM 2454 C C . ARG A 1 297 ? 14.477 -39.781 -44.531 1 91.25 297 ARG A C 1
ATOM 2456 O O . ARG A 1 297 ? 14.531 -39.906 -45.75 1 91.25 297 ARG A O 1
ATOM 2463 N N . ARG A 1 298 ? 13.727 -38.938 -43.969 1 90.69 298 ARG A N 1
ATOM 2464 C CA . ARG A 1 298 ? 12.758 -38.156 -44.719 1 90.69 298 ARG A CA 1
ATOM 2465 C C . ARG A 1 298 ? 13.461 -37.094 -45.594 1 90.69 298 ARG A C 1
ATOM 2467 O O . ARG A 1 298 ? 13.039 -36.844 -46.719 1 90.69 298 ARG A O 1
ATOM 2474 N N . GLN A 1 299 ? 14.484 -36.562 -45.062 1 87.94 299 GLN A N 1
ATOM 2475 C CA . GLN A 1 299 ? 15.25 -35.562 -45.812 1 87.94 299 GLN A CA 1
ATOM 2476 C C . GLN A 1 299 ? 15.961 -36.219 -47 1 87.94 299 GLN A C 1
ATOM 2478 O O . GLN A 1 299 ? 16 -35.625 -48.094 1 87.94 299 GLN A O 1
ATOM 2483 N N . ARG A 1 300 ? 16.438 -37.375 -46.844 1 89.62 300 ARG A N 1
ATOM 2484 C CA . ARG A 1 300 ? 17.125 -38.094 -47.906 1 89.62 300 ARG A CA 1
ATOM 2485 C C . ARG A 1 300 ? 16.172 -38.469 -49.031 1 89.62 300 ARG A C 1
ATOM 2487 O O . ARG A 1 300 ? 16.516 -38.406 -50.219 1 89.62 300 ARG A O 1
ATOM 2494 N N . GLN A 1 301 ? 15.07 -38.812 -48.594 1 87.5 301 GLN A N 1
ATOM 2495 C CA . GLN A 1 301 ? 14.055 -39.188 -49.562 1 87.5 301 GLN A CA 1
ATOM 2496 C C . GLN A 1 301 ? 13.625 -37.969 -50.406 1 87.5 301 GLN A C 1
ATOM 2498 O O . GLN A 1 301 ? 13.414 -38.094 -51.625 1 87.5 301 GLN A O 1
ATOM 2503 N N . ILE A 1 302 ? 13.641 -36.812 -49.812 1 86.94 302 ILE A N 1
ATOM 2504 C CA . ILE A 1 302 ? 13.273 -35.594 -50.5 1 86.94 302 ILE A CA 1
ATOM 2505 C C . ILE A 1 302 ? 14.359 -35.219 -51.5 1 86.94 302 ILE A C 1
ATOM 250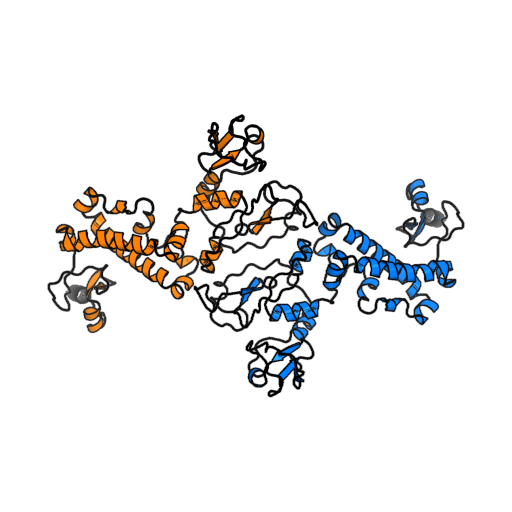7 O O . ILE A 1 302 ? 14.055 -34.844 -52.656 1 86.94 302 ILE A O 1
ATOM 2511 N N . ILE A 1 303 ? 15.508 -35.406 -51.125 1 85.88 303 ILE A N 1
ATOM 2512 C CA . ILE A 1 303 ? 16.625 -35.062 -51.969 1 85.88 303 ILE A CA 1
ATOM 2513 C C . ILE A 1 303 ? 16.672 -36.031 -53.156 1 85.88 303 ILE A C 1
ATOM 2515 O O . ILE A 1 303 ? 16.891 -35.625 -54.312 1 85.88 303 ILE A O 1
ATOM 2519 N N . LEU A 1 304 ? 16.406 -37.312 -52.875 1 86.94 304 LEU A N 1
ATOM 2520 C CA . LEU A 1 304 ? 16.406 -38.312 -53.938 1 86.94 304 LEU A CA 1
ATOM 2521 C C . LEU A 1 304 ? 15.297 -38.062 -54.938 1 86.94 304 LEU A C 1
ATOM 2523 O O . LEU A 1 304 ? 15.492 -38.219 -56.156 1 86.94 304 LEU A O 1
ATOM 2527 N N . HIS A 1 305 ? 14.281 -37.531 -54.531 1 84.12 305 HIS A N 1
ATOM 2528 C CA . HIS A 1 305 ? 13.164 -37.25 -55.406 1 84.12 305 HIS A CA 1
ATOM 2529 C C . HIS A 1 305 ? 13.414 -36 -56.219 1 84.12 305 HIS A C 1
ATOM 2531 O O . HIS A 1 305 ? 12.961 -35.875 -57.375 1 84.12 305 HIS A O 1
ATOM 2537 N N . GLN A 1 306 ? 14.148 -35.156 -55.656 1 77.69 306 GLN A N 1
ATOM 2538 C CA . GLN A 1 306 ? 14.469 -33.938 -56.375 1 77.69 306 GLN A CA 1
ATOM 2539 C C . GLN A 1 306 ? 15.523 -34.188 -57.469 1 77.69 306 GLN A C 1
ATOM 2541 O O . GLN A 1 306 ? 15.547 -33.5 -58.5 1 77.69 306 GLN A O 1
ATOM 2546 N N . ASN A 1 307 ? 16.297 -35.188 -57.219 1 75.62 307 ASN A N 1
ATOM 2547 C CA . ASN A 1 307 ? 17.344 -35.531 -58.188 1 75.62 307 ASN A CA 1
ATOM 2548 C C . ASN A 1 307 ? 16.828 -36.5 -59.25 1 75.62 307 ASN A C 1
ATOM 2550 O O . ASN A 1 307 ? 17.547 -36.812 -60.188 1 75.62 307 ASN A O 1
ATOM 2554 N N . LEU A 1 308 ? 15.742 -37 -59.156 1 64.75 308 LEU A N 1
ATOM 2555 C CA . LEU A 1 308 ? 15.133 -37.75 -60.219 1 64.75 308 LEU A CA 1
ATOM 2556 C C . LEU A 1 308 ? 14.234 -36.875 -61.094 1 64.75 308 LEU A C 1
ATOM 2558 O O . LEU A 1 308 ? 13.57 -35.969 -60.562 1 64.75 308 LEU A O 1
ATOM 2562 N N . MET B 1 1 ? 30.156 8.359 -0.852 1 84.81 1 MET B N 1
ATOM 2563 C CA . MET B 1 1 ? 28.891 8.062 -0.164 1 84.81 1 MET B CA 1
ATOM 2564 C C . MET B 1 1 ? 28.484 9.219 0.741 1 84.81 1 MET B C 1
ATOM 2566 O O . MET B 1 1 ? 27.375 9.242 1.27 1 84.81 1 MET B O 1
ATOM 2570 N N . GLY B 1 2 ? 29.266 10.258 0.91 1 89.44 2 GLY B N 1
ATOM 2571 C CA . GLY B 1 2 ? 28.969 11.539 1.541 1 89.44 2 GLY B CA 1
ATOM 2572 C C . GLY B 1 2 ? 29.047 11.484 3.055 1 89.44 2 GLY B C 1
ATOM 2573 O O . GLY B 1 2 ? 28.672 12.445 3.734 1 89.44 2 GLY B O 1
ATOM 2574 N N . HIS B 1 3 ? 29.5 10.391 3.631 1 92.94 3 HIS B N 1
ATOM 2575 C CA . HIS B 1 3 ? 29.594 10.273 5.082 1 92.94 3 HIS B CA 1
ATOM 2576 C C . HIS B 1 3 ? 30.797 11.023 5.625 1 92.94 3 HIS B C 1
ATOM 2578 O O . HIS B 1 3 ? 31.844 11.078 4.973 1 92.94 3 HIS B O 1
ATOM 2584 N N . LYS B 1 4 ? 30.609 11.633 6.773 1 93.56 4 LYS B N 1
ATOM 2585 C CA . LYS B 1 4 ? 31.719 12.211 7.531 1 93.56 4 LYS B CA 1
ATOM 2586 C C . LYS B 1 4 ? 31.984 11.422 8.812 1 93.56 4 LYS B C 1
ATOM 2588 O O . LYS B 1 4 ? 31.547 11.82 9.891 1 93.56 4 LYS B O 1
ATOM 2593 N N . PHE B 1 5 ? 32.875 10.414 8.656 1 91.69 5 PHE B N 1
ATOM 2594 C CA . PHE B 1 5 ? 33.031 9.438 9.727 1 91.69 5 PHE B CA 1
ATOM 2595 C C . PHE B 1 5 ? 34.031 9.953 10.766 1 91.69 5 PHE B C 1
ATOM 2597 O O . PHE B 1 5 ? 35.031 10.578 10.422 1 91.69 5 PHE B O 1
ATOM 2604 N N . MET B 1 6 ? 33.625 9.695 11.992 1 89.62 6 MET B N 1
ATOM 2605 C CA . MET B 1 6 ? 34.5 9.898 13.148 1 89.62 6 MET B CA 1
ATOM 2606 C C . MET B 1 6 ? 34.781 8.578 13.875 1 89.62 6 MET B C 1
ATOM 2608 O O . MET B 1 6 ? 33.875 7.734 13.961 1 89.62 6 MET B O 1
ATOM 2612 N N . GLN B 1 7 ? 35.938 8.477 14.258 1 85.81 7 GLN B N 1
ATOM 2613 C CA . GLN B 1 7 ? 36.281 7.27 15.008 1 85.81 7 GLN B CA 1
ATOM 2614 C C . GLN B 1 7 ? 35.844 7.391 16.469 1 85.81 7 GLN B C 1
ATOM 2616 O O . GLN B 1 7 ? 36 8.445 17.078 1 85.81 7 GLN B O 1
ATOM 2621 N N . ARG B 1 8 ? 35.031 6.453 16.891 1 77.56 8 ARG B N 1
ATOM 2622 C CA . ARG B 1 8 ? 34.625 6.453 18.281 1 77.56 8 ARG B CA 1
ATOM 2623 C C . ARG B 1 8 ? 35.219 5.258 19.031 1 77.56 8 ARG B C 1
ATOM 2625 O O . ARG B 1 8 ? 35.344 4.172 18.469 1 77.56 8 ARG B O 1
ATOM 2632 N N . LYS B 1 9 ? 35.781 5.719 20.188 1 65.38 9 LYS B N 1
ATOM 2633 C CA . LYS B 1 9 ? 36.312 4.672 21.078 1 65.38 9 LYS B CA 1
ATOM 2634 C C . LYS B 1 9 ? 35.188 4.148 22 1 65.38 9 LYS B C 1
ATOM 2636 O O . LYS B 1 9 ? 34.156 4.805 22.172 1 65.38 9 LYS B O 1
ATOM 2641 N N . MET B 1 10 ? 35.25 3.117 22.781 1 58.16 10 MET B N 1
ATOM 2642 C CA . MET B 1 10 ? 34.438 2.158 23.547 1 58.16 10 MET B CA 1
ATOM 2643 C C . MET B 1 10 ? 33.562 2.871 24.547 1 58.16 10 MET B C 1
A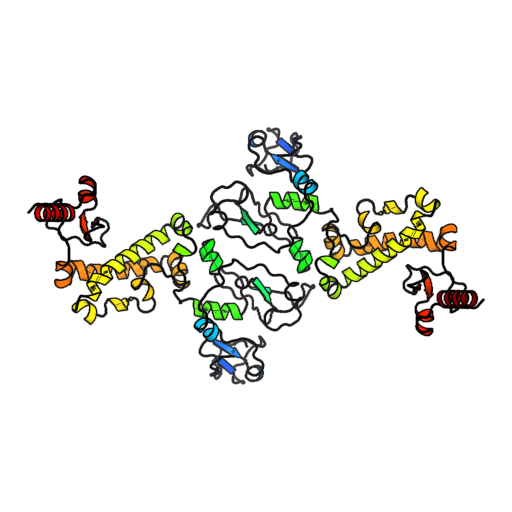TOM 2645 O O . MET B 1 10 ? 34.031 3.684 25.344 1 58.16 10 MET B O 1
ATOM 2649 N N . GLU B 1 11 ? 32.375 3.408 24.109 1 58.72 11 GLU B N 1
ATOM 2650 C CA . GLU B 1 11 ? 31.531 3.6 25.266 1 58.72 11 GLU B CA 1
ATOM 2651 C C . GLU B 1 11 ? 30.703 2.346 25.562 1 58.72 11 GLU B C 1
ATOM 2653 O O . GLU B 1 11 ? 30.531 1.49 24.688 1 58.72 11 GLU B O 1
ATOM 2658 N N . GLY B 1 12 ? 30.641 1.682 26.875 1 59.22 12 GLY B N 1
ATOM 2659 C CA . GLY B 1 12 ? 29.969 0.575 27.531 1 59.22 12 GLY B CA 1
ATOM 2660 C C . GLY B 1 12 ? 28.688 0.162 26.859 1 59.22 12 GLY B C 1
ATOM 2661 O O . GLY B 1 12 ? 28.031 -0.808 27.266 1 59.22 12 GLY B O 1
ATOM 2662 N N . THR B 1 13 ? 28.234 0.8 25.781 1 61.88 13 THR B N 1
ATOM 2663 C CA . THR B 1 13 ? 26.922 0.393 25.281 1 61.88 13 THR B CA 1
ATOM 2664 C C . THR B 1 13 ? 27.062 -0.405 23.984 1 61.88 13 THR B C 1
ATOM 2666 O O . THR B 1 13 ? 28 -0.186 23.219 1 61.88 13 THR B O 1
ATOM 2669 N N . HIS B 1 14 ? 26.359 -1.498 23.875 1 76.19 14 HIS B N 1
ATOM 2670 C CA . HIS B 1 14 ? 26.359 -2.326 22.672 1 76.19 14 HIS B CA 1
ATOM 2671 C C . HIS B 1 14 ? 25.672 -1.606 21.516 1 76.19 14 HIS B C 1
ATOM 2673 O O . HIS B 1 14 ? 24.531 -1.162 21.641 1 76.19 14 HIS B O 1
ATOM 2679 N N . GLU B 1 15 ? 26.547 -1.181 20.5 1 83.25 15 GLU B N 1
ATOM 2680 C CA . GLU B 1 15 ? 26.016 -0.632 19.25 1 83.25 15 GLU B CA 1
ATOM 2681 C C . GLU B 1 15 ? 26.016 -1.68 18.141 1 83.25 15 GLU B C 1
ATOM 2683 O O . GLU B 1 15 ? 26.641 -2.734 18.281 1 83.25 15 GLU B O 1
ATOM 2688 N N . TYR B 1 16 ? 25.141 -1.453 17.156 1 87.06 16 TYR B N 1
ATOM 2689 C CA . TYR B 1 16 ? 25.109 -2.371 16.031 1 87.06 16 TYR B CA 1
ATOM 2690 C C . TYR B 1 16 ? 25.594 -1.688 14.75 1 87.06 16 TYR B C 1
ATOM 2692 O O . TYR B 1 16 ? 25.297 -0.515 14.523 1 87.06 16 TYR B O 1
ATOM 2700 N N . CYS B 1 17 ? 26.312 -2.449 13.992 1 89.69 17 CYS B N 1
ATOM 2701 C CA . CYS B 1 17 ? 26.812 -1.949 12.719 1 89.69 17 CYS B CA 1
ATOM 2702 C C . CYS B 1 17 ? 25.672 -1.845 11.695 1 89.69 17 CYS B C 1
ATOM 2704 O O . CYS B 1 17 ? 24.953 -2.811 11.477 1 89.69 17 CYS B O 1
ATOM 2706 N N . ASP B 1 18 ? 25.562 -0.755 11.008 1 89.69 18 ASP B N 1
ATOM 2707 C CA . ASP B 1 18 ? 24.5 -0.515 10.039 1 89.69 18 ASP B CA 1
ATOM 2708 C C . ASP B 1 18 ? 24.781 -1.245 8.727 1 89.69 18 ASP B C 1
ATOM 2710 O O . ASP B 1 18 ? 23.891 -1.359 7.875 1 89.69 18 ASP B O 1
ATOM 2714 N N . LYS B 1 19 ? 25.922 -1.737 8.617 1 87.12 19 LYS B N 1
ATOM 2715 C CA . LYS B 1 19 ? 26.281 -2.465 7.402 1 87.12 19 LYS B CA 1
ATOM 2716 C C . LYS B 1 19 ? 26.062 -3.965 7.578 1 87.12 19 LYS B C 1
ATOM 2718 O O . LYS B 1 19 ? 25.328 -4.59 6.801 1 87.12 19 LYS B O 1
ATOM 2723 N N . CYS B 1 20 ? 26.625 -4.531 8.57 1 86 20 CYS B N 1
ATOM 2724 C CA . CYS B 1 20 ? 26.578 -5.98 8.719 1 86 20 CYS B CA 1
ATOM 2725 C C . CYS B 1 20 ? 25.562 -6.387 9.781 1 86 20 CYS B C 1
ATOM 2727 O O . CYS B 1 20 ? 25.234 -7.57 9.922 1 86 20 CYS B O 1
ATOM 2729 N N . CYS B 1 21 ? 25.031 -5.531 10.531 1 83.44 21 CYS B N 1
ATOM 2730 C CA . CYS B 1 21 ? 24 -5.711 11.531 1 83.44 21 CYS B CA 1
ATOM 2731 C C . CYS B 1 21 ? 24.516 -6.484 12.734 1 83.44 21 CYS B C 1
ATOM 2733 O O . CYS B 1 21 ? 23.734 -6.926 13.586 1 83.44 21 CYS B O 1
ATOM 2735 N N . ASN B 1 22 ? 25.812 -6.594 12.82 1 85.88 22 ASN B N 1
ATOM 2736 C CA . ASN B 1 22 ? 26.406 -7.266 13.977 1 85.88 22 ASN B CA 1
ATOM 2737 C C . ASN B 1 22 ? 26.797 -6.273 15.07 1 85.88 22 ASN B C 1
ATOM 2739 O O . ASN B 1 22 ? 26.906 -5.074 14.812 1 85.88 22 ASN B O 1
ATOM 2743 N N . ILE B 1 23 ? 26.938 -6.879 16.219 1 86.81 23 ILE B N 1
ATOM 2744 C CA . ILE B 1 23 ? 27.25 -6.055 17.375 1 86.81 23 ILE B CA 1
ATOM 2745 C C . ILE B 1 23 ? 28.656 -5.473 17.234 1 86.81 23 ILE B C 1
ATOM 2747 O O . ILE B 1 23 ? 29.578 -6.168 16.797 1 86.81 23 ILE B O 1
ATOM 2751 N N . ILE B 1 24 ? 28.734 -4.211 17.359 1 83.81 24 ILE B N 1
ATOM 2752 C CA . ILE B 1 24 ? 30.031 -3.555 17.469 1 83.81 24 ILE B CA 1
ATOM 2753 C C . ILE B 1 24 ? 30.562 -3.678 18.906 1 83.81 24 ILE B C 1
ATOM 2755 O O . ILE B 1 24 ? 29.984 -3.098 19.828 1 83.81 24 ILE B O 1
ATOM 2759 N N . LEU B 1 25 ? 31.422 -4.621 19.219 1 73.44 25 LEU B N 1
ATOM 2760 C CA . LEU B 1 25 ? 31.969 -4.848 20.547 1 73.44 25 LEU B CA 1
ATOM 2761 C C . LEU B 1 25 ? 32.938 -3.729 20.938 1 73.44 25 LEU B C 1
ATOM 2763 O O . LEU B 1 25 ? 33.875 -3.439 20.219 1 73.44 25 LEU B O 1
ATOM 2767 N N . GLY B 1 26 ? 32.594 -2.568 21.5 1 59.53 26 GLY B N 1
ATOM 2768 C CA . GLY B 1 26 ? 33.312 -1.385 21.938 1 59.53 26 GLY B CA 1
ATOM 2769 C C . GLY B 1 26 ? 34.688 -1.693 22.453 1 59.53 26 GLY B C 1
ATOM 2770 O O . GLY B 1 26 ? 35.625 -0.916 22.25 1 59.53 26 GLY B O 1
ATOM 2771 N N . VAL B 1 27 ? 34.906 -2.652 23.344 1 55.19 27 VAL B N 1
ATOM 2772 C CA . VAL B 1 27 ? 36.156 -2.764 24.062 1 55.19 27 VAL B CA 1
ATOM 2773 C C . VAL B 1 27 ? 37.281 -3.02 23.062 1 55.19 27 VAL B C 1
ATOM 2775 O O . VAL B 1 27 ? 38.406 -2.492 23.219 1 55.19 27 VAL B O 1
ATOM 2778 N N . MET B 1 28 ? 37.062 -3.729 22.141 1 53.78 28 MET B N 1
ATOM 2779 C CA . MET B 1 28 ? 38.25 -4.227 21.422 1 53.78 28 MET B CA 1
ATOM 2780 C C . MET B 1 28 ? 38.344 -3.566 20.047 1 53.78 28 MET B C 1
ATOM 2782 O O . MET B 1 28 ? 39.375 -3.629 19.406 1 53.78 28 MET B O 1
ATOM 2786 N N . HIS B 1 29 ? 37.219 -2.902 19.562 1 61.22 29 HIS B N 1
ATOM 2787 C CA . HIS B 1 29 ? 37.375 -2.545 18.156 1 61.22 29 HIS B CA 1
ATOM 2788 C C . HIS B 1 29 ? 36.875 -1.12 17.891 1 61.22 29 HIS B C 1
ATOM 2790 O O . HIS B 1 29 ? 35.844 -0.701 18.422 1 61.22 29 HIS B O 1
ATOM 2796 N N . ASN B 1 30 ? 37.75 -0.283 17.359 1 71.75 30 ASN B N 1
ATOM 2797 C CA . ASN B 1 30 ? 37.406 1.028 16.828 1 71.75 30 ASN B CA 1
ATOM 2798 C C . ASN B 1 30 ? 36.25 0.938 15.852 1 71.75 30 ASN B C 1
ATOM 2800 O O . ASN B 1 30 ? 36.094 -0.051 15.133 1 71.75 30 ASN B O 1
ATOM 2804 N N . TRP B 1 31 ? 35.188 1.753 16.172 1 84.19 31 TRP B N 1
ATOM 2805 C CA . TRP B 1 31 ? 34.094 1.809 15.211 1 84.19 31 TRP B CA 1
ATOM 2806 C C . TRP B 1 31 ? 33.875 3.234 14.719 1 84.19 31 TRP B C 1
ATOM 2808 O O . TRP B 1 31 ? 34.5 4.176 15.219 1 84.19 31 TRP B O 1
ATOM 2818 N N . TYR B 1 32 ? 33.312 3.328 13.57 1 88.75 32 TYR B N 1
ATOM 2819 C CA . TYR B 1 32 ? 33.094 4.617 12.922 1 88.75 32 TYR B CA 1
ATOM 2820 C C . TYR B 1 32 ? 31.641 5.043 13.016 1 88.75 32 TYR B C 1
ATOM 2822 O O . TYR B 1 32 ? 30.734 4.203 13.023 1 88.75 32 TYR B O 1
ATOM 2830 N N . TYR B 1 33 ? 31.484 6.254 13.258 1 90.12 33 TYR B N 1
ATOM 2831 C CA . TYR B 1 33 ? 30.141 6.832 13.242 1 90.12 33 TYR B CA 1
ATOM 2832 C C . TYR B 1 33 ? 30.109 8.102 12.398 1 90.12 33 TYR B C 1
ATOM 2834 O O . TYR B 1 33 ? 31.047 8.891 12.414 1 90.12 33 TYR B O 1
ATOM 2842 N N . CYS B 1 34 ? 29.125 8.234 11.516 1 93.12 34 CYS B N 1
ATOM 2843 C CA . CYS B 1 34 ? 28.953 9.453 10.727 1 93.12 34 CYS B CA 1
ATOM 2844 C C . CYS B 1 34 ? 28.391 10.578 11.578 1 93.12 34 CYS B C 1
ATOM 2846 O O . CYS B 1 34 ? 27.328 10.43 12.18 1 93.12 34 CYS B O 1
ATOM 2848 N N . LYS B 1 35 ? 28.969 11.648 11.602 1 93 35 LYS B N 1
ATOM 2849 C CA . LYS B 1 35 ? 28.547 12.766 12.438 1 93 35 LYS B CA 1
ATOM 2850 C C . LYS B 1 35 ? 27.25 13.375 11.922 1 93 35 LYS B C 1
ATOM 2852 O O . LYS B 1 35 ? 26.469 13.953 12.695 1 93 35 LYS B O 1
ATOM 2857 N N . ASN B 1 36 ? 27.016 13.203 10.617 1 93.31 36 ASN B N 1
ATOM 2858 C CA . ASN B 1 36 ? 25.875 13.859 9.992 1 93.31 36 ASN B CA 1
ATOM 2859 C C . ASN B 1 36 ? 24.609 13 10.094 1 93.31 36 ASN B C 1
ATOM 2861 O O . ASN B 1 36 ? 23.531 13.508 10.375 1 93.31 36 ASN B O 1
ATOM 2865 N N . CYS B 1 37 ? 24.719 11.742 9.938 1 93.12 37 CYS B N 1
ATOM 2866 C CA . CYS B 1 37 ? 23.516 10.93 9.875 1 93.12 37 CYS B CA 1
ATOM 2867 C C . CYS B 1 37 ? 23.531 9.844 10.945 1 93.12 37 CYS B C 1
ATOM 2869 O O . CYS B 1 37 ? 22.578 9.062 11.062 1 93.12 37 CYS B O 1
ATOM 2871 N N . SER B 1 38 ? 24.578 9.648 11.664 1 89.38 38 SER B N 1
ATOM 2872 C CA . SER B 1 38 ? 24.719 8.719 12.781 1 89.38 38 SER B CA 1
ATOM 2873 C C . SER B 1 38 ? 24.859 7.281 12.297 1 89.38 38 SER B C 1
ATOM 2875 O O . SER B 1 38 ? 24.594 6.336 13.039 1 89.38 38 SER B O 1
ATOM 2877 N N . PHE B 1 39 ? 25.203 7.133 11.086 1 91.94 39 PHE B N 1
ATOM 2878 C CA . PHE B 1 39 ? 25.531 5.816 10.555 1 91.94 39 PHE B CA 1
ATOM 2879 C C . PHE B 1 39 ? 26.719 5.215 11.297 1 91.94 39 PHE B C 1
ATOM 2881 O O . PHE B 1 39 ? 27.75 5.883 11.484 1 91.94 39 PHE B O 1
ATOM 2888 N N . LYS B 1 40 ? 26.594 3.953 11.812 1 91.06 40 LYS B N 1
ATOM 2889 C CA . LYS B 1 40 ? 27.641 3.275 12.562 1 91.06 40 LYS B CA 1
ATOM 2890 C C . LYS B 1 40 ? 28.156 2.053 11.812 1 91.06 40 LYS B C 1
ATOM 2892 O O . LYS B 1 40 ? 27.375 1.324 11.195 1 91.06 40 LYS B O 1
ATOM 2897 N N . CYS B 1 41 ? 29.469 1.893 11.773 1 90.06 41 CYS B N 1
ATOM 2898 C CA . CYS B 1 41 ? 29.953 0.686 11.109 1 90.06 41 CYS B CA 1
ATOM 2899 C C . CYS B 1 41 ? 31.297 0.244 11.695 1 90.06 41 CYS B C 1
ATOM 2901 O O . CYS B 1 41 ? 31.984 1.031 12.352 1 90.06 41 CYS B O 1
ATOM 2903 N N . HIS B 1 42 ? 31.531 -1.032 11.539 1 87.75 42 HIS B N 1
ATOM 2904 C CA . HIS B 1 42 ? 32.844 -1.594 11.859 1 87.75 42 HIS B CA 1
ATOM 2905 C C . HIS B 1 42 ? 33.938 -1.005 10.969 1 87.75 42 HIS B C 1
ATOM 2907 O O . HIS B 1 42 ? 33.625 -0.523 9.867 1 87.75 42 HIS B O 1
ATOM 2913 N N . ASN B 1 43 ? 35.094 -1.127 11.539 1 86.75 43 ASN B N 1
ATOM 2914 C CA . ASN B 1 43 ? 36.219 -0.758 10.703 1 86.75 43 ASN B CA 1
ATOM 2915 C C . ASN B 1 43 ? 36.281 -1.614 9.445 1 86.75 43 ASN B C 1
ATOM 2917 O O . ASN B 1 43 ? 36.562 -1.104 8.352 1 86.75 43 ASN B O 1
ATOM 2921 N N . LYS B 1 44 ? 36 -2.814 9.562 1 87.5 44 LYS B N 1
ATOM 2922 C CA . LYS B 1 44 ? 36.062 -3.734 8.438 1 87.5 44 LYS B CA 1
ATOM 2923 C C . LYS B 1 44 ? 34.969 -3.48 7.43 1 87.5 44 LYS B C 1
ATOM 2925 O O . LYS B 1 44 ? 35.062 -3.873 6.266 1 87.5 44 LYS B O 1
ATOM 2930 N N . CYS B 1 45 ? 33.906 -2.812 7.891 1 89.88 45 CYS B N 1
ATOM 2931 C CA . CYS B 1 45 ? 32.719 -2.629 7.062 1 89.88 45 CYS B CA 1
ATOM 2932 C C . CYS B 1 45 ? 32.781 -1.303 6.312 1 89.88 45 CYS B C 1
ATOM 2934 O O . CYS B 1 45 ? 32.062 -1.1 5.348 1 89.88 45 CYS B O 1
ATOM 2936 N N . VAL B 1 46 ? 33.656 -0.435 6.652 1 86.88 46 VAL B N 1
ATOM 2937 C CA . VAL B 1 46 ? 33.688 0.949 6.191 1 86.88 46 VAL B CA 1
ATOM 2938 C C . VAL B 1 46 ? 33.875 0.988 4.68 1 86.88 46 VAL B C 1
ATOM 2940 O O . VAL B 1 46 ? 33.312 1.831 3.988 1 86.88 46 VAL B O 1
ATOM 2943 N N . ASN B 1 47 ? 34.625 0.063 4.117 1 86.94 47 ASN B N 1
ATOM 2944 C CA . ASN B 1 47 ? 34.969 0.112 2.697 1 86.94 47 ASN B CA 1
ATOM 2945 C C . ASN B 1 47 ? 33.906 -0.577 1.847 1 86.94 47 ASN B C 1
ATOM 2947 O O . ASN B 1 47 ? 33.969 -0.562 0.617 1 86.94 47 ASN B O 1
ATOM 2951 N N . PHE B 1 48 ? 32.875 -1.037 2.471 1 87.19 48 PHE B N 1
ATOM 2952 C CA . PHE B 1 48 ? 31.875 -1.795 1.726 1 87.19 48 PHE B CA 1
ATOM 2953 C C . PHE B 1 48 ? 30.5 -1.17 1.881 1 87.19 48 PHE B C 1
ATOM 2955 O O . PHE B 1 48 ? 29.484 -1.849 1.717 1 87.19 48 PHE B O 1
ATOM 2962 N N . LEU B 1 49 ? 30.562 0.046 2.203 1 87.81 49 LEU B N 1
ATOM 2963 C CA . LEU B 1 49 ? 29.281 0.71 2.42 1 87.81 49 LEU B CA 1
ATOM 2964 C C . LEU B 1 49 ? 28.547 0.893 1.103 1 87.81 49 LEU B C 1
ATOM 2966 O O . LEU B 1 49 ? 29.156 1.13 0.061 1 87.81 49 LEU B O 1
ATOM 2970 N N . THR B 1 50 ? 27.188 0.765 1.203 1 85.25 50 THR B N 1
ATOM 2971 C CA . THR B 1 50 ? 26.359 0.939 0.018 1 85.25 50 THR B CA 1
ATOM 2972 C C . THR B 1 50 ? 25.344 2.057 0.232 1 85.25 50 THR B C 1
ATOM 2974 O O . THR B 1 50 ? 24.812 2.609 -0.732 1 85.25 50 THR B O 1
ATOM 2977 N N . ARG B 1 51 ? 25.203 2.475 1.395 1 91.31 51 ARG B N 1
ATOM 2978 C CA . ARG B 1 51 ? 24.188 3.471 1.701 1 91.31 51 ARG B CA 1
ATOM 2979 C C . ARG B 1 51 ? 24.766 4.879 1.663 1 91.31 51 ARG B C 1
ATOM 2981 O O . ARG B 1 51 ? 25.781 5.156 2.309 1 91.31 51 ARG B O 1
ATOM 2988 N N . ILE B 1 52 ? 24.031 5.781 0.912 1 92.31 52 ILE B N 1
ATOM 2989 C CA . ILE B 1 52 ? 24.406 7.188 0.86 1 92.31 52 ILE B CA 1
ATOM 2990 C C . ILE B 1 52 ? 24.047 7.867 2.178 1 92.31 52 ILE B C 1
ATOM 2992 O O . ILE B 1 52 ? 23.047 7.512 2.816 1 92.31 52 ILE B O 1
ATOM 2996 N N . CYS B 1 53 ? 24.875 8.789 2.586 1 94.75 53 CYS B N 1
ATOM 2997 C CA . CYS B 1 53 ? 24.625 9.547 3.803 1 94.75 53 CYS B CA 1
ATOM 2998 C C . CYS B 1 53 ? 23.25 10.203 3.752 1 94.75 53 CYS B C 1
ATOM 3000 O O . CYS B 1 53 ? 22.922 10.922 2.805 1 94.75 53 CYS B O 1
ATOM 3002 N N . ALA B 1 54 ? 22.484 9.984 4.773 1 95.19 54 ALA B N 1
ATOM 3003 C CA . ALA B 1 54 ? 21.125 10.516 4.816 1 95.19 54 ALA B CA 1
ATOM 3004 C C . ALA B 1 54 ? 21.141 12.039 4.82 1 95.19 54 ALA B C 1
ATOM 3006 O O . ALA B 1 54 ? 20.234 12.672 4.27 1 95.19 54 ALA B O 1
ATOM 3007 N N . TYR B 1 55 ? 22.094 12.602 5.398 1 95.81 55 TYR B N 1
ATOM 3008 C CA . TYR B 1 55 ? 22.203 14.055 5.453 1 95.81 55 TYR B CA 1
ATOM 3009 C C . TYR B 1 55 ? 22.391 14.633 4.055 1 95.81 55 TYR B C 1
ATOM 3011 O O . TYR B 1 55 ? 21.766 15.641 3.711 1 95.81 55 TYR B O 1
ATOM 3019 N N . VAL B 1 56 ? 23.234 14.023 3.34 1 95.31 56 VAL B N 1
ATOM 3020 C CA . VAL B 1 56 ? 23.469 14.469 1.971 1 95.31 56 VAL B CA 1
ATOM 3021 C C . VAL B 1 56 ? 22.188 14.375 1.166 1 95.31 56 VAL B C 1
ATOM 3023 O O . VAL B 1 56 ? 21.859 15.281 0.388 1 95.31 56 VAL B O 1
ATOM 3026 N N . LYS B 1 57 ? 21.453 13.344 1.393 1 94.06 57 LYS B N 1
ATOM 3027 C CA . LYS B 1 57 ? 20.172 13.172 0.707 1 94.06 57 LYS B CA 1
ATOM 3028 C C . LYS B 1 57 ? 19.203 14.297 1.059 1 94.06 57 LYS B C 1
ATOM 3030 O O . LYS B 1 57 ? 18.516 14.82 0.185 1 94.06 57 LYS B O 1
ATOM 3035 N N . VAL B 1 58 ? 19.203 14.641 2.271 1 95.81 58 VAL B N 1
ATOM 3036 C CA . VAL B 1 58 ? 18.281 15.672 2.76 1 95.81 58 VAL B CA 1
ATOM 3037 C C . VAL B 1 58 ? 18.688 17.031 2.191 1 95.81 58 VAL B C 1
ATOM 3039 O O . VAL B 1 58 ? 17.828 17.812 1.789 1 95.81 58 VAL B O 1
ATOM 3042 N N . VAL B 1 59 ? 19.953 17.266 2.172 1 94.5 59 VAL B N 1
ATOM 3043 C CA . VAL B 1 59 ? 20.438 18.547 1.664 1 94.5 59 VAL B CA 1
ATOM 3044 C C . VAL B 1 59 ? 20.125 18.656 0.172 1 94.5 59 VAL B C 1
ATOM 3046 O O . VAL B 1 59 ? 19.734 19.719 -0.308 1 94.5 59 VAL B O 1
ATOM 3049 N N . GLU B 1 60 ? 20.234 17.625 -0.5 1 94.44 60 GLU B N 1
ATOM 3050 C CA . GLU B 1 60 ? 20.016 17.609 -1.942 1 94.44 60 GLU B CA 1
ATOM 3051 C C . GLU B 1 60 ? 18.531 17.797 -2.273 1 94.44 60 GLU B C 1
ATOM 3053 O O . GLU B 1 60 ? 18.172 18.562 -3.17 1 94.44 60 GLU B O 1
ATOM 3058 N N . ASN B 1 61 ? 17.719 17.062 -1.578 1 95.19 61 ASN B N 1
ATOM 3059 C CA . ASN B 1 61 ? 16.281 17.109 -1.821 1 95.19 61 ASN B CA 1
ATOM 3060 C C . ASN B 1 61 ? 15.484 16.906 -0.532 1 95.19 61 ASN B C 1
ATOM 3062 O O . ASN B 1 61 ? 15 15.805 -0.258 1 95.19 61 ASN B O 1
ATOM 3066 N N . PRO B 1 62 ? 15.242 17.984 0.093 1 96.06 62 PRO B N 1
ATOM 3067 C CA . PRO B 1 62 ? 14.508 17.891 1.355 1 96.06 62 PRO B CA 1
ATOM 3068 C C . PRO B 1 62 ? 13 17.719 1.149 1 96.06 62 PRO B C 1
ATOM 3070 O O . PRO B 1 62 ? 12.227 18.609 1.489 1 96.06 62 PRO B O 1
ATOM 3073 N N . SER B 1 63 ? 12.562 16.531 0.627 1 97.25 63 SER B N 1
ATOM 3074 C CA . SER B 1 63 ? 11.156 16.266 0.373 1 97.25 63 SER B CA 1
ATOM 3075 C C . SER B 1 63 ? 10.766 14.859 0.815 1 97.25 63 SER B C 1
ATOM 3077 O O . SER B 1 63 ? 11.625 13.969 0.891 1 97.25 63 SER B O 1
ATOM 3079 N N . TYR B 1 64 ? 9.562 14.727 1.184 1 97.88 64 TYR B N 1
ATOM 3080 C CA . TYR B 1 64 ? 9.039 13.438 1.611 1 97.88 64 TYR B CA 1
ATOM 3081 C C . TYR B 1 64 ? 8.383 12.703 0.448 1 97.88 64 TYR B C 1
ATOM 3083 O O . TYR B 1 64 ? 7.953 13.328 -0.524 1 97.88 64 TYR B O 1
ATOM 3091 N N . ILE B 1 65 ? 8.359 11.367 0.534 1 96 65 ILE B N 1
ATOM 3092 C CA . ILE B 1 65 ? 7.441 10.586 -0.285 1 96 65 ILE B CA 1
ATOM 3093 C C . ILE B 1 65 ? 6.012 10.773 0.215 1 96 65 ILE B C 1
ATOM 3095 O O . ILE B 1 65 ? 5.688 10.398 1.345 1 96 65 ILE B O 1
ATOM 3099 N N . LEU B 1 66 ? 5.172 11.266 -0.599 1 94.94 66 LEU B N 1
ATOM 3100 C CA . LEU B 1 66 ? 3.855 11.664 -0.117 1 94.94 66 LEU B CA 1
ATOM 3101 C C . LEU B 1 66 ? 2.795 10.641 -0.511 1 94.94 66 LEU B C 1
ATOM 3103 O O . LEU B 1 66 ? 1.622 10.789 -0.16 1 94.94 66 LEU B O 1
ATOM 3107 N N . ASP B 1 67 ? 3.217 9.531 -1.186 1 92.75 67 ASP B N 1
ATOM 3108 C CA . ASP B 1 67 ? 2.322 8.398 -1.417 1 92.75 67 ASP B CA 1
ATOM 3109 C C . ASP B 1 67 ? 2.312 7.453 -0.219 1 92.75 67 ASP B C 1
ATOM 3111 O O . ASP B 1 67 ? 3.365 7.145 0.344 1 92.75 67 ASP B O 1
ATOM 3115 N N . ILE B 1 68 ? 1.104 7.109 0.097 1 91.81 68 ILE B N 1
ATOM 3116 C CA . ILE B 1 68 ? 1.026 6.172 1.21 1 91.81 68 ILE B CA 1
ATOM 3117 C C . ILE B 1 68 ? 1.506 4.793 0.757 1 91.81 68 ILE B C 1
ATOM 3119 O O . ILE B 1 68 ? 0.816 4.105 -0 1 91.81 68 ILE B O 1
ATOM 3123 N N . CYS B 1 69 ? 2.613 4.41 1.284 1 84.94 69 CYS B N 1
ATOM 3124 C CA . CYS B 1 69 ? 3.225 3.117 1.004 1 84.94 69 CYS B CA 1
ATOM 3125 C C . CYS B 1 69 ? 3.111 2.77 -0.476 1 84.94 69 CYS B C 1
ATOM 3127 O O . CYS B 1 69 ? 2.316 1.908 -0.855 1 84.94 69 CYS B O 1
ATOM 3129 N N . PRO B 1 70 ? 3.953 3.314 -1.207 1 83.12 70 PRO B N 1
ATOM 3130 C CA . PRO B 1 70 ? 3.902 3.076 -2.65 1 83.12 70 PRO B CA 1
ATOM 3131 C C . PRO B 1 70 ? 3.879 1.59 -3.004 1 83.12 70 PRO B C 1
ATOM 3133 O O . PRO B 1 70 ? 4.531 0.783 -2.334 1 83.12 70 PRO B O 1
ATOM 3136 N N . GLU B 1 71 ? 3.107 1.327 -3.932 1 80.94 71 GLU B N 1
ATOM 3137 C CA . GLU B 1 71 ? 2.883 -0.059 -4.328 1 80.94 71 GLU B CA 1
ATOM 3138 C C . GLU B 1 71 ? 4.141 -0.667 -4.945 1 80.94 71 GLU B C 1
ATOM 3140 O O . GLU B 1 71 ? 4.633 -0.187 -5.969 1 80.94 71 GLU B O 1
ATOM 3145 N N . THR B 1 72 ? 4.684 -1.675 -4.355 1 87.19 72 THR B N 1
ATOM 3146 C CA . THR B 1 72 ? 5.805 -2.455 -4.859 1 87.19 72 THR B CA 1
ATOM 3147 C C . THR B 1 72 ? 5.645 -3.93 -4.508 1 87.19 72 THR B C 1
ATOM 3149 O O . THR B 1 72 ? 4.832 -4.281 -3.646 1 87.19 72 THR B O 1
ATOM 3152 N N . SER B 1 73 ? 6.309 -4.734 -5.324 1 92.75 73 SER B N 1
ATOM 3153 C CA . SER B 1 73 ? 6.301 -6.172 -5.07 1 92.75 73 SER B CA 1
ATOM 3154 C C . SER B 1 73 ? 7.711 -6.746 -5.078 1 92.75 73 SER B C 1
ATOM 3156 O O . SER B 1 73 ? 8.656 -6.086 -5.523 1 92.75 73 SER B O 1
ATOM 3158 N N . LEU B 1 74 ? 7.852 -7.934 -4.496 1 93.31 74 LEU B N 1
ATOM 3159 C CA . LEU B 1 74 ? 9.133 -8.625 -4.582 1 93.31 74 LEU B CA 1
ATOM 3160 C C . LEU B 1 74 ? 9.5 -8.898 -6.035 1 93.31 74 LEU B C 1
ATOM 3162 O O . LEU B 1 74 ? 10.68 -8.828 -6.402 1 93.31 74 LEU B O 1
ATOM 3166 N N . ALA B 1 75 ? 8.5 -9.133 -6.801 1 92.69 75 ALA B N 1
ATOM 3167 C CA . ALA B 1 75 ? 8.734 -9.406 -8.219 1 92.69 75 ALA B CA 1
ATOM 3168 C C . ALA B 1 75 ? 9.359 -8.195 -8.914 1 92.69 75 ALA B C 1
ATOM 3170 O O . ALA B 1 75 ? 10.289 -8.344 -9.703 1 92.69 75 ALA B O 1
ATOM 3171 N N . THR B 1 76 ? 8.852 -7.039 -8.594 1 93.88 76 THR B N 1
ATOM 3172 C CA . THR B 1 76 ? 9.375 -5.82 -9.203 1 93.88 76 THR B CA 1
ATOM 3173 C C . THR B 1 76 ? 10.82 -5.574 -8.781 1 93.88 76 THR B C 1
ATOM 3175 O O . THR B 1 76 ? 11.57 -4.902 -9.484 1 93.88 76 THR B O 1
ATOM 3178 N N . GLN B 1 77 ? 11.211 -6.211 -7.676 1 94.88 77 GLN B N 1
ATOM 3179 C CA . GLN B 1 77 ? 12.57 -6.094 -7.172 1 94.88 77 GLN B CA 1
ATOM 3180 C C . GLN B 1 77 ? 13.414 -7.312 -7.547 1 94.88 77 GLN B C 1
ATOM 3182 O O . GLN B 1 77 ? 14.484 -7.531 -6.984 1 94.88 77 GLN B O 1
ATOM 3187 N N . CYS B 1 78 ? 12.805 -8.102 -8.375 1 94 78 CYS B N 1
ATOM 3188 C CA . CYS B 1 78 ? 13.469 -9.32 -8.82 1 94 78 CYS B CA 1
ATOM 3189 C C . CYS B 1 78 ? 13.828 -10.211 -7.633 1 94 78 CYS B C 1
ATOM 3191 O O . CYS B 1 78 ? 14.875 -10.867 -7.637 1 94 78 CYS B O 1
ATOM 3193 N N . TYR B 1 79 ? 13.086 -10.047 -6.582 1 93 79 TYR B N 1
ATOM 3194 C CA . TYR B 1 79 ? 13.219 -10.836 -5.363 1 93 79 TYR B CA 1
ATOM 3195 C C . TYR B 1 79 ? 14.57 -10.602 -4.703 1 93 79 TYR B C 1
ATOM 3197 O O . TYR B 1 79 ? 15.211 -11.539 -4.23 1 93 79 TYR B O 1
ATOM 3205 N N . LYS B 1 80 ? 14.953 -9.352 -4.746 1 94.12 80 LYS B N 1
ATOM 3206 C CA . LYS B 1 80 ? 16.172 -8.883 -4.102 1 94.12 80 LYS B CA 1
ATOM 3207 C C . LYS B 1 80 ? 15.891 -7.75 -3.123 1 94.12 80 LYS B C 1
ATOM 3209 O O . LYS B 1 80 ? 14.938 -6.992 -3.309 1 94.12 80 LYS B O 1
ATOM 3214 N N . CYS B 1 81 ? 16.672 -7.715 -2.094 1 94.06 81 CYS B N 1
ATOM 3215 C CA . CYS B 1 81 ? 16.594 -6.594 -1.161 1 94.06 81 CYS B CA 1
ATOM 3216 C C . CYS B 1 81 ? 16.781 -5.266 -1.888 1 94.06 81 CYS B C 1
ATOM 3218 O O . CYS B 1 81 ? 17.625 -5.148 -2.777 1 94.06 81 CYS B O 1
ATOM 3220 N N . ALA B 1 82 ? 16.031 -4.277 -1.5 1 95.56 82 ALA B N 1
ATOM 3221 C CA . ALA B 1 82 ? 16.062 -3.002 -2.207 1 95.56 82 ALA B CA 1
ATOM 3222 C C . ALA B 1 82 ? 17.391 -2.279 -1.986 1 95.56 82 ALA B C 1
ATOM 3224 O O . ALA B 1 82 ? 17.812 -1.48 -2.824 1 95.56 82 ALA B O 1
ATOM 3225 N N . GLU B 1 83 ? 18.047 -2.607 -0.89 1 93.19 83 GLU B N 1
ATOM 3226 C CA . GLU B 1 83 ? 19.281 -1.88 -0.583 1 93.19 83 GLU B CA 1
ATOM 3227 C C . GLU B 1 83 ? 20.516 -2.713 -0.92 1 93.19 83 GLU B C 1
ATOM 3229 O O . GLU B 1 83 ? 21.297 -2.342 -1.794 1 93.19 83 GLU B O 1
ATOM 3234 N N . CYS B 1 84 ? 20.688 -3.857 -0.345 1 89.19 84 CYS B N 1
ATOM 3235 C CA . CYS B 1 84 ? 21.922 -4.605 -0.49 1 89.19 84 CYS B CA 1
ATOM 3236 C C . CYS B 1 84 ? 21.844 -5.574 -1.662 1 89.19 84 CYS B C 1
ATOM 3238 O O . CYS B 1 84 ? 22.844 -6.18 -2.043 1 89.19 84 CYS B O 1
ATOM 3240 N N . LYS B 1 85 ? 20.656 -5.863 -2.189 1 92.06 85 LYS B N 1
ATOM 3241 C CA . LYS B 1 85 ? 20.422 -6.637 -3.406 1 92.06 85 LYS B CA 1
ATOM 3242 C C . LYS B 1 85 ? 20.609 -8.125 -3.154 1 92.06 85 LYS B C 1
ATOM 3244 O O . LYS B 1 85 ? 20.672 -8.922 -4.098 1 92.06 85 LYS B O 1
ATOM 3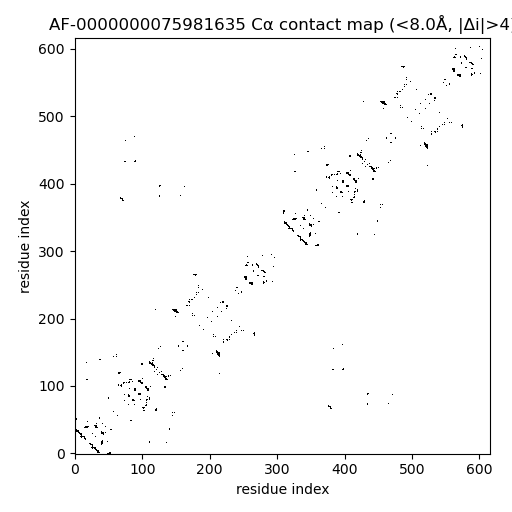249 N N . ARG B 1 86 ? 20.672 -8.5 -1.865 1 89.19 86 ARG B N 1
ATOM 3250 C CA . ARG B 1 86 ? 20.656 -9.922 -1.567 1 89.19 86 ARG B CA 1
ATOM 3251 C C . ARG B 1 86 ? 19.312 -10.547 -1.926 1 89.19 86 ARG B C 1
ATOM 3253 O O . ARG B 1 86 ? 18.281 -9.875 -1.856 1 89.19 86 ARG B O 1
ATOM 3260 N N . ARG B 1 87 ? 19.344 -11.875 -2.207 1 89.94 87 ARG B N 1
ATOM 3261 C CA . ARG B 1 87 ? 18.125 -12.57 -2.58 1 89.94 87 ARG B CA 1
ATOM 3262 C C . ARG B 1 87 ? 17.203 -12.742 -1.377 1 89.94 87 ARG B C 1
ATOM 3264 O O . ARG B 1 87 ? 17.641 -13.141 -0.298 1 89.94 87 ARG B O 1
ATOM 3271 N N . ILE B 1 88 ? 15.961 -12.297 -1.62 1 89.88 88 ILE B N 1
ATOM 3272 C CA . ILE B 1 88 ? 14.953 -12.461 -0.579 1 89.88 88 ILE B CA 1
ATOM 3273 C C . ILE B 1 88 ? 13.727 -13.156 -1.158 1 89.88 88 ILE B C 1
ATOM 3275 O O . ILE B 1 88 ? 13.297 -12.852 -2.271 1 89.88 88 ILE B O 1
ATOM 3279 N N . PHE B 1 89 ? 13.32 -14.148 -0.513 1 83.88 89 PHE B N 1
ATOM 3280 C CA . PHE B 1 89 ? 12.125 -14.867 -0.94 1 83.88 89 PHE B CA 1
ATOM 3281 C C . PHE B 1 89 ? 11.312 -15.32 0.263 1 83.88 89 PHE B C 1
ATOM 3283 O O . PHE B 1 89 ? 11.867 -15.586 1.333 1 83.88 89 PHE B O 1
ATOM 3290 N N . ASN B 1 90 ? 9.945 -15.312 0.041 1 75.19 90 ASN B N 1
ATOM 3291 C CA . ASN B 1 90 ? 9.008 -15.648 1.105 1 75.19 90 ASN B CA 1
ATOM 3292 C C . ASN B 1 90 ? 9.016 -17.141 1.41 1 75.19 90 ASN B C 1
ATOM 3294 O O . ASN B 1 90 ? 8.07 -17.859 1.085 1 75.19 90 ASN B O 1
ATOM 3298 N N . LYS B 1 91 ? 10.102 -17.812 1.449 1 66.75 91 LYS B N 1
ATOM 3299 C CA . LYS B 1 91 ? 10.156 -19.234 1.813 1 66.75 91 LYS B CA 1
ATOM 3300 C C . LYS B 1 91 ? 10.203 -19.406 3.328 1 66.75 91 LYS B C 1
ATOM 3302 O O . LYS B 1 91 ? 10.641 -18.516 4.051 1 66.75 91 LYS B O 1
ATOM 3307 N N . GLU B 1 92 ? 9.477 -20.484 3.822 1 57.09 92 GLU B N 1
ATOM 3308 C CA . GLU B 1 92 ? 9.508 -20.938 5.207 1 57.09 92 GLU B CA 1
ATOM 3309 C C . GLU B 1 92 ? 10.938 -21.047 5.723 1 57.09 92 GLU B C 1
ATOM 3311 O O . GLU B 1 92 ? 11.82 -21.562 5.039 1 57.09 92 GLU B O 1
ATOM 3316 N N . GLY B 1 93 ? 11.43 -19.859 6.406 1 51.69 93 GLY B N 1
ATOM 3317 C CA . GLY B 1 93 ? 12.656 -19.859 7.18 1 51.69 93 GLY B CA 1
ATOM 3318 C C . GLY B 1 93 ? 13.289 -18.484 7.312 1 51.69 93 GLY B C 1
ATOM 3319 O O . GLY B 1 93 ? 12.586 -17.469 7.352 1 51.69 93 GLY B O 1
ATOM 3320 N N . TYR B 1 94 ? 14.594 -18.422 7.105 1 54.53 94 TYR B N 1
ATOM 3321 C CA . TYR B 1 94 ? 15.508 -17.438 7.684 1 54.53 94 TYR B CA 1
ATOM 3322 C C . TYR B 1 94 ? 15.312 -16.078 7.047 1 54.53 94 TYR B C 1
ATOM 3324 O O . TYR B 1 94 ? 15.5 -15.047 7.699 1 54.53 94 TYR B O 1
ATOM 3332 N N . HIS B 1 95 ? 14.961 -15.891 5.668 1 67.19 95 HIS B N 1
ATOM 3333 C CA . HIS B 1 95 ? 15.117 -14.523 5.199 1 67.19 95 HIS B CA 1
ATOM 3334 C C . HIS B 1 95 ? 13.797 -13.961 4.688 1 67.19 95 HIS B C 1
ATOM 3336 O O . HIS B 1 95 ? 13.68 -13.602 3.514 1 67.19 95 HIS B O 1
ATOM 3342 N N . ARG B 1 96 ? 12.781 -13.766 5.688 1 82.88 96 ARG B N 1
ATOM 3343 C CA . ARG B 1 96 ? 11.492 -13.188 5.309 1 82.88 96 ARG B CA 1
ATOM 3344 C C . ARG B 1 96 ? 11.641 -11.711 4.938 1 82.88 96 ARG B C 1
ATOM 3346 O O . ARG B 1 96 ? 12.266 -10.945 5.672 1 82.88 96 ARG B O 1
ATOM 3353 N N . PRO B 1 97 ? 11.141 -11.391 3.758 1 92.88 97 PRO B N 1
ATOM 3354 C CA . PRO B 1 97 ? 11.211 -9.984 3.35 1 92.88 97 PRO B CA 1
ATOM 3355 C C . PRO B 1 97 ? 10.445 -9.055 4.289 1 92.88 97 PRO B C 1
ATOM 3357 O O . PRO B 1 97 ? 9.391 -9.43 4.805 1 92.88 97 PRO B O 1
ATOM 3360 N N . ARG B 1 98 ? 11.07 -7.949 4.613 1 93.88 98 ARG B N 1
ATOM 3361 C CA . ARG B 1 98 ? 10.438 -6.926 5.441 1 93.88 98 ARG B CA 1
ATOM 3362 C C . ARG B 1 98 ? 10.094 -5.688 4.617 1 93.88 98 ARG B C 1
ATOM 3364 O O . ARG B 1 98 ? 10.945 -5.16 3.898 1 93.88 98 ARG B O 1
ATOM 3371 N N . LYS B 1 99 ? 8.883 -5.266 4.727 1 95.75 99 LYS B N 1
ATOM 3372 C CA . LYS B 1 99 ? 8.43 -4.113 3.951 1 95.75 99 LYS B CA 1
ATOM 3373 C C . LYS B 1 99 ? 8.656 -2.812 4.715 1 95.75 99 LYS B C 1
ATOM 3375 O O . LYS B 1 99 ? 8.375 -2.729 5.91 1 95.75 99 LYS B O 1
ATOM 3380 N N . CYS B 1 100 ? 9.25 -1.807 4.043 1 97.75 100 CYS B N 1
ATOM 3381 C CA . CYS B 1 100 ? 9.328 -0.448 4.562 1 97.75 100 CYS B CA 1
ATOM 3382 C C . CYS B 1 100 ? 8.07 0.343 4.223 1 97.75 100 CYS B C 1
ATOM 3384 O O . CYS B 1 100 ? 7.809 0.615 3.049 1 97.75 100 CYS B O 1
ATOM 3386 N N . ASP B 1 101 ? 7.379 0.784 5.191 1 97.25 101 ASP B N 1
ATOM 3387 C CA . ASP B 1 101 ? 6.098 1.442 4.949 1 97.25 101 ASP B CA 1
ATOM 3388 C C . ASP B 1 101 ? 6.293 2.799 4.277 1 97.25 101 ASP B C 1
ATOM 3390 O O . ASP B 1 101 ? 5.43 3.258 3.529 1 97.25 101 ASP B O 1
ATOM 3394 N N . TYR B 1 102 ? 7.438 3.443 4.457 1 97.88 102 TYR B N 1
ATOM 3395 C CA . TYR B 1 102 ? 7.703 4.77 3.91 1 97.88 102 TYR B CA 1
ATOM 3396 C C . TYR B 1 102 ? 7.98 4.695 2.414 1 97.88 102 TYR B C 1
ATOM 3398 O O . TYR B 1 102 ? 7.379 5.43 1.627 1 97.88 102 TYR B O 1
ATOM 3406 N N . SER B 1 103 ? 8.875 3.775 2.055 1 95.75 103 SER B N 1
ATOM 3407 C CA . SER B 1 103 ? 9.281 3.713 0.658 1 95.75 103 SER B CA 1
ATOM 3408 C C . SER B 1 103 ? 8.43 2.725 -0.128 1 95.75 103 SER B C 1
ATOM 3410 O O . SER B 1 103 ? 8.32 2.826 -1.352 1 95.75 103 SER B O 1
ATOM 3412 N N . GLY B 1 104 ? 7.887 1.709 0.566 1 96.44 104 GLY B N 1
ATOM 3413 C CA . GLY B 1 104 ? 7.098 0.677 -0.088 1 96.44 104 GLY B CA 1
ATOM 3414 C C . GLY B 1 104 ? 7.926 -0.512 -0.538 1 96.44 104 GLY B C 1
ATOM 3415 O O . GLY B 1 104 ? 7.375 -1.551 -0.911 1 96.44 104 GLY B O 1
ATOM 3416 N N . PHE B 1 105 ? 9.219 -0.452 -0.394 1 97.06 105 PHE B N 1
ATOM 3417 C CA . PHE B 1 105 ? 10.102 -1.504 -0.892 1 97.06 105 PHE B CA 1
ATOM 3418 C C . PHE B 1 105 ? 10.289 -2.596 0.156 1 97.06 105 PHE B C 1
ATOM 3420 O O . PHE B 1 105 ? 9.969 -2.396 1.33 1 97.06 105 PHE B O 1
ATOM 3427 N N . TYR B 1 106 ? 10.789 -3.744 -0.373 1 96.31 106 TYR B N 1
ATOM 3428 C CA . TYR B 1 106 ? 11.086 -4.887 0.486 1 96.31 106 TYR B CA 1
ATOM 3429 C C . TYR B 1 106 ? 12.586 -5.004 0.738 1 96.31 106 TYR B C 1
ATOM 3431 O O . TYR B 1 106 ? 13.391 -4.727 -0.15 1 96.31 106 TYR B O 1
ATOM 3439 N N . TYR B 1 107 ? 12.883 -5.457 2.033 1 94.25 107 TYR B N 1
ATOM 3440 C CA . TYR B 1 107 ? 14.273 -5.52 2.457 1 94.25 107 TYR B CA 1
ATOM 3441 C C . TYR B 1 107 ? 14.555 -6.816 3.207 1 94.25 107 TYR B C 1
ATOM 3443 O O . TYR B 1 107 ? 13.633 -7.488 3.666 1 94.25 107 TYR B O 1
ATOM 3451 N N . CYS B 1 108 ? 15.844 -7.129 3.207 1 91.94 108 CYS B N 1
ATOM 3452 C CA . CYS B 1 108 ? 16.297 -8.227 4.055 1 91.94 108 CYS B CA 1
ATOM 3453 C C . CYS B 1 108 ? 16.422 -7.785 5.508 1 91.94 108 CYS B C 1
ATOM 3455 O O . CYS B 1 108 ? 16.234 -6.605 5.816 1 91.94 108 CYS B O 1
ATOM 3457 N N . SER B 1 109 ? 16.75 -8.703 6.398 1 90 109 SER B N 1
ATOM 3458 C CA . SER B 1 109 ? 16.781 -8.438 7.832 1 90 109 SER B CA 1
ATOM 3459 C C . SER B 1 109 ? 18.016 -7.605 8.203 1 90 109 SER B C 1
ATOM 3461 O O . SER B 1 109 ? 18.078 -7.031 9.289 1 90 109 SER B O 1
ATOM 3463 N N . TYR B 1 110 ? 18.969 -7.457 7.289 1 87.31 110 TYR B N 1
ATOM 3464 C CA . TYR B 1 110 ? 20.141 -6.641 7.543 1 87.31 110 TYR B CA 1
ATOM 3465 C C . TYR B 1 110 ? 19.859 -5.172 7.258 1 87.31 110 TYR B C 1
ATOM 3467 O O . TYR B 1 110 ? 20.438 -4.285 7.898 1 87.31 110 TYR B O 1
ATOM 3475 N N . CYS B 1 111 ? 18.953 -4.988 6.352 1 92.38 111 CYS B N 1
ATOM 3476 C CA . CYS B 1 111 ? 18.703 -3.629 5.895 1 92.38 111 CYS B CA 1
ATOM 3477 C C . CYS B 1 111 ? 17.422 -3.074 6.527 1 92.38 111 CYS B C 1
ATOM 3479 O O . CYS B 1 111 ? 17.141 -1.882 6.41 1 92.38 111 CYS B O 1
ATOM 3481 N N . HIS B 1 112 ? 16.703 -3.91 7.195 1 94.94 112 HIS B N 1
ATOM 3482 C CA . HIS B 1 112 ? 15.453 -3.562 7.871 1 94.94 112 HIS B CA 1
ATOM 3483 C C . HIS B 1 112 ? 15.336 -4.273 9.219 1 94.94 112 HIS B C 1
ATOM 3485 O O . HIS B 1 112 ? 15.117 -5.488 9.266 1 94.94 112 HIS B O 1
ATOM 3491 N N . TRP B 1 113 ? 15.414 -3.438 10.281 1 91.81 113 TRP B N 1
ATOM 3492 C CA . TRP B 1 113 ? 15.484 -4.004 11.625 1 91.81 113 TRP B CA 1
ATOM 3493 C C . TRP B 1 113 ? 14.141 -3.895 12.336 1 91.81 113 TRP B C 1
ATOM 3495 O O . TRP B 1 113 ? 14.07 -3.949 13.562 1 91.81 113 TRP B O 1
ATOM 3505 N N . ASN B 1 114 ? 13.094 -3.604 11.586 1 93.75 114 ASN B N 1
ATOM 3506 C CA . ASN B 1 114 ? 11.742 -3.441 12.109 1 93.75 114 ASN B CA 1
ATOM 3507 C C . ASN B 1 114 ? 11.641 -2.24 13.039 1 93.75 114 ASN B C 1
ATOM 3509 O O . ASN B 1 114 ? 10.828 -2.238 13.969 1 93.75 114 ASN B O 1
ATOM 3513 N N . SER B 1 115 ? 12.516 -1.284 12.852 1 94.38 115 SER B N 1
ATOM 3514 C CA . SER B 1 115 ? 12.359 -0.018 13.562 1 94.38 115 SER B CA 1
ATOM 3515 C C . SER B 1 115 ? 11.078 0.699 13.148 1 94.38 115 SER B C 1
ATOM 3517 O O . SER B 1 115 ? 10.594 0.508 12.031 1 94.38 115 SER B O 1
ATOM 3519 N N . GLN B 1 116 ? 10.555 1.497 14.031 1 97.94 116 GLN B N 1
ATOM 3520 C CA . GLN B 1 116 ? 9.25 2.104 13.766 1 97.94 116 GLN B CA 1
ATOM 3521 C C . GLN B 1 116 ? 9.359 3.625 13.711 1 97.94 116 GLN B C 1
ATOM 3523 O O . GLN B 1 116 ? 10.133 4.227 14.453 1 97.94 116 GLN B O 1
ATOM 3528 N N . MET B 1 117 ? 8.633 4.207 12.82 1 97.94 117 MET B N 1
ATOM 3529 C CA . MET B 1 117 ? 8.523 5.652 12.641 1 97.94 117 MET B CA 1
ATOM 3530 C C . MET B 1 117 ? 7.129 6.043 12.172 1 97.94 117 MET B C 1
ATOM 3532 O O . MET B 1 117 ? 6.422 5.234 11.57 1 97.94 117 MET B O 1
ATOM 3536 N N . VAL B 1 118 ? 6.727 7.25 12.555 1 98.06 118 VAL B N 1
ATOM 3537 C CA . VAL B 1 118 ? 5.516 7.793 11.945 1 98.06 118 VAL B CA 1
ATOM 3538 C C . VAL B 1 118 ? 5.773 8.102 10.477 1 98.06 118 VAL B C 1
ATOM 3540 O O . VAL B 1 118 ? 6.871 8.531 10.109 1 98.06 118 VAL B O 1
ATOM 3543 N N . ILE B 1 119 ? 4.762 7.902 9.656 1 98.19 119 ILE B N 1
ATOM 3544 C CA . ILE B 1 119 ? 4.895 8.07 8.211 1 98.19 119 ILE B CA 1
ATOM 3545 C C . ILE B 1 119 ? 4.25 9.383 7.781 1 98.19 119 ILE B C 1
ATOM 3547 O O . ILE B 1 119 ? 3.049 9.586 7.969 1 98.19 119 ILE B O 1
ATOM 3551 N N . PRO B 1 120 ? 5.004 10.289 7.125 1 98.06 120 PRO B N 1
ATOM 3552 C CA . PRO B 1 120 ? 4.484 11.617 6.777 1 98.06 120 PRO B CA 1
ATOM 3553 C C . PRO B 1 120 ? 3.232 11.547 5.902 1 98.06 120 PRO B C 1
ATOM 3555 O O . PRO B 1 120 ? 2.25 12.242 6.172 1 98.06 120 PRO B O 1
ATOM 3558 N N . SER B 1 121 ? 3.248 10.734 4.879 1 97.69 121 SER B N 1
ATOM 3559 C CA . SER B 1 121 ? 2.111 10.648 3.969 1 97.69 121 SER B CA 1
ATOM 3560 C C . SER B 1 121 ? 0.846 10.219 4.703 1 97.69 121 SER B C 1
ATOM 3562 O O . SER B 1 121 ? -0.245 10.719 4.418 1 97.69 121 SER B O 1
ATOM 3564 N N . ARG B 1 122 ? 1.019 9.312 5.617 1 96.31 122 ARG B N 1
ATOM 3565 C CA . ARG B 1 122 ? -0.13 8.852 6.387 1 96.31 122 ARG B CA 1
ATOM 3566 C C . ARG B 1 122 ? -0.672 9.961 7.281 1 96.31 122 ARG B C 1
ATOM 3568 O O . ARG B 1 122 ? -1.883 10.062 7.492 1 96.31 122 ARG B O 1
ATOM 3575 N N . ILE B 1 123 ? 0.173 10.742 7.816 1 96.81 123 ILE B N 1
ATOM 3576 C CA . ILE B 1 123 ? -0.241 11.867 8.648 1 96.81 123 ILE B CA 1
ATOM 3577 C C . ILE B 1 123 ? -0.956 12.906 7.785 1 96.81 123 ILE B C 1
ATOM 3579 O O . ILE B 1 123 ? -2.066 13.336 8.109 1 96.81 123 ILE B O 1
ATOM 3583 N N . ILE B 1 124 ? -0.378 13.203 6.68 1 96.88 124 ILE B N 1
ATOM 3584 C CA . ILE B 1 124 ? -0.864 14.273 5.816 1 96.88 124 ILE B CA 1
ATOM 3585 C C . ILE B 1 124 ? -2.219 13.891 5.23 1 96.88 124 ILE B C 1
ATOM 3587 O O . ILE B 1 124 ? -3.139 14.711 5.188 1 96.88 124 ILE B O 1
ATOM 3591 N N . HIS B 1 125 ? -2.377 12.656 4.859 1 95.81 125 HIS B N 1
ATOM 3592 C CA . HIS B 1 125 ? -3.574 12.273 4.117 1 95.81 125 HIS B CA 1
ATOM 3593 C C . HIS B 1 125 ? -4.629 11.68 5.047 1 95.81 125 HIS B C 1
ATOM 3595 O O . HIS B 1 125 ? -5.828 11.797 4.781 1 95.81 125 HIS B O 1
ATOM 3601 N N . ASN B 1 126 ? -4.184 11.102 6.133 1 94 126 ASN B N 1
ATOM 3602 C CA . ASN B 1 126 ? -5.117 10.336 6.953 1 94 126 ASN B CA 1
ATOM 3603 C C . ASN B 1 126 ? -5.105 10.812 8.398 1 94 126 ASN B C 1
ATOM 3605 O O . ASN B 1 126 ? -5.895 10.344 9.219 1 94 126 ASN B O 1
ATOM 3609 N N . TRP B 1 127 ? -4.297 11.742 8.75 1 94.44 127 TRP B N 1
ATOM 3610 C CA . TRP B 1 127 ? -4.098 12.164 10.125 1 94.44 127 TRP B CA 1
ATOM 3611 C C . TRP B 1 127 ? -3.826 10.969 11.031 1 94.44 127 TRP B C 1
ATOM 3613 O O . TRP B 1 127 ? -4.359 10.891 12.141 1 94.44 127 TRP B O 1
ATOM 3623 N N . ASP B 1 128 ? -3.086 10.016 10.477 1 93.94 128 ASP B N 1
ATOM 3624 C CA . ASP B 1 128 ? -2.697 8.789 11.164 1 93.94 128 ASP B CA 1
ATOM 3625 C C . ASP B 1 128 ? -1.269 8.883 11.695 1 93.94 128 ASP B C 1
ATOM 3627 O O . ASP B 1 128 ? -0.313 8.93 10.914 1 93.94 128 ASP B O 1
ATOM 3631 N N . PHE B 1 129 ? -1.139 8.789 13.047 1 95.81 129 PHE B N 1
ATOM 3632 C CA . PHE B 1 129 ? 0.165 8.977 13.672 1 95.81 129 PHE B CA 1
ATOM 3633 C C . PHE B 1 129 ? 0.724 7.652 14.172 1 95.81 129 PHE B C 1
ATOM 3635 O O . PHE B 1 129 ? 1.707 7.629 14.922 1 95.81 129 PHE B O 1
ATOM 3642 N N . GLU B 1 130 ? 0.095 6.562 13.766 1 94.38 130 GLU B N 1
ATOM 3643 C CA . GLU B 1 130 ? 0.59 5.258 14.195 1 94.38 130 GLU B CA 1
ATOM 3644 C C . GLU B 1 130 ? 1.925 4.93 13.531 1 94.38 130 GLU B C 1
ATOM 3646 O O . GLU B 1 130 ? 2.037 4.949 12.305 1 94.38 130 GLU B O 1
ATOM 3651 N N . PRO B 1 131 ? 2.9 4.617 14.367 1 97.62 131 PRO B N 1
ATOM 3652 C CA . PRO B 1 131 ? 4.191 4.27 13.766 1 97.62 131 PRO B CA 1
ATOM 3653 C C . PRO B 1 131 ? 4.133 2.982 12.945 1 97.62 131 PRO B C 1
ATOM 3655 O O . PRO B 1 131 ? 3.336 2.092 13.25 1 97.62 131 PRO B O 1
ATOM 3658 N N . ARG B 1 132 ? 4.852 2.959 11.883 1 97.81 132 ARG B N 1
ATOM 3659 C CA . ARG B 1 132 ? 4.996 1.787 11.023 1 97.81 132 ARG B CA 1
ATOM 3660 C C . ARG B 1 132 ? 6.461 1.389 10.883 1 97.81 132 ARG B C 1
ATOM 3662 O O . ARG B 1 132 ? 7.355 2.186 11.172 1 97.81 132 ARG B O 1
ATOM 3669 N N . THR B 1 133 ? 6.68 0.151 10.461 1 97.62 133 THR B N 1
ATOM 3670 C CA . THR B 1 133 ? 8.047 -0.324 10.312 1 97.62 133 THR B CA 1
ATOM 3671 C C . THR B 1 133 ? 8.695 0.26 9.062 1 97.62 133 THR B C 1
ATOM 3673 O O . THR B 1 133 ? 8.039 0.38 8.023 1 97.62 133 THR B O 1
ATOM 3676 N N . VAL B 1 134 ? 9.953 0.671 9.266 1 98.19 134 VAL B N 1
ATOM 3677 C CA . VAL B 1 134 ? 10.695 1.249 8.148 1 98.19 134 VAL B CA 1
ATOM 3678 C C . VAL B 1 134 ? 12.094 0.652 8.094 1 98.19 134 VAL B C 1
ATOM 3680 O O . VAL B 1 134 ? 12.594 0.125 9.094 1 98.19 134 VAL B O 1
ATOM 3683 N N . CYS B 1 135 ? 12.688 0.689 6.91 1 96.12 135 CYS B N 1
ATOM 3684 C CA . CYS B 1 135 ? 14.062 0.206 6.766 1 96.12 135 CYS B CA 1
ATOM 3685 C C . CYS B 1 135 ? 15.047 1.156 7.434 1 96.12 135 CYS B C 1
ATOM 3687 O O . CYS B 1 135 ? 14.68 2.27 7.82 1 96.12 135 CYS B O 1
ATOM 3689 N N . ARG B 1 136 ? 16.266 0.693 7.543 1 94.12 136 ARG B N 1
ATOM 3690 C CA . ARG B 1 136 ? 17.281 1.473 8.242 1 94.12 136 ARG B CA 1
ATOM 3691 C C . ARG B 1 136 ? 17.562 2.781 7.508 1 94.12 136 ARG B C 1
ATOM 3693 O O . ARG B 1 136 ? 17.703 3.832 8.141 1 94.12 136 ARG B O 1
ATOM 3700 N N . ALA B 1 137 ? 17.641 2.773 6.223 1 94.5 137 ALA B N 1
ATOM 3701 C CA . ALA B 1 137 ? 17.891 3.973 5.434 1 94.5 137 ALA B CA 1
ATOM 3702 C C . ALA B 1 137 ? 16.797 5.004 5.625 1 94.5 137 ALA B C 1
ATOM 3704 O O . ALA B 1 137 ? 17.062 6.191 5.828 1 94.5 137 ALA B O 1
ATOM 3705 N N . SER B 1 138 ? 15.539 4.555 5.547 1 96.75 138 SER B N 1
ATOM 3706 C CA . SER B 1 138 ? 14.398 5.449 5.73 1 96.75 138 SER B CA 1
ATOM 3707 C C . SER B 1 138 ? 14.367 6.016 7.145 1 96.75 138 SER B C 1
ATOM 3709 O O . SER B 1 138 ? 14.008 7.18 7.344 1 96.75 138 SER B O 1
ATOM 3711 N N . LEU B 1 139 ? 14.734 5.207 8.062 1 96.31 139 LEU B N 1
ATOM 3712 C CA . LEU B 1 139 ? 14.773 5.66 9.453 1 96.31 139 LEU B CA 1
ATOM 3713 C C . LEU B 1 139 ? 15.727 6.844 9.609 1 96.31 139 LEU B C 1
ATOM 3715 O O . LEU B 1 139 ? 15.359 7.863 10.195 1 96.31 139 LEU B O 1
ATOM 3719 N N . GLN B 1 140 ? 16.938 6.68 9.109 1 94.5 140 GLN B N 1
ATOM 3720 C CA . GLN B 1 140 ? 17.938 7.734 9.219 1 94.5 140 GLN B CA 1
ATOM 3721 C C . GLN B 1 140 ? 17.469 9.008 8.508 1 94.5 140 GLN B C 1
ATOM 3723 O O . GLN B 1 140 ? 17.625 10.109 9.039 1 94.5 140 GLN B O 1
ATOM 3728 N N . PHE B 1 141 ? 16.922 8.805 7.391 1 96.75 141 PHE B N 1
ATOM 3729 C CA . PHE B 1 141 ? 16.422 9.93 6.609 1 96.75 141 PHE B CA 1
ATOM 3730 C C . PHE B 1 141 ? 15.32 10.664 7.363 1 96.75 141 PHE B C 1
ATOM 3732 O O . PHE B 1 141 ? 15.359 11.891 7.492 1 96.75 141 PHE B O 1
ATOM 3739 N N . LEU B 1 142 ? 14.344 9.93 7.84 1 98.06 142 LEU B N 1
ATOM 3740 C CA . LEU B 1 142 ? 13.172 10.516 8.492 1 98.06 142 LEU B CA 1
ATOM 3741 C C . LEU B 1 142 ? 13.57 11.227 9.781 1 98.06 142 LEU B C 1
ATOM 3743 O O . LEU B 1 142 ? 12.977 12.25 10.133 1 98.06 142 LEU B O 1
ATOM 3747 N N . ARG B 1 143 ? 14.57 10.727 10.422 1 96.75 143 ARG B N 1
ATOM 3748 C CA . ARG B 1 143 ? 15.047 11.352 11.648 1 96.75 143 ARG B CA 1
ATOM 3749 C C . ARG B 1 143 ? 15.633 12.734 11.367 1 96.75 143 ARG B C 1
ATOM 3751 O O . ARG B 1 143 ? 15.383 13.68 12.109 1 96.75 143 ARG B O 1
ATOM 3758 N N . ILE B 1 144 ? 16.359 12.828 10.312 1 96.88 144 ILE B N 1
ATOM 3759 C CA . ILE B 1 144 ? 16.969 14.102 9.953 1 96.88 144 ILE B CA 1
ATOM 3760 C C . ILE B 1 144 ? 15.906 15.062 9.438 1 96.88 144 ILE B C 1
ATOM 3762 O O . ILE B 1 144 ? 15.93 16.25 9.75 1 96.88 144 ILE B O 1
ATOM 3766 N N . MET B 1 145 ? 14.969 14.562 8.766 1 97.88 145 MET B N 1
ATOM 3767 C CA . MET B 1 145 ? 13.922 15.359 8.133 1 97.88 145 MET B CA 1
ATOM 3768 C C . MET B 1 145 ? 12.922 15.859 9.164 1 97.88 145 MET B C 1
ATOM 3770 O O . MET B 1 145 ? 12.203 16.828 8.922 1 97.88 145 MET B O 1
ATOM 3774 N N . MET B 1 146 ? 12.914 15.336 10.297 1 97.38 146 MET B N 1
ATOM 3775 C CA . MET B 1 146 ? 11.883 15.484 11.32 1 97.38 146 MET B CA 1
ATOM 3776 C C . MET B 1 146 ? 11.625 16.953 11.625 1 97.38 146 MET B C 1
ATOM 3778 O O . MET B 1 146 ? 10.477 17.359 11.797 1 97.38 146 MET B O 1
ATOM 3782 N N . LYS B 1 147 ? 12.602 17.75 11.625 1 95.75 147 LYS B N 1
ATOM 3783 C CA . LYS B 1 147 ? 12.461 19.125 12.078 1 95.75 147 LYS B CA 1
ATOM 3784 C C . LYS B 1 147 ? 12.461 20.094 10.898 1 95.75 147 LYS B C 1
ATOM 3786 O O . LYS B 1 147 ? 12.344 21.312 11.078 1 95.75 147 LYS B O 1
ATOM 3791 N N . LYS B 1 148 ? 12.57 19.594 9.695 1 96.62 148 LYS B N 1
ATOM 3792 C CA . LYS B 1 148 ? 12.602 20.469 8.523 1 96.62 148 LYS B CA 1
ATOM 3793 C C . LYS B 1 148 ? 11.195 20.906 8.133 1 96.62 148 LYS B C 1
ATOM 3795 O O . LYS B 1 148 ? 10.328 20.078 7.844 1 96.62 148 LYS B O 1
ATOM 3800 N N . PRO B 1 149 ? 10.906 22.203 8.195 1 96.94 149 PRO B N 1
ATOM 3801 C CA . PRO B 1 149 ? 9.586 22.719 7.824 1 96.94 149 PRO B CA 1
ATOM 3802 C C . PRO B 1 149 ? 9.359 22.719 6.316 1 96.94 149 PRO B C 1
ATOM 3804 O O . PRO B 1 149 ? 9.43 23.766 5.68 1 96.94 149 PRO B O 1
ATOM 3807 N N . VAL B 1 150 ? 8.992 21.578 5.762 1 97.56 150 VAL B N 1
ATOM 3808 C CA . VAL B 1 150 ? 8.906 21.453 4.309 1 97.56 150 VAL B CA 1
ATOM 3809 C C . VAL B 1 150 ? 7.484 21.078 3.908 1 97.56 150 VAL B C 1
ATOM 3811 O O . VAL B 1 150 ? 7.223 20.766 2.742 1 97.56 150 VAL B O 1
ATOM 3814 N N . LEU B 1 151 ? 6.574 21.094 4.852 1 97.81 151 LEU B N 1
ATOM 3815 C CA . LEU B 1 151 ? 5.219 20.641 4.57 1 97.81 151 LEU B CA 1
ATOM 3816 C C . LEU B 1 151 ? 4.258 21.828 4.48 1 97.81 151 LEU B C 1
ATOM 3818 O O . LEU B 1 151 ? 3.986 22.484 5.484 1 97.81 151 LEU B O 1
ATOM 3822 N N . GLN B 1 152 ? 3.795 22.109 3.264 1 97.19 152 GLN B N 1
ATOM 3823 C CA . GLN B 1 152 ? 2.697 23.047 3.078 1 97.19 152 GLN B CA 1
ATOM 3824 C C . GLN B 1 152 ? 1.345 22.359 3.23 1 97.19 152 GLN B C 1
ATOM 3826 O O . GLN B 1 152 ? 0.68 22.062 2.236 1 97.19 152 GLN B O 1
ATOM 3831 N N . LEU B 1 153 ? 0.94 22.234 4.414 1 96.81 153 LEU B N 1
ATOM 3832 C CA . LEU B 1 153 ? -0.117 21.297 4.789 1 96.81 153 LEU B CA 1
ATOM 3833 C C . LEU B 1 153 ? -1.434 21.672 4.113 1 96.81 153 LEU B C 1
ATOM 3835 O O . LEU B 1 153 ? -2.135 20.797 3.59 1 96.81 153 LEU B O 1
ATOM 3839 N N . GLU B 1 154 ? -1.727 22.953 4.07 1 95.5 154 GLU B N 1
ATOM 3840 C CA . GLU B 1 154 ? -3 23.391 3.504 1 95.5 154 GLU B CA 1
ATOM 3841 C C . GLU B 1 154 ? -3.053 23.125 2.002 1 95.5 154 GLU B C 1
ATOM 3843 O O . GLU B 1 154 ? -4.121 22.859 1.451 1 95.5 154 GLU B O 1
ATOM 3848 N N . GLN B 1 155 ? -1.956 23.266 1.363 1 96.25 155 GLN B N 1
ATOM 3849 C CA . GLN B 1 155 ? -1.878 22.953 -0.061 1 96.25 155 GLN B CA 1
ATOM 3850 C C . GLN B 1 155 ? -1.902 21.438 -0.298 1 96.25 155 GLN B C 1
ATOM 3852 O O . GLN B 1 155 ? -2.52 20.969 -1.255 1 96.25 155 GLN B O 1
ATOM 3857 N N . LEU B 1 156 ? -1.262 20.703 0.545 1 96.75 156 LEU B N 1
ATOM 3858 C CA . LEU B 1 156 ? -1.153 19.25 0.408 1 96.75 156 LEU B CA 1
ATOM 3859 C C . LEU B 1 156 ? -2.498 18.578 0.668 1 96.75 156 LEU B C 1
ATOM 3861 O O . LEU B 1 156 ? -2.867 17.625 -0.028 1 96.75 156 LEU B O 1
ATOM 3865 N N . ASN B 1 157 ? -3.207 19 1.685 1 96.06 157 ASN B N 1
ATOM 3866 C CA . ASN B 1 157 ? -4.512 18.453 2.037 1 96.06 157 ASN B CA 1
ATOM 3867 C C . ASN B 1 157 ? -5.391 19.484 2.73 1 96.06 157 ASN B C 1
ATOM 3869 O O . ASN B 1 157 ? -5.484 19.5 3.959 1 96.06 157 ASN B O 1
ATOM 3873 N N . PRO B 1 158 ? -6.109 20.234 1.982 1 95.25 158 PRO B N 1
ATOM 3874 C CA . PRO B 1 158 ? -6.945 21.281 2.568 1 95.25 158 PRO B CA 1
ATOM 3875 C C . PRO B 1 158 ? -8.086 20.734 3.414 1 95.25 158 PRO B C 1
ATOM 3877 O O . PRO B 1 158 ? -8.547 21.391 4.348 1 95.25 158 PRO B O 1
ATOM 3880 N N . MET B 1 159 ? -8.508 19.516 3.188 1 93.94 159 MET B N 1
ATOM 3881 C CA . MET B 1 159 ? -9.648 18.938 3.885 1 93.94 159 MET B CA 1
ATOM 3882 C C . MET B 1 159 ? -9.32 18.672 5.348 1 93.94 159 MET B C 1
ATOM 3884 O O . MET B 1 159 ? -10.211 18.656 6.199 1 93.94 159 MET B O 1
ATOM 3888 N N . LEU B 1 160 ? -8.109 18.578 5.625 1 93.06 160 LEU B N 1
ATOM 3889 C CA . LEU B 1 160 ? -7.688 18.312 7 1 93.06 160 LEU B CA 1
ATOM 3890 C C . LEU B 1 160 ? -8.148 19.438 7.93 1 93.06 160 LEU B C 1
ATOM 3892 O O . LEU B 1 160 ? -8.516 19.188 9.078 1 93.06 160 LEU B O 1
ATOM 3896 N N . PHE B 1 161 ? -8.148 20.594 7.414 1 93.12 161 PHE B N 1
ATOM 3897 C CA . PHE B 1 161 ? -8.477 21.766 8.219 1 93.12 161 PHE B CA 1
ATOM 3898 C C . PHE B 1 161 ? -9.961 21.781 8.562 1 93.12 161 PHE B C 1
ATOM 3900 O O . PHE B 1 161 ? -10.375 22.469 9.492 1 93.12 161 PHE B O 1
ATOM 3907 N N . SER B 1 162 ? -10.711 21 7.859 1 90.62 162 SER B N 1
ATOM 3908 C CA . SER B 1 162 ? -12.141 20.891 8.141 1 90.62 162 SER B CA 1
ATOM 3909 C C . SER B 1 162 ? -12.422 19.812 9.18 1 90.62 162 SER B C 1
ATOM 3911 O O . SER B 1 162 ? -13.445 19.875 9.867 1 90.62 162 SER B O 1
ATOM 3913 N N . PHE B 1 163 ? -11.492 19 9.352 1 88.81 163 PHE B N 1
ATOM 3914 C CA . PHE B 1 163 ? -11.758 17.844 10.203 1 88.81 163 PHE B CA 1
ATOM 3915 C C . PHE B 1 163 ? -11 17.969 11.523 1 88.81 163 PHE B C 1
ATOM 3917 O O . PHE B 1 163 ? -11.414 17.406 12.539 1 88.81 163 PHE B O 1
ATOM 3924 N N . VAL B 1 164 ? -9.961 18.719 11.477 1 91.5 164 VAL B N 1
ATOM 3925 C CA . VAL B 1 164 ? -9.109 18.828 12.656 1 91.5 164 VAL B CA 1
ATOM 3926 C C . VAL B 1 164 ? -9.211 20.234 13.234 1 91.5 164 VAL B C 1
ATOM 3928 O O . VAL B 1 164 ? -8.594 21.172 12.719 1 91.5 164 VAL B O 1
ATOM 3931 N N . GLU B 1 165 ? -9.883 20.328 14.266 1 92.5 165 GLU B N 1
ATOM 3932 C CA . GLU B 1 165 ? -10.125 21.641 14.883 1 92.5 165 GLU B CA 1
ATOM 3933 C C . GLU B 1 165 ? -8.828 22.266 15.375 1 92.5 165 GLU B C 1
ATOM 3935 O O . GLU B 1 165 ? -8.633 23.469 15.234 1 92.5 165 GLU B O 1
ATOM 3940 N N . GLU B 1 166 ? -7.996 21.453 15.93 1 94.12 166 GLU B N 1
ATOM 3941 C CA . GLU B 1 166 ? -6.734 21.953 16.469 1 94.12 166 GLU B CA 1
ATOM 3942 C C . GLU B 1 166 ? -5.887 22.609 15.391 1 94.12 166 GLU B C 1
ATOM 3944 O O . GLU B 1 166 ? -5.16 23.562 15.656 1 94.12 166 GLU B O 1
ATOM 3949 N N . LEU B 1 167 ? -5.988 22.094 14.281 1 94.75 167 LEU B N 1
ATOM 3950 C CA . LEU B 1 167 ? -5.23 22.625 13.156 1 94.75 167 LEU B CA 1
ATOM 3951 C C . LEU B 1 167 ? -5.68 24.047 12.836 1 94.75 167 LEU B C 1
ATOM 3953 O O . LEU B 1 167 ? -4.855 24.922 12.539 1 94.75 167 LEU B O 1
ATOM 3957 N N . ASN B 1 168 ? -6.91 24.312 12.93 1 94.19 168 ASN B N 1
ATOM 3958 C CA . ASN B 1 168 ? -7.453 25.656 12.695 1 94.19 168 ASN B CA 1
ATOM 3959 C C . ASN B 1 168 ? -7.008 26.641 13.773 1 94.19 168 ASN B C 1
ATOM 3961 O O . ASN B 1 168 ? -6.715 27.797 13.477 1 94.19 168 ASN B O 1
ATOM 3965 N N . GLU B 1 169 ? -7.012 26.141 14.891 1 95.62 169 GLU B N 1
ATOM 3966 C CA . GLU B 1 169 ? -6.574 26.984 16 1 95.62 169 GLU B CA 1
ATOM 3967 C C . GLU B 1 169 ? -5.113 27.391 15.844 1 95.62 169 GLU B C 1
ATOM 3969 O O . GLU B 1 169 ? -4.766 28.547 16.047 1 95.62 169 GLU B O 1
ATOM 3974 N N . VAL B 1 170 ? -4.344 26.406 15.5 1 96.5 170 VAL B N 1
ATOM 3975 C CA . VAL B 1 170 ? -2.918 26.672 15.32 1 96.5 170 VAL B CA 1
ATOM 3976 C C . VAL B 1 170 ? -2.707 27.625 14.141 1 96.5 170 VAL B C 1
ATOM 3978 O O . VAL B 1 170 ? -1.892 28.547 14.219 1 96.5 170 VAL B O 1
ATOM 3981 N N . LYS B 1 171 ? -3.381 27.375 13.109 1 95.75 171 LYS B N 1
ATOM 3982 C CA . LYS B 1 171 ? -3.299 28.25 11.945 1 95.75 171 LYS B CA 1
ATOM 3983 C C . LYS B 1 171 ? -3.645 29.688 12.32 1 95.75 171 LYS B C 1
ATOM 3985 O O . LYS B 1 171 ? -2.936 30.625 11.93 1 95.75 171 LYS B O 1
ATOM 3990 N N . LYS B 1 172 ? -4.695 29.875 13.039 1 95.75 172 LYS B N 1
ATOM 3991 C CA . LYS B 1 172 ? -5.109 31.203 13.484 1 95.75 172 LYS B CA 1
ATOM 3992 C C . LYS B 1 172 ? -4.023 31.859 14.328 1 95.75 172 LYS B C 1
ATOM 3994 O O . LYS B 1 172 ? -3.689 33.031 14.109 1 95.75 172 LYS B O 1
ATOM 3999 N N . LEU B 1 173 ? -3.498 31.156 15.242 1 96.56 173 LEU B N 1
ATOM 4000 C CA . LEU B 1 173 ? -2.439 31.672 16.109 1 96.56 173 LEU B CA 1
ATOM 4001 C C . LEU B 1 173 ? -1.23 32.094 15.281 1 96.56 173 LEU B C 1
ATOM 4003 O O . LEU B 1 173 ? -0.663 33.188 15.523 1 96.56 173 LEU B O 1
ATOM 4007 N N . ARG B 1 174 ? -0.868 31.25 14.367 1 96.44 174 ARG B N 1
ATOM 4008 C CA . ARG B 1 174 ? 0.293 31.562 13.539 1 96.44 174 ARG B CA 1
ATOM 4009 C C . ARG B 1 174 ? 0.052 32.812 12.695 1 96.44 174 ARG B C 1
ATOM 4011 O O . ARG B 1 174 ? 0.95 33.625 12.539 1 96.44 174 ARG B O 1
ATOM 4018 N N . GLU B 1 175 ? -1.113 33 12.164 1 96.12 175 GLU B N 1
ATOM 4019 C CA . GLU B 1 175 ? -1.464 34.188 11.391 1 96.12 175 GLU B CA 1
ATOM 4020 C C . GLU B 1 175 ? -1.431 35.438 12.258 1 96.12 175 GLU B C 1
ATOM 4022 O O . GLU B 1 175 ? -0.967 36.469 11.812 1 96.12 175 GLU B O 1
ATOM 4027 N N . GLU B 1 176 ? -1.929 35.312 13.438 1 96.75 176 GLU B N 1
ATOM 4028 C CA . GLU B 1 176 ? -1.914 36.469 14.367 1 96.75 176 GLU B CA 1
ATOM 4029 C C . GLU B 1 176 ? -0.488 36.812 14.758 1 96.75 176 GLU B C 1
ATOM 4031 O O . GLU B 1 176 ? -0.15 38 14.844 1 96.75 176 GLU B O 1
ATOM 4036 N N . ILE B 1 177 ? 0.292 35.844 14.977 1 96.5 177 ILE B N 1
ATOM 4037 C CA . ILE B 1 177 ? 1.69 36.062 15.328 1 96.5 177 ILE B CA 1
ATOM 4038 C C . ILE B 1 177 ? 2.404 36.781 14.195 1 96.5 177 ILE B C 1
ATOM 4040 O O . ILE B 1 177 ? 3.234 37.688 14.43 1 96.5 177 ILE B O 1
ATOM 4044 N N . LEU B 1 178 ? 2.074 36.438 13.008 1 96.06 178 LEU B N 1
ATOM 4045 C CA . LEU B 1 178 ? 2.67 37.094 11.852 1 96.06 178 LEU B CA 1
ATOM 4046 C C . LEU B 1 178 ? 2.273 38.562 11.805 1 96.06 178 LEU B C 1
ATOM 4048 O O . LEU B 1 178 ? 3.072 39.406 11.398 1 96.06 178 LEU B O 1
ATOM 4052 N N . LEU B 1 179 ? 1.027 38.812 12.117 1 95.5 179 LEU B N 1
ATOM 4053 C CA . LEU B 1 179 ? 0.596 40.219 12.203 1 95.5 179 LEU B CA 1
ATOM 4054 C C . LEU B 1 179 ? 1.389 40.969 13.266 1 95.5 179 LEU B C 1
ATOM 4056 O O . LEU B 1 179 ? 1.789 42.094 13.055 1 95.5 179 LEU B O 1
ATOM 4060 N N . MET B 1 180 ? 1.647 40.312 14.32 1 96.94 180 MET B N 1
ATOM 4061 C CA . MET B 1 180 ? 2.404 40.906 15.414 1 96.94 180 MET B CA 1
ATOM 4062 C C . MET B 1 180 ? 3.852 41.156 15 1 96.94 180 MET B C 1
ATOM 4064 O O . MET B 1 180 ? 4.473 42.125 15.445 1 96.94 180 MET B O 1
ATOM 4068 N N . LYS B 1 181 ? 4.301 40.281 14.227 1 96 181 LYS B N 1
ATOM 4069 C CA . LYS B 1 181 ? 5.68 40.406 13.758 1 96 181 LYS B CA 1
ATOM 4070 C C . LYS B 1 181 ? 5.906 41.75 13.094 1 96 181 LYS B C 1
ATOM 4072 O O . LYS B 1 181 ? 6.992 42.344 13.203 1 96 181 LYS B O 1
ATOM 4077 N N . GLN B 1 182 ? 4.91 42.25 12.453 1 94.19 182 GLN B N 1
ATOM 4078 C CA . GLN B 1 182 ? 5.02 43.562 11.781 1 94.19 182 GLN B CA 1
ATOM 4079 C C . GLN B 1 182 ? 5.293 44.656 12.781 1 94.19 182 GLN B C 1
ATOM 4081 O O . GLN B 1 182 ? 6.02 45.625 12.477 1 94.19 182 GLN B O 1
ATOM 4086 N N . TYR B 1 183 ? 4.738 44.562 13.953 1 96.38 183 TYR B N 1
ATOM 4087 C CA . TYR B 1 183 ? 4.969 45.531 15.023 1 96.38 183 TYR B CA 1
ATOM 4088 C C . TYR B 1 183 ? 6.371 45.375 15.602 1 96.38 183 TYR B C 1
ATOM 4090 O O . TYR B 1 183 ? 7.09 46.375 15.773 1 96.38 183 TYR B O 1
ATOM 4098 N N . LEU B 1 184 ? 6.766 44.156 15.758 1 96.5 184 LEU B N 1
ATOM 4099 C CA . LEU B 1 184 ? 8.016 43.875 16.453 1 96.5 184 LEU B CA 1
ATOM 4100 C C . LEU B 1 184 ? 9.219 44.125 15.555 1 96.5 184 LEU B C 1
ATOM 4102 O O . LEU B 1 184 ? 10.273 44.562 16.031 1 96.5 184 LEU B O 1
ATOM 4106 N N . ALA B 1 185 ? 9.031 43.906 14.312 1 95 185 ALA B N 1
ATOM 4107 C CA . ALA B 1 185 ? 10.125 44.094 13.359 1 95 185 ALA B CA 1
ATOM 4108 C C . ALA B 1 185 ? 10.531 45.562 13.258 1 95 185 ALA B C 1
ATOM 4110 O O . ALA B 1 185 ? 11.695 45.844 12.969 1 95 185 ALA B O 1
ATOM 4111 N N . SER B 1 186 ? 9.609 46.438 13.539 1 95.06 186 SER B N 1
ATOM 4112 C CA . SER B 1 186 ? 9.898 47.875 13.414 1 95.06 186 SER B CA 1
ATOM 4113 C C . SER B 1 186 ? 10.164 48.5 14.781 1 95.06 186 SER B C 1
ATOM 4115 O O . SER B 1 186 ? 10.367 49.719 14.883 1 95.06 186 SER B O 1
ATOM 4117 N N . CYS B 1 187 ? 10.117 47.719 15.789 1 96.81 187 CYS B N 1
ATOM 4118 C CA . CYS B 1 187 ? 10.289 48.219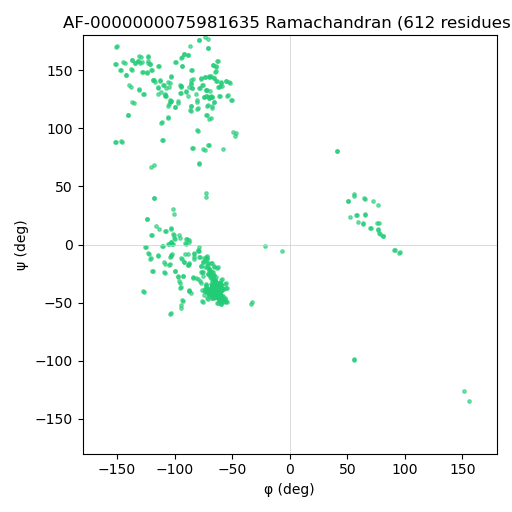 17.141 1 96.81 187 CYS B CA 1
ATOM 4119 C C . CYS B 1 187 ? 11.719 48.031 17.625 1 96.81 187 CYS B C 1
ATOM 4121 O O . CYS B 1 187 ? 12.227 46.906 17.672 1 96.81 187 CYS B O 1
ATOM 4123 N N . HIS B 1 188 ? 12.383 49.094 18.031 1 96.62 188 HIS B N 1
ATOM 4124 C CA . HIS B 1 188 ? 13.766 49.062 18.484 1 96.62 188 HIS B CA 1
ATOM 4125 C C . HIS B 1 188 ? 13.898 48.281 19.781 1 96.62 188 HIS B C 1
ATOM 4127 O O . HIS B 1 188 ? 14.883 47.562 19.984 1 96.62 188 HIS B O 1
ATOM 4133 N N . VAL B 1 189 ? 12.992 48.375 20.609 1 96.75 189 VAL B N 1
ATOM 4134 C CA . VAL B 1 189 ? 13.016 47.688 21.891 1 96.75 189 VAL B CA 1
ATOM 4135 C C . VAL B 1 189 ? 12.906 46.188 21.672 1 96.75 189 VAL B C 1
ATOM 4137 O O . VAL B 1 189 ? 13.656 45.406 22.266 1 96.75 189 VAL B O 1
ATOM 4140 N N . ALA B 1 190 ? 12.016 45.844 20.797 1 96.5 190 ALA B N 1
ATOM 4141 C CA . ALA B 1 190 ? 11.82 44.438 20.484 1 96.5 190 ALA B CA 1
ATOM 4142 C C . ALA B 1 190 ? 13.07 43.812 19.859 1 96.5 190 ALA B C 1
ATOM 4144 O O . ALA B 1 190 ? 13.391 42.656 20.094 1 96.5 190 ALA B O 1
ATOM 4145 N N . GLN B 1 191 ? 13.734 44.562 19.031 1 95.81 191 GLN B N 1
ATOM 4146 C CA . GLN B 1 191 ? 14.961 44.094 18.391 1 95.81 191 GLN B CA 1
ATOM 4147 C C . GLN B 1 191 ? 16.078 43.906 19.406 1 95.81 191 GLN B C 1
ATOM 4149 O O . GLN B 1 191 ? 16.812 42.906 19.344 1 95.81 191 GLN B O 1
ATOM 4154 N N . GLU B 1 192 ? 16.141 44.812 20.266 1 95.81 192 GLU B N 1
ATOM 4155 C CA . GLU B 1 192 ? 17.156 44.719 21.312 1 95.81 192 GLU B CA 1
ATOM 4156 C C . GLU B 1 192 ? 16.938 43.469 22.203 1 95.81 192 GLU B C 1
ATOM 4158 O O . GLU B 1 192 ? 17.891 42.812 22.609 1 95.81 192 GLU B O 1
ATOM 4163 N N . GLU B 1 193 ? 15.734 43.25 22.422 1 95.19 193 GLU B N 1
ATOM 4164 C CA . GLU B 1 193 ? 15.383 42.125 23.266 1 95.19 193 GLU B CA 1
ATOM 4165 C C . GLU B 1 193 ? 15.367 40.812 22.453 1 95.19 193 GLU B C 1
ATOM 4167 O O . GLU B 1 193 ? 15.234 39.719 23.016 1 95.19 193 GLU B O 1
ATOM 4172 N N . GLN B 1 194 ? 15.5 40.906 21.188 1 94.81 194 GLN B N 1
ATOM 4173 C CA . GLN B 1 194 ? 15.508 39.75 20.281 1 94.81 194 GLN B CA 1
ATOM 4174 C C . GLN B 1 194 ? 14.242 38.906 20.453 1 94.81 194 GLN B C 1
ATOM 4176 O O . GLN B 1 194 ? 14.312 37.688 20.562 1 94.81 194 GLN B O 1
ATOM 4181 N N . LEU B 1 195 ? 13.117 39.594 20.547 1 95 195 LEU B N 1
ATOM 4182 C CA . LEU B 1 195 ? 11.836 38.938 20.797 1 95 195 LEU B CA 1
ATOM 4183 C C . LEU B 1 195 ? 11.5 37.969 19.672 1 95 195 LEU B C 1
ATOM 4185 O O . LEU B 1 195 ? 10.969 36.906 19.922 1 95 195 LEU B O 1
ATOM 4189 N N . LEU B 1 196 ? 11.844 38.375 18.469 1 94.38 196 LEU B N 1
ATOM 4190 C CA . LEU B 1 196 ? 11.492 37.562 17.297 1 94.38 196 LEU B CA 1
ATOM 4191 C C . LEU B 1 196 ? 12.336 36.312 17.234 1 94.38 196 LEU B C 1
ATOM 4193 O O . LEU B 1 196 ? 12.023 35.375 16.469 1 94.38 196 LEU B O 1
ATOM 4197 N N . LEU B 1 197 ? 13.344 36.094 17.984 1 93.62 197 LEU B N 1
ATOM 4198 C CA . LEU B 1 197 ? 14.211 34.938 17.984 1 93.62 197 LEU B CA 1
ATOM 4199 C C . LEU B 1 197 ? 13.836 33.969 19.109 1 93.62 197 LEU B C 1
ATOM 4201 O O . LEU B 1 197 ? 14.398 32.875 19.219 1 93.62 197 LEU B O 1
ATOM 4205 N N . GLU B 1 198 ? 12.797 34.281 19.781 1 91 198 GLU B N 1
ATOM 4206 C CA . GLU B 1 198 ? 12.375 33.5 20.938 1 91 198 GLU B CA 1
ATOM 4207 C C . GLU B 1 198 ? 11.977 32.094 20.547 1 91 198 GLU B C 1
ATOM 4209 O O . GLU B 1 198 ? 12.141 31.141 21.328 1 91 198 GLU B O 1
ATOM 4214 N N . PRO B 1 199 ? 11.438 31.812 19.406 1 91.62 199 PRO B N 1
ATOM 4215 C CA . PRO B 1 199 ? 11.016 30.453 19.047 1 91.62 199 PRO B CA 1
ATOM 4216 C C . PRO B 1 199 ? 12.195 29.516 18.781 1 91.62 199 PRO B C 1
ATOM 4218 O O . PRO B 1 199 ? 12.016 28.312 18.656 1 91.62 199 PRO B O 1
ATOM 4221 N N . LYS B 1 200 ? 13.344 30.031 18.656 1 90.44 200 LYS B N 1
ATOM 4222 C CA . LYS B 1 200 ? 14.594 29.281 18.531 1 90.44 200 LYS B CA 1
ATOM 4223 C C . LYS B 1 200 ? 14.547 28.312 17.375 1 90.44 200 LYS B C 1
ATOM 4225 O O . LYS B 1 200 ? 14.516 28.719 16.203 1 90.44 200 LYS B O 1
ATOM 4230 N N . GLU B 1 201 ? 14.266 27.016 17.688 1 88.81 201 GLU B N 1
ATOM 4231 C CA . GLU B 1 201 ? 14.328 25.984 16.672 1 88.81 201 GLU B CA 1
ATOM 4232 C C . GLU B 1 201 ? 13.078 25.969 15.805 1 88.81 201 GLU B C 1
ATOM 4234 O O . GLU B 1 201 ? 13.047 25.328 14.758 1 88.81 201 GLU B O 1
ATOM 4239 N N . ARG B 1 202 ? 12.156 26.781 16.172 1 94.75 202 ARG B N 1
ATOM 4240 C CA . ARG B 1 202 ? 10.906 26.812 15.422 1 94.75 202 ARG B CA 1
ATOM 4241 C C . ARG B 1 202 ? 10.68 28.172 14.789 1 94.75 202 ARG B C 1
ATOM 4243 O O . ARG B 1 202 ? 9.555 28.688 14.781 1 94.75 202 ARG B O 1
ATOM 4250 N N . GLN B 1 203 ? 11.758 28.75 14.281 1 93.69 203 GLN B N 1
ATOM 4251 C CA . GLN B 1 203 ? 11.68 30.078 13.695 1 93.69 203 GLN B CA 1
ATOM 4252 C C . GLN B 1 203 ? 10.695 30.109 12.531 1 93.69 203 GLN B C 1
ATOM 4254 O O . GLN B 1 203 ? 10.055 31.141 12.281 1 93.69 203 GLN B O 1
ATOM 4259 N N . HIS B 1 204 ? 10.586 29 11.875 1 94.31 204 HIS B N 1
ATOM 4260 C CA . HIS B 1 204 ? 9.711 28.938 10.711 1 94.31 204 HIS B CA 1
ATOM 4261 C C . HIS B 1 204 ? 8.258 29.203 11.094 1 94.31 204 HIS B C 1
ATOM 4263 O O . HIS B 1 204 ? 7.465 29.656 10.266 1 94.31 204 HIS B O 1
ATOM 4269 N N . LEU B 1 205 ? 7.938 29.062 12.281 1 91.5 205 LEU B N 1
ATOM 4270 C CA . LEU B 1 205 ? 6.562 29.25 12.727 1 91.5 205 LEU B CA 1
ATOM 4271 C C . LEU B 1 205 ? 6.215 30.734 12.828 1 91.5 205 LEU B C 1
ATOM 4273 O O . LEU B 1 205 ? 5.039 31.094 12.867 1 91.5 205 LEU B O 1
ATOM 4277 N N . VAL B 1 206 ? 7.219 31.562 12.891 1 88.5 206 VAL B N 1
ATOM 4278 C CA . VAL B 1 206 ? 6.988 33 12.992 1 88.5 206 VAL B CA 1
ATOM 4279 C C . VAL B 1 206 ? 7.395 33.656 11.688 1 88.5 206 VAL B C 1
ATOM 4281 O O . VAL B 1 206 ? 7.25 34.875 11.539 1 88.5 206 VAL B O 1
ATOM 4284 N N . GLU B 1 207 ? 7.891 32.875 10.75 1 90.31 207 GLU B N 1
ATOM 4285 C CA . GLU B 1 207 ? 8.289 33.438 9.453 1 90.31 207 GLU B CA 1
ATOM 4286 C C . GLU B 1 207 ? 7.176 33.281 8.43 1 90.31 207 GLU B C 1
ATOM 4288 O O . GLU B 1 207 ? 7.047 34.125 7.523 1 90.31 207 GLU B O 1
ATOM 4293 N N . ASN B 1 208 ? 6.469 32.312 8.539 1 90 208 ASN B N 1
ATOM 4294 C CA . ASN B 1 208 ? 5.297 32.062 7.711 1 90 208 ASN B CA 1
ATOM 4295 C C . ASN B 1 208 ? 4.246 31.234 8.453 1 90 208 ASN B C 1
ATOM 4297 O O . ASN B 1 208 ? 4.508 30.75 9.547 1 90 208 ASN B O 1
ATOM 4301 N N . ALA B 1 209 ? 3.102 31.188 7.785 1 87.94 209 ALA B N 1
ATOM 4302 C CA . ALA B 1 209 ? 2.035 30.469 8.477 1 87.94 209 ALA B CA 1
ATOM 4303 C C . ALA B 1 209 ? 1.646 29.188 7.727 1 87.94 209 ALA B C 1
ATOM 4305 O O . ALA B 1 209 ? 0.683 28.516 8.094 1 87.94 209 ALA B O 1
ATOM 4306 N N . ASP B 1 210 ? 2.418 28.781 6.801 1 93.31 210 ASP B N 1
ATOM 4307 C CA . ASP B 1 210 ? 1.924 27.719 5.938 1 93.31 210 ASP B CA 1
ATOM 4308 C C . ASP B 1 210 ? 2.809 26.469 6.043 1 93.31 210 ASP B C 1
ATOM 4310 O O . ASP B 1 210 ? 2.369 25.359 5.742 1 93.31 210 ASP B O 1
ATOM 4314 N N . MET B 1 211 ? 4.035 26.672 6.457 1 96.62 211 MET B N 1
ATOM 4315 C CA . MET B 1 211 ? 4.977 25.562 6.449 1 96.62 211 MET B CA 1
ATOM 4316 C C . MET B 1 211 ? 5.02 24.875 7.809 1 96.62 211 MET B C 1
ATOM 4318 O O . MET B 1 211 ? 5.027 25.547 8.844 1 96.62 211 MET B O 1
ATOM 4322 N N . TYR B 1 212 ? 5.02 23.562 7.789 1 97.81 212 TYR B N 1
ATOM 4323 C CA . TYR B 1 212 ? 5.117 22.75 8.992 1 97.81 212 TYR B CA 1
ATOM 4324 C C . TYR B 1 212 ? 6.227 21.703 8.859 1 97.81 212 TYR B C 1
ATOM 4326 O O . TYR B 1 212 ? 6.551 21.281 7.75 1 97.81 212 TYR B O 1
ATOM 4334 N N . SER B 1 213 ? 6.859 21.359 9.961 1 97.88 213 SER B N 1
ATOM 4335 C CA . SER B 1 213 ? 7.672 20.156 10.031 1 97.88 213 SER B CA 1
ATOM 4336 C C . SER B 1 213 ? 6.852 18.969 10.523 1 97.88 213 SER B C 1
ATOM 4338 O O . SER B 1 213 ? 5.738 19.141 11.016 1 97.88 213 SER B O 1
ATOM 4340 N N . LEU B 1 214 ? 7.418 17.797 10.289 1 98.31 214 LEU B N 1
ATOM 4341 C CA . LEU B 1 214 ? 6.766 16.609 10.828 1 98.31 214 LEU B CA 1
ATOM 4342 C C . LEU B 1 214 ? 6.645 16.703 12.352 1 98.31 214 LEU B C 1
ATOM 4344 O O . LEU B 1 214 ? 5.621 16.312 12.914 1 98.31 214 LEU B O 1
ATOM 4348 N N . ARG B 1 215 ? 7.637 17.219 12.977 1 97.94 215 ARG B N 1
ATOM 4349 C CA . ARG B 1 215 ? 7.613 17.406 14.422 1 97.94 215 ARG B CA 1
ATOM 4350 C C . ARG B 1 215 ? 6.477 18.344 14.828 1 97.94 215 ARG B C 1
ATOM 4352 O O . ARG B 1 215 ? 5.816 18.109 15.844 1 97.94 215 ARG B O 1
ATOM 4359 N N . ASP B 1 216 ? 6.246 19.344 14.055 1 98 216 ASP B N 1
ATOM 4360 C CA . ASP B 1 216 ? 5.145 20.266 14.336 1 98 216 ASP B CA 1
ATOM 4361 C C . ASP B 1 216 ? 3.811 19.516 14.359 1 98 216 ASP B C 1
ATOM 4363 O O . ASP B 1 216 ? 2.982 19.75 15.242 1 98 216 ASP B O 1
ATOM 4367 N N . LEU B 1 217 ? 3.625 18.672 13.43 1 98.06 217 LEU B N 1
ATOM 4368 C CA . LEU B 1 217 ? 2.361 17.953 13.336 1 98.06 217 LEU B CA 1
ATOM 4369 C C . LEU B 1 217 ? 2.195 17 14.516 1 98.06 217 LEU B C 1
ATOM 4371 O O . LEU B 1 217 ? 1.097 16.859 15.062 1 98.06 217 LEU B O 1
ATOM 4375 N N . ILE B 1 218 ? 3.252 16.375 14.859 1 97.94 218 ILE B N 1
ATOM 4376 C CA . ILE B 1 218 ? 3.219 15.508 16.031 1 97.94 218 ILE B CA 1
ATOM 4377 C C . ILE B 1 218 ? 2.873 16.312 17.266 1 97.94 218 ILE B C 1
ATOM 4379 O O . ILE B 1 218 ? 2.01 15.922 18.062 1 97.94 218 ILE B O 1
ATOM 4383 N N . ASP B 1 219 ? 3.523 17.453 17.422 1 97.56 219 ASP B N 1
ATOM 4384 C CA . ASP B 1 219 ? 3.309 18.312 18.578 1 97.56 219 ASP B CA 1
ATOM 4385 C C . ASP B 1 219 ? 1.919 18.938 18.547 1 97.56 219 ASP B C 1
ATOM 4387 O O . ASP B 1 219 ? 1.379 19.312 19.594 1 97.56 219 ASP B O 1
ATOM 4391 N N . LEU B 1 220 ? 1.401 19.125 17.391 1 97.12 220 LEU B N 1
ATOM 4392 C CA . LEU B 1 220 ? 0.031 19.609 17.266 1 97.12 220 LEU B CA 1
ATOM 4393 C C . LEU B 1 220 ? -0.958 18.594 17.828 1 97.12 220 LEU B C 1
ATOM 4395 O O . LEU B 1 220 ? -1.863 18.969 18.578 1 97.12 220 LEU B O 1
ATOM 4399 N N . LYS B 1 221 ? -0.764 17.391 17.5 1 94 221 LYS B N 1
ATOM 4400 C CA . LYS B 1 221 ? -1.63 16.312 17.969 1 94 221 LYS B CA 1
ATOM 4401 C C . LYS B 1 221 ? -1.583 16.188 19.484 1 94 221 LYS B C 1
ATOM 4403 O O . LYS B 1 221 ? -2.605 15.93 20.125 1 94 221 LYS B O 1
ATOM 4408 N N . THR B 1 222 ? -0.424 16.438 20.062 1 95.19 222 THR B N 1
ATOM 4409 C CA . THR B 1 222 ? -0.249 16.266 21.5 1 95.19 222 THR B CA 1
ATOM 4410 C C . THR B 1 222 ? -0.64 17.547 22.234 1 95.19 222 THR B C 1
ATOM 4412 O O . THR B 1 222 ? -0.762 17.547 23.469 1 95.19 222 THR B O 1
ATOM 4415 N N . GLY B 1 223 ? -0.735 18.625 21.562 1 96 223 GLY B N 1
ATOM 4416 C CA . GLY B 1 223 ? -1.089 19.891 22.188 1 96 223 GLY B CA 1
ATOM 4417 C C . GLY B 1 223 ? 0.119 20.734 22.547 1 96 223 GLY B C 1
ATOM 4418 O O . GLY B 1 223 ? -0.02 21.906 22.906 1 96 223 GLY B O 1
ATOM 4419 N N . VAL B 1 224 ? 1.275 20.172 22.375 1 97.38 224 VAL B N 1
ATOM 4420 C CA . VAL B 1 224 ? 2.516 20.859 22.734 1 97.38 224 VAL B CA 1
ATOM 4421 C C . VAL B 1 224 ? 2.689 22.094 21.859 1 97.38 224 VAL B C 1
ATOM 4423 O O . VAL B 1 224 ? 3.09 23.156 22.344 1 97.38 224 VAL B O 1
ATOM 4426 N N . LEU B 1 225 ? 2.359 21.922 20.609 1 97.31 225 LEU B N 1
ATOM 4427 C CA . LEU B 1 225 ? 2.547 23.016 19.672 1 97.31 225 LEU B CA 1
ATOM 4428 C C . LEU B 1 225 ? 1.631 24.188 20.016 1 97.31 225 LEU B C 1
ATOM 4430 O O . LEU B 1 225 ? 2.059 25.344 20 1 97.31 225 LEU B O 1
ATOM 4434 N N . LYS B 1 226 ? 0.414 23.938 20.312 1 97.06 226 LYS B N 1
ATOM 4435 C CA . LYS B 1 226 ? -0.547 24.969 20.672 1 97.06 226 LYS B CA 1
ATOM 4436 C C . LYS B 1 226 ? -0.087 25.766 21.891 1 97.06 226 LYS B C 1
ATOM 4438 O O . LYS B 1 226 ? -0.14 27 21.891 1 97.06 226 LYS B O 1
ATOM 4443 N N . LYS B 1 227 ? 0.331 25.031 22.859 1 97.31 227 LYS B N 1
ATOM 4444 C CA . LYS B 1 227 ? 0.819 25.672 24.078 1 97.31 227 LYS B CA 1
ATOM 4445 C C . LYS B 1 227 ? 2.025 26.562 23.781 1 97.31 227 LYS B C 1
ATOM 4447 O O . LYS B 1 227 ? 2.123 27.672 24.297 1 97.31 227 LYS B O 1
ATOM 4452 N N . PHE B 1 228 ? 2.859 26.047 23.031 1 97.19 228 PHE B N 1
ATOM 4453 C CA . PHE B 1 228 ? 4.055 26.781 22.641 1 97.19 228 PHE B CA 1
ATOM 4454 C C . PHE B 1 228 ? 3.68 28.078 21.938 1 97.19 228 PHE B C 1
ATOM 4456 O O . PHE B 1 228 ? 4.188 29.156 22.266 1 97.19 228 PHE B O 1
ATOM 4463 N N . LEU B 1 229 ? 2.795 28.031 20.953 1 96.88 229 LEU B N 1
ATOM 4464 C CA . LEU B 1 229 ? 2.395 29.188 20.156 1 96.88 229 LEU B CA 1
ATOM 4465 C C . LEU B 1 229 ? 1.639 30.188 21.016 1 96.88 229 LEU B C 1
ATOM 4467 O O . LEU B 1 229 ? 1.759 31.406 20.812 1 96.88 229 LEU B O 1
ATOM 4471 N N . ARG B 1 230 ? 0.877 29.719 21.953 1 97.31 230 ARG B N 1
ATOM 4472 C CA . ARG B 1 230 ? 0.167 30.609 22.859 1 97.31 230 ARG B CA 1
ATOM 4473 C C . ARG B 1 230 ? 1.145 31.406 23.719 1 97.31 230 ARG B C 1
ATOM 4475 O O . ARG B 1 230 ? 0.909 32.594 24 1 97.31 230 ARG B O 1
ATOM 4482 N N . LYS B 1 231 ? 2.131 30.734 24.109 1 97.12 231 LYS B N 1
ATOM 4483 C CA . LYS B 1 231 ? 3.162 31.422 24.875 1 97.12 231 LYS B CA 1
ATOM 4484 C C . LYS B 1 231 ? 3.812 32.531 24.047 1 97.12 231 LYS B C 1
ATOM 4486 O O . LYS B 1 231 ? 4.016 33.656 24.547 1 97.12 231 LYS B O 1
ATOM 4491 N N . ILE B 1 232 ? 4.172 32.219 22.875 1 96.62 232 ILE B N 1
ATOM 4492 C CA . ILE B 1 232 ? 4.781 33.188 21.984 1 96.62 232 ILE B CA 1
ATOM 4493 C C . ILE B 1 232 ? 3.807 34.344 21.734 1 96.62 232 ILE B C 1
ATOM 4495 O O . ILE B 1 232 ? 4.195 35.5 21.781 1 96.62 232 ILE B O 1
ATOM 4499 N N . TYR B 1 233 ? 2.578 33.969 21.469 1 97 233 TYR B N 1
ATOM 4500 C CA . TYR B 1 233 ? 1.533 34.969 21.266 1 97 233 TYR B CA 1
ATOM 4501 C C . TYR B 1 233 ? 1.445 35.938 22.438 1 97 233 TYR B C 1
ATOM 4503 O O . TYR B 1 233 ? 1.388 37.156 22.266 1 97 233 TYR B O 1
ATOM 4511 N N . SER B 1 234 ? 1.395 35.375 23.578 1 97.75 234 SER B N 1
ATOM 4512 C CA . SER B 1 234 ? 1.265 36.188 24.781 1 97.75 234 SER B CA 1
ATOM 4513 C C . SER B 1 234 ? 2.459 37.125 24.953 1 97.75 234 SER B C 1
ATOM 4515 O O . SER B 1 234 ? 2.293 38.281 25.297 1 97.75 234 SER B O 1
ATOM 4517 N N . MET B 1 235 ? 3.617 36.625 24.75 1 97.25 235 MET B N 1
ATOM 4518 C CA . MET B 1 235 ? 4.836 37.406 24.875 1 97.25 235 MET B CA 1
ATOM 4519 C C . MET B 1 235 ? 4.816 38.594 23.906 1 97.25 235 MET B C 1
ATOM 4521 O O . MET B 1 235 ? 5.094 39.719 24.297 1 97.25 235 MET B O 1
ATOM 4525 N N . PHE B 1 236 ? 4.477 38.281 22.719 1 97.62 236 PHE B N 1
ATOM 4526 C CA . PHE B 1 236 ? 4.418 39.312 21.703 1 97.62 236 PHE B CA 1
ATOM 4527 C C . PHE B 1 236 ? 3.318 40.344 22.016 1 97.62 236 PHE B C 1
ATOM 4529 O O . PHE B 1 236 ? 3.529 41.531 21.922 1 97.62 236 PHE B O 1
ATOM 4536 N N . SER B 1 237 ? 2.164 39.844 22.422 1 97.62 237 SER B N 1
ATOM 4537 C CA . SER B 1 237 ? 1.005 40.688 22.719 1 97.62 237 SER B CA 1
ATOM 4538 C C . SER B 1 237 ? 1.281 41.625 23.891 1 97.62 237 SER B C 1
ATOM 4540 O O . SER B 1 237 ? 0.943 42.812 23.828 1 97.62 237 SER B O 1
ATOM 4542 N N . VAL B 1 238 ? 1.877 41.094 24.875 1 97.69 238 VAL B N 1
ATOM 4543 C CA . VAL B 1 238 ? 2.166 41.875 26.062 1 97.69 238 VAL B CA 1
ATOM 4544 C C . VAL B 1 238 ? 3.115 43.031 25.703 1 97.69 238 VAL B C 1
ATOM 4546 O O . VAL B 1 238 ? 2.926 44.156 26.156 1 97.69 238 VAL B O 1
ATOM 4549 N N . HIS B 1 239 ? 4.117 42.75 24.938 1 97.94 239 HIS B N 1
ATOM 4550 C CA . HIS B 1 239 ? 5.027 43.812 24.5 1 97.94 239 HIS B CA 1
ATOM 4551 C C . HIS B 1 239 ? 4.285 44.875 23.719 1 97.94 239 HIS B C 1
ATOM 4553 O O . HIS B 1 239 ? 4.453 46.094 24 1 97.94 239 HIS B O 1
ATOM 4559 N N . ILE B 1 240 ? 3.434 44.5 22.844 1 97.88 240 ILE B N 1
ATOM 4560 C CA . ILE B 1 240 ? 2.799 45.406 21.906 1 97.88 240 ILE B CA 1
ATOM 4561 C C . ILE B 1 240 ? 1.71 46.219 22.609 1 97.88 240 ILE B C 1
ATOM 4563 O O . ILE B 1 240 ? 1.595 47.438 22.422 1 97.88 240 ILE B O 1
ATOM 4567 N N . THR B 1 241 ? 0.967 45.625 23.484 1 96.88 241 THR B N 1
ATOM 4568 C CA . THR B 1 241 ? -0.25 46.25 24 1 96.88 241 THR B CA 1
ATOM 4569 C C . THR B 1 241 ? 0.001 46.875 25.359 1 96.88 241 THR B C 1
ATOM 4571 O O . THR B 1 241 ? -0.717 47.781 25.766 1 96.88 241 THR B O 1
ATOM 4574 N N . LYS B 1 242 ? 1.013 46.438 26.094 1 96.25 242 LYS B N 1
ATOM 4575 C CA . LYS B 1 242 ? 1.126 46.875 27.484 1 96.25 242 LYS B CA 1
ATOM 4576 C C . LYS B 1 242 ? 2.504 47.469 27.75 1 96.25 242 LYS B C 1
ATOM 4578 O O . LYS B 1 242 ? 2.615 48.562 28.328 1 96.25 242 LYS B O 1
ATOM 4583 N N . GLU B 1 243 ? 3.545 46.906 27.25 1 96.5 243 GLU B N 1
ATOM 4584 C CA . GLU B 1 243 ? 4.887 47.219 27.734 1 96.5 243 GLU B CA 1
ATOM 4585 C C . GLU B 1 243 ? 5.539 48.281 26.891 1 96.5 243 GLU B C 1
ATOM 4587 O O . GLU B 1 243 ? 6.27 49.156 27.422 1 96.5 243 GLU B O 1
ATOM 4592 N N . CYS B 1 244 ? 5.32 48.25 25.656 1 97.06 244 CYS B N 1
ATOM 4593 C CA . CYS B 1 244 ? 6.039 49.188 24.766 1 97.06 244 CYS B CA 1
ATOM 4594 C C . CYS B 1 244 ? 5.137 50.312 24.312 1 97.06 244 CYS B C 1
ATOM 4596 O O . CYS B 1 244 ? 4.137 50.094 23.625 1 97.06 244 CYS B O 1
ATOM 4598 N N . GLU B 1 245 ? 5.551 51.5 24.625 1 95.56 245 GLU B N 1
ATOM 4599 C CA . GLU B 1 245 ? 4.766 52.656 24.234 1 95.56 245 GLU B CA 1
ATOM 4600 C C . GLU B 1 245 ? 4.773 52.875 22.734 1 95.56 245 GLU B C 1
ATOM 4602 O O . GLU B 1 245 ? 3.77 53.312 22.156 1 95.56 245 GLU B O 1
ATOM 4607 N N . GLY B 1 246 ? 5.895 52.625 22.219 1 95.5 246 GLY B N 1
ATOM 4608 C CA . GLY B 1 246 ? 6.004 52.75 20.781 1 95.5 246 GLY B CA 1
ATOM 4609 C C . GLY B 1 246 ? 5.059 51.844 20.031 1 95.5 246 GLY B C 1
ATOM 4610 O O . GLY B 1 246 ? 4.379 52.281 19.094 1 95.5 246 GLY B O 1
ATOM 4611 N N . CYS B 1 247 ? 5.012 50.656 20.406 1 97.12 247 CYS B N 1
ATOM 4612 C CA . CYS B 1 247 ? 4.141 49.688 19.766 1 97.12 247 CYS B CA 1
ATOM 4613 C C . CYS B 1 247 ? 2.678 49.938 20.094 1 97.12 247 CYS B C 1
ATOM 4615 O O . CYS B 1 247 ? 1.811 49.812 19.219 1 97.12 247 CYS B O 1
ATOM 4617 N N . ARG B 1 248 ? 2.398 50.312 21.312 1 96.12 248 ARG B N 1
ATOM 4618 C CA . ARG B 1 248 ? 1.035 50.625 21.719 1 96.12 248 ARG B CA 1
ATOM 4619 C C . ARG B 1 248 ? 0.49 51.781 20.891 1 96.12 248 ARG B C 1
ATOM 4621 O O . ARG B 1 248 ? -0.696 51.812 20.547 1 96.12 248 ARG B O 1
ATOM 4628 N N . GLY B 1 249 ? 1.349 52.688 20.594 1 95.31 249 GLY B N 1
ATOM 4629 C CA . GLY B 1 249 ? 0.964 53.875 19.812 1 95.31 249 GLY B CA 1
ATOM 4630 C C . GLY B 1 249 ? 0.607 53.531 18.375 1 95.31 249 GLY B C 1
ATOM 4631 O O . GLY B 1 249 ? -0.026 54.344 17.688 1 95.31 249 GLY B O 1
ATOM 4632 N N . LYS B 1 250 ? 0.96 52.406 17.953 1 95.25 250 LYS B N 1
ATOM 4633 C CA . LYS B 1 250 ? 0.665 52 16.594 1 95.25 250 LYS B CA 1
ATOM 4634 C C . LYS B 1 250 ? -0.689 51.312 16.516 1 95.25 250 LYS B C 1
ATOM 4636 O O . LYS B 1 250 ? -1.067 50.781 15.461 1 95.25 250 LYS B O 1
ATOM 4641 N N . GLY B 1 251 ? -1.351 51.281 17.531 1 95.44 251 GLY B N 1
ATOM 4642 C CA . GLY B 1 251 ? -2.693 50.719 17.562 1 95.44 251 GLY B CA 1
ATOM 4643 C C . GLY B 1 251 ? -3.723 51.625 16.891 1 95.44 251 GLY B C 1
ATOM 4644 O O . GLY B 1 251 ? -3.389 52.688 16.391 1 95.44 251 GLY B O 1
ATOM 4645 N N . PHE B 1 252 ? -4.922 51.125 16.891 1 94.88 252 PHE B N 1
ATOM 4646 C CA . PHE B 1 252 ? -5.996 51.844 16.219 1 94.88 252 PHE B CA 1
ATOM 4647 C C . PHE B 1 252 ? -7.113 52.188 17.188 1 94.88 252 PHE B C 1
ATOM 4649 O O . PHE B 1 252 ? -7.289 51.5 18.203 1 94.88 252 PHE B O 1
ATOM 4656 N N . ILE B 1 253 ? -7.766 53.25 16.906 1 94.5 253 ILE B N 1
ATOM 4657 C CA . ILE B 1 253 ? -9 53.594 17.594 1 94.5 253 ILE B CA 1
ATOM 4658 C C . ILE B 1 253 ? -10.188 53.406 16.656 1 94.5 253 ILE B C 1
ATOM 4660 O O . ILE B 1 253 ? -10.172 53.906 15.516 1 94.5 253 ILE B O 1
ATOM 4664 N N . CYS B 1 254 ? -11.109 52.719 17.078 1 94.88 254 CYS B N 1
ATOM 4665 C CA . CYS B 1 254 ? -12.266 52.438 16.234 1 94.88 254 CYS B CA 1
ATOM 4666 C C . CYS B 1 254 ? -13.039 53.719 15.945 1 94.88 254 CYS B C 1
ATOM 4668 O O . CYS B 1 254 ? -13.617 54.312 16.844 1 94.88 254 CYS B O 1
ATOM 4670 N N . GLU B 1 255 ? -13.195 54.031 14.711 1 91.81 255 GLU B N 1
ATOM 4671 C CA . GLU B 1 255 ? -13.859 55.281 14.312 1 91.81 255 GLU B CA 1
ATOM 4672 C C . GLU B 1 255 ? -15.375 55.125 14.32 1 91.81 255 GLU B C 1
ATOM 4674 O O . GLU B 1 255 ? -16.109 56.125 14.289 1 91.81 255 GLU B O 1
ATOM 4679 N N . LEU B 1 256 ? -15.781 53.938 14.422 1 92.88 256 LEU B N 1
ATOM 4680 C CA . LEU B 1 256 ? -17.203 53.656 14.344 1 92.88 256 LEU B CA 1
ATOM 4681 C C . LEU B 1 256 ? -17.875 53.812 15.711 1 92.88 256 LEU B C 1
ATOM 4683 O O . LEU B 1 256 ? -18.984 54.312 15.812 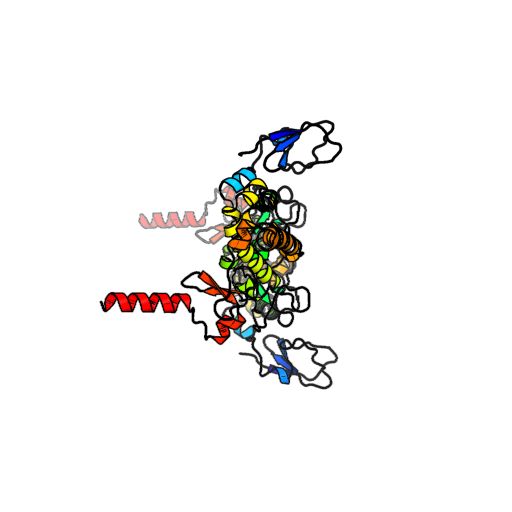1 92.88 256 LEU B O 1
ATOM 4687 N N . CYS B 1 257 ? -17.219 53.344 16.688 1 92 257 CYS B N 1
ATOM 4688 C CA . CYS B 1 257 ? -17.797 53.469 18.031 1 92 257 CYS B CA 1
ATOM 4689 C C . CYS B 1 257 ? -17.109 54.562 18.828 1 92 257 CYS B C 1
ATOM 4691 O O . CYS B 1 257 ? -17.641 55.031 19.828 1 92 257 CYS B O 1
ATOM 4693 N N . LYS B 1 258 ? -16.016 55 18.484 1 85.38 258 LYS B N 1
ATOM 4694 C CA . LYS B 1 258 ? -15.211 56.062 19.062 1 85.38 258 LYS B CA 1
ATOM 4695 C C . LYS B 1 258 ? -14.773 55.719 20.484 1 85.38 258 LYS B C 1
ATOM 4697 O O . LYS B 1 258 ? -14.484 56.625 21.281 1 85.38 258 LYS B O 1
ATOM 4702 N N . ASN B 1 259 ? -14.898 54.5 20.688 1 88.44 259 ASN B N 1
ATOM 4703 C CA . ASN B 1 259 ? -14.297 54.062 21.938 1 88.44 259 ASN B CA 1
ATOM 4704 C C . ASN B 1 259 ? -12.805 54.375 21.984 1 88.44 259 ASN B C 1
ATOM 4706 O O . ASN B 1 259 ? -12.094 54.156 21 1 88.44 259 ASN B O 1
ATOM 4710 N N . VAL B 1 260 ? -12.32 54.875 23.109 1 90.25 260 VAL B N 1
ATOM 4711 C CA . VAL B 1 260 ? -10.945 55.344 23.234 1 90.25 260 VAL B CA 1
ATOM 4712 C C . VAL B 1 260 ? -10.008 54.156 23.406 1 90.25 260 VAL B C 1
ATOM 4714 O O . VAL B 1 260 ? -8.781 54.281 23.312 1 90.25 260 VAL B O 1
ATOM 4717 N N . GLU B 1 261 ? -10.578 53.062 23.516 1 92.38 261 GLU B N 1
ATOM 4718 C CA . GLU B 1 261 ? -9.75 51.875 23.688 1 92.38 261 GLU B CA 1
ATOM 4719 C C . GLU B 1 261 ? -8.977 51.562 22.422 1 92.38 261 GLU B C 1
ATOM 4721 O O . GLU B 1 261 ? -9.562 51.531 21.328 1 92.38 261 GLU B O 1
ATOM 4726 N N . VAL B 1 262 ? -7.66 51.312 22.609 1 95.38 262 VAL B N 1
ATOM 4727 C CA . VAL B 1 262 ? -6.801 50.969 21.469 1 95.38 262 VAL B CA 1
ATOM 4728 C C . VAL B 1 262 ? -7.008 49.531 21.062 1 95.38 262 VAL B C 1
ATOM 4730 O O . VAL B 1 262 ? -7.062 48.625 21.922 1 95.38 262 VAL B O 1
ATOM 4733 N N . ILE B 1 263 ? -7.137 49.281 19.75 1 96.12 263 ILE B N 1
ATOM 4734 C CA . ILE B 1 263 ? -7.352 47.938 19.25 1 96.12 263 ILE B CA 1
ATOM 4735 C C . ILE B 1 263 ? -6.262 47.594 18.25 1 96.12 263 ILE B C 1
ATOM 4737 O O . ILE B 1 263 ? -5.637 48.469 17.656 1 96.12 263 ILE B O 1
ATOM 4741 N N . PHE B 1 264 ? -6.066 46.312 18.109 1 97.25 264 PHE B N 1
ATOM 4742 C CA . PHE B 1 264 ? -5.027 45.812 17.219 1 97.25 264 PHE B CA 1
ATOM 4743 C C . PHE B 1 264 ? -5.586 44.781 16.25 1 97.25 264 PHE B C 1
ATOM 4745 O O . PHE B 1 264 ? -6.562 44.094 16.578 1 97.25 264 PHE B O 1
ATOM 4752 N N . PRO B 1 265 ? -4.902 44.594 15.086 1 96.31 265 PRO B N 1
ATOM 4753 C CA . PRO B 1 265 ? -5.438 43.719 14.047 1 96.31 265 PRO B CA 1
ATOM 4754 C C . PRO B 1 265 ? -5.355 42.25 14.422 1 96.31 265 PRO B C 1
ATOM 4756 O O . PRO B 1 265 ? -6.062 41.406 13.852 1 96.31 265 PRO B O 1
ATOM 4759 N N . PHE B 1 266 ? -4.512 41.906 15.375 1 97.38 266 PHE B N 1
ATOM 4760 C CA . PHE B 1 266 ? -4.32 40.5 15.703 1 97.38 266 PHE B CA 1
ATOM 4761 C C . PHE B 1 266 ? -5.297 40.062 16.797 1 97.38 266 PHE B C 1
ATOM 4763 O O . PHE B 1 266 ? -5.34 38.875 17.156 1 97.38 266 PHE B O 1
ATOM 4770 N N . GLU B 1 267 ? -6.133 40.906 17.266 1 95.81 267 GLU B N 1
ATOM 4771 C CA . GLU B 1 267 ? -7.082 40.594 18.328 1 95.81 267 GLU B CA 1
ATOM 4772 C C . GLU B 1 267 ? -8.352 39.969 17.766 1 95.81 267 GLU B C 1
ATOM 4774 O O . GLU B 1 267 ? -8.805 40.344 16.672 1 95.81 267 GLU B O 1
ATOM 4779 N N . ASP B 1 268 ? -9.016 39.125 18.484 1 93.25 268 ASP B N 1
ATOM 4780 C CA . ASP B 1 268 ? -10.164 38.344 18.047 1 93.25 268 ASP B CA 1
ATOM 4781 C C . ASP B 1 268 ? -11.359 39.219 17.75 1 93.25 268 ASP B C 1
ATOM 4783 O O . ASP B 1 268 ? -12.164 38.938 16.859 1 93.25 268 ASP B O 1
ATOM 4787 N N . GLN B 1 269 ? -11.492 40.281 18.391 1 93.5 269 GLN B N 1
ATOM 4788 C CA . GLN B 1 269 ? -12.672 41.125 18.266 1 93.5 269 GLN B CA 1
ATOM 4789 C C . GLN B 1 269 ? -12.453 42.25 17.266 1 93.5 269 GLN B C 1
ATOM 4791 O O . GLN B 1 269 ? -13.297 43.125 17.109 1 93.5 269 GLN B O 1
ATOM 4796 N N . SER B 1 270 ? -11.383 42.156 16.609 1 96 270 SER B N 1
ATOM 4797 C CA . SER B 1 270 ? -11.055 43.219 15.656 1 96 270 SER B CA 1
ATOM 4798 C C . SER B 1 270 ? -11.062 42.688 14.219 1 96 270 SER B C 1
ATOM 4800 O O . SER B 1 270 ? -10.977 41.469 14 1 96 270 SER B O 1
ATOM 4802 N N . ILE B 1 271 ? -11.328 43.594 13.273 1 95.44 271 ILE B N 1
ATOM 4803 C CA . ILE B 1 271 ? -11.297 43.281 11.859 1 95.44 271 ILE B CA 1
ATOM 4804 C C . ILE B 1 271 ? -10.633 44.406 11.078 1 95.44 271 ILE B C 1
ATOM 4806 O O . ILE B 1 271 ? -10.82 45.562 11.398 1 95.44 271 ILE B O 1
ATOM 4810 N N . SER B 1 272 ? -9.781 44.031 10.172 1 94.75 272 SER B N 1
ATOM 4811 C CA . SER B 1 272 ? -9.094 45 9.344 1 94.75 272 SER B CA 1
ATOM 4812 C C . SER B 1 272 ? -9.82 45.219 8.016 1 94.75 272 SER B C 1
ATOM 4814 O O . SER B 1 272 ? -10.305 44.25 7.41 1 94.75 272 SER B O 1
ATOM 4816 N N . CYS B 1 273 ? -9.898 46.469 7.68 1 94.12 273 CYS B N 1
ATOM 4817 C CA . CYS B 1 273 ? -10.422 46.75 6.352 1 94.12 273 CYS B CA 1
ATOM 4818 C C . CYS B 1 273 ? -9.508 46.188 5.27 1 94.12 273 CYS B C 1
ATOM 4820 O O . CYS B 1 273 ? -8.289 46.344 5.34 1 94.12 273 CYS B O 1
ATOM 4822 N N . PHE B 1 274 ? -10.102 45.656 4.23 1 92.62 274 PHE B N 1
ATOM 4823 C CA . PHE B 1 274 ? -9.344 44.969 3.184 1 92.62 274 PHE B CA 1
ATOM 4824 C C . PHE B 1 274 ? -8.656 46 2.277 1 92.62 274 PHE B C 1
ATOM 4826 O O . PHE B 1 274 ? -7.582 45.719 1.731 1 92.62 274 PHE B O 1
ATOM 4833 N N . GLN B 1 275 ? -9.156 47.156 2.232 1 90.69 275 GLN B N 1
ATOM 4834 C CA . GLN B 1 275 ? -8.664 48.156 1.297 1 90.69 275 GLN B CA 1
ATOM 4835 C C . GLN B 1 275 ? -7.594 49.031 1.945 1 90.69 275 GLN B C 1
ATOM 4837 O O . GLN B 1 275 ? -6.543 49.281 1.354 1 90.69 275 GLN B O 1
ATOM 4842 N N . CYS B 1 276 ? -7.84 49.531 3.135 1 92.88 276 CYS B N 1
ATOM 4843 C CA . CYS B 1 276 ? -6.93 50.531 3.715 1 92.88 276 CYS B CA 1
ATOM 4844 C C . CYS B 1 276 ? -6.246 49.969 4.957 1 92.88 276 CYS B C 1
ATOM 4846 O O . CYS B 1 276 ? -5.402 50.625 5.555 1 92.88 276 CYS B O 1
ATOM 4848 N N . SER B 1 277 ? -6.617 48.875 5.48 1 92.69 277 SER B N 1
ATOM 4849 C CA . SER B 1 277 ? -5.996 48.125 6.578 1 92.69 277 SER B CA 1
ATOM 4850 C C . SER B 1 277 ? -6.328 48.75 7.926 1 92.69 277 SER B C 1
ATOM 4852 O O . SER B 1 277 ? -5.754 48.375 8.945 1 92.69 277 SER B O 1
ATOM 4854 N N . THR B 1 278 ? -7.25 49.719 7.844 1 94.44 278 THR B N 1
ATOM 4855 C CA . THR B 1 278 ? -7.695 50.25 9.117 1 94.44 278 THR B CA 1
ATOM 4856 C C . THR B 1 278 ? -8.422 49.188 9.945 1 94.44 278 THR B C 1
ATOM 4858 O O . THR B 1 278 ? -9.078 48.312 9.383 1 94.44 278 THR B O 1
ATOM 4861 N N . VAL B 1 279 ? -8.297 49.344 11.297 1 96.56 279 VAL B N 1
ATOM 4862 C CA . VAL B 1 279 ? -8.82 48.281 12.164 1 96.56 279 VAL B CA 1
ATOM 4863 C C . VAL B 1 279 ? -10.062 48.812 12.898 1 96.56 279 VAL B C 1
ATOM 4865 O O . VAL B 1 279 ? -10.094 49.969 13.336 1 96.56 279 VAL B O 1
ATOM 4868 N N . PHE B 1 280 ? -11.141 47.906 12.961 1 96 280 PHE B N 1
ATOM 4869 C CA . PHE B 1 280 ? -12.391 48.219 13.656 1 96 280 PHE B CA 1
ATOM 4870 C C . PHE B 1 280 ? -12.781 47.062 14.57 1 96 280 PHE B C 1
ATOM 4872 O O . PHE B 1 280 ? -12.227 45.969 14.461 1 96 280 PHE B O 1
ATOM 4879 N N . HIS B 1 281 ? -13.602 47.406 15.562 1 96 281 HIS B N 1
ATOM 4880 C CA . HIS B 1 281 ? -14.266 46.281 16.234 1 96 281 HIS B CA 1
ATOM 4881 C C . HIS B 1 281 ? -15.109 45.469 15.25 1 96 281 HIS B C 1
ATOM 4883 O O . HIS B 1 281 ? -15.789 46.062 14.391 1 96 281 HIS B O 1
ATOM 4889 N N . LYS B 1 282 ? -15.047 44.156 15.43 1 95.19 282 LYS B N 1
ATOM 4890 C CA . LYS B 1 282 ? -15.812 43.281 14.555 1 95.19 282 LYS B CA 1
ATOM 4891 C C . LYS B 1 282 ? -17.297 43.656 14.594 1 95.19 282 LYS B C 1
ATOM 4893 O O . LYS B 1 282 ? -17.953 43.75 13.547 1 95.19 282 LYS B O 1
ATOM 4898 N N . GLU B 1 283 ? -17.812 43.781 15.711 1 94.38 283 GLU B N 1
ATOM 4899 C CA . GLU B 1 283 ? -19.234 44.094 15.891 1 94.38 283 GLU B CA 1
ATOM 4900 C C . GLU B 1 283 ? -19.578 45.438 15.273 1 94.38 283 GLU B C 1
ATOM 4902 O O . GLU B 1 283 ? -20.641 45.594 14.648 1 94.38 283 GLU B O 1
ATOM 4907 N N . CYS B 1 284 ? -18.719 46.438 15.422 1 94.81 284 CYS B N 1
ATOM 4908 C CA . CYS B 1 284 ? -18.938 47.781 14.875 1 94.81 284 CYS B CA 1
ATOM 4909 C C . CYS B 1 284 ? -18.938 47.75 13.352 1 94.81 284 CYS B C 1
ATOM 4911 O O . CYS B 1 284 ? -19.781 48.375 12.711 1 94.81 284 CYS B O 1
ATOM 4913 N N . TYR B 1 285 ? -18.031 47 12.883 1 93.69 285 TYR B N 1
ATOM 4914 C CA . TYR B 1 285 ? -17.891 46.906 11.438 1 93.69 285 TYR B CA 1
ATOM 4915 C C . TYR B 1 285 ? -19.078 46.219 10.805 1 93.69 285 TYR B C 1
ATOM 4917 O O . TYR B 1 285 ? -19.578 46.625 9.766 1 93.69 285 TYR B O 1
ATOM 4925 N N . MET B 1 286 ? -19.5 45.125 11.461 1 93.5 286 MET B N 1
ATOM 4926 C CA . MET B 1 286 ? -20.641 44.344 10.969 1 93.5 286 MET B CA 1
ATOM 4927 C C . MET B 1 286 ? -21.922 45.188 11.039 1 93.5 286 MET B C 1
ATOM 4929 O O . MET B 1 286 ? -22.781 45.094 10.164 1 93.5 286 MET B O 1
ATOM 4933 N N . LYS B 1 287 ? -22.094 46 12 1 92.44 287 LYS B N 1
ATOM 4934 C CA . LYS B 1 287 ? -23.25 46.875 12.172 1 92.44 287 LYS B CA 1
ATOM 4935 C C . LYS B 1 287 ? -23.344 47.906 11.055 1 92.44 287 LYS B C 1
ATOM 4937 O O . LYS B 1 287 ? -24.438 48.375 10.711 1 92.44 287 LYS B O 1
ATOM 4942 N N . ARG B 1 288 ? -22.203 48.219 10.539 1 88.31 288 ARG B N 1
ATOM 4943 C CA . ARG B 1 288 ? -22.172 49.219 9.469 1 88.31 288 ARG B CA 1
ATOM 4944 C C . ARG B 1 288 ? -22.062 48.562 8.102 1 88.31 288 ARG B C 1
ATOM 4946 O O . ARG B 1 288 ? -21.547 49.156 7.16 1 88.31 288 ARG B O 1
ATOM 4953 N N . LYS B 1 289 ? -22.5 47.406 7.992 1 84.25 289 LYS B N 1
ATOM 4954 C CA . LYS B 1 289 ? -22.609 46.656 6.75 1 84.25 289 LYS B CA 1
ATOM 4955 C C . LYS B 1 289 ? -21.25 46.5 6.078 1 84.25 289 LYS B C 1
ATOM 4957 O O . LYS B 1 289 ? -21.141 46.625 4.859 1 84.25 289 LYS B O 1
ATOM 4962 N N . ASN B 1 290 ? -20.25 46.688 6.883 1 86.12 290 ASN B N 1
ATOM 4963 C CA . ASN B 1 290 ? -18.906 46.406 6.426 1 86.12 290 ASN B CA 1
ATOM 4964 C C . ASN B 1 290 ? -18.375 47.5 5.516 1 86.12 290 ASN B C 1
ATOM 4966 O O . ASN B 1 290 ? -17.75 47.25 4.496 1 86.12 290 ASN B O 1
ATOM 4970 N N . CYS B 1 291 ? -18.781 48.656 5.824 1 87.62 291 CYS B N 1
ATOM 4971 C CA . CYS B 1 291 ? -18.328 49.812 5.082 1 87.62 291 CYS B CA 1
ATOM 4972 C C . CYS B 1 291 ? -17.25 50.594 5.863 1 87.62 291 CYS B C 1
ATOM 4974 O O . CYS B 1 291 ? -17.484 51 6.996 1 87.62 291 CYS B O 1
ATOM 4976 N N . CYS B 1 292 ? -16.125 50.812 5.336 1 92.5 292 CYS B N 1
ATOM 4977 C CA . CYS B 1 292 ? -15.008 51.5 5.977 1 92.5 292 CYS B CA 1
ATOM 4978 C C . CYS B 1 292 ? -15.117 53.031 5.801 1 92.5 292 CYS B C 1
ATOM 4980 O O . CYS B 1 292 ? -15.102 53.531 4.672 1 92.5 292 CYS B O 1
ATOM 4982 N N . PRO B 1 293 ? -15.289 53.719 6.836 1 91.38 293 PRO B N 1
ATOM 4983 C CA . PRO B 1 293 ? -15.43 55.188 6.742 1 91.38 293 PRO B CA 1
ATOM 4984 C C . PRO B 1 293 ? -14.211 55.844 6.125 1 91.38 293 PRO B C 1
ATOM 4986 O O . PRO B 1 293 ? -14.352 56.844 5.406 1 91.38 293 PRO B O 1
ATOM 4989 N N . LYS B 1 294 ? -13.125 55.344 6.383 1 91.12 294 LYS B N 1
ATOM 4990 C CA . LYS B 1 294 ? -11.906 55.906 5.832 1 91.12 294 LYS B CA 1
ATOM 4991 C C . LYS B 1 294 ? -11.859 55.75 4.316 1 91.12 294 LYS B C 1
ATOM 4993 O O . LYS B 1 294 ? -11.516 56.719 3.605 1 91.12 294 LYS B O 1
ATOM 4998 N N . CYS B 1 295 ? -12.195 54.594 3.873 1 92.25 295 CYS B N 1
ATOM 4999 C CA . CYS B 1 295 ? -12.219 54.344 2.436 1 92.25 295 CYS B CA 1
ATOM 5000 C C . CYS B 1 295 ? -13.281 55.188 1.752 1 92.25 295 CYS B C 1
ATOM 5002 O O . CYS B 1 295 ? -13.062 55.688 0.644 1 92.25 295 CYS B O 1
ATOM 5004 N N . LYS B 1 296 ? -14.391 55.344 2.336 1 90.25 296 LYS B N 1
ATOM 5005 C CA . LYS B 1 296 ? -15.445 56.219 1.802 1 90.25 296 LYS B CA 1
ATOM 5006 C C . LYS B 1 296 ? -14.984 57.656 1.698 1 90.25 296 LYS B C 1
ATOM 5008 O O . LYS B 1 296 ? -15.281 58.344 0.718 1 90.25 296 LYS B O 1
ATOM 5013 N N . ARG B 1 297 ? -14.32 58.094 2.711 1 90.94 297 ARG B N 1
ATOM 5014 C CA . ARG B 1 297 ? -13.789 59.438 2.709 1 90.94 297 ARG B CA 1
ATOM 5015 C C . ARG B 1 297 ? -12.781 59.625 1.578 1 90.94 297 ARG B C 1
ATOM 5017 O O . ARG B 1 297 ? -12.781 60.688 0.913 1 90.94 297 ARG B O 1
ATOM 5024 N N . ARG B 1 298 ? -12.039 58.656 1.328 1 90.62 298 ARG B N 1
ATOM 5025 C CA . ARG B 1 298 ? -11.016 58.719 0.287 1 90.62 298 ARG B CA 1
ATOM 5026 C C . ARG B 1 298 ? -11.648 58.75 -1.1 1 90.62 298 ARG B C 1
ATOM 5028 O O . ARG B 1 298 ? -11.172 59.438 -1.992 1 90.62 298 ARG B O 1
ATOM 5035 N N . GLN B 1 299 ? -12.688 58 -1.236 1 87.81 299 GLN B N 1
ATOM 5036 C CA . GLN B 1 299 ? -13.391 58 -2.512 1 87.81 299 GLN B CA 1
ATOM 5037 C C . GLN B 1 299 ? -14.062 59.312 -2.801 1 87.81 299 GLN B C 1
ATOM 5039 O O . GLN B 1 299 ? -14.039 59.812 -3.938 1 87.81 299 GLN B O 1
ATOM 5044 N N . ARG B 1 300 ? -14.57 59.969 -1.816 1 89.69 300 ARG B N 1
ATOM 5045 C CA . ARG B 1 300 ? -15.227 61.25 -1.972 1 89.69 300 ARG B CA 1
ATOM 5046 C C . ARG B 1 300 ? -14.219 62.344 -2.35 1 89.69 300 ARG B C 1
ATOM 5048 O O . ARG B 1 300 ? -14.516 63.219 -3.176 1 89.69 300 ARG B O 1
ATOM 5055 N N . GLN B 1 301 ? -13.156 62.188 -1.757 1 87.38 301 GLN B N 1
ATOM 5056 C CA . GLN B 1 301 ? -12.109 63.156 -2.047 1 87.38 301 GLN B CA 1
ATOM 5057 C C . GLN B 1 301 ? -11.609 63 -3.484 1 87.38 301 GLN B C 1
ATOM 5059 O O . GLN B 1 301 ? -11.344 64 -4.152 1 87.38 301 GLN B O 1
ATOM 5064 N N . ILE B 1 302 ? -11.641 61.812 -3.998 1 86.75 302 ILE B N 1
ATOM 5065 C CA . ILE B 1 302 ? -11.219 61.562 -5.371 1 86.75 302 ILE B CA 1
ATOM 5066 C C . ILE B 1 302 ? -12.25 62.125 -6.344 1 86.75 302 ILE B C 1
ATOM 5068 O O . ILE B 1 302 ? -11.891 62.781 -7.332 1 86.75 302 ILE B O 1
ATOM 5072 N N . ILE B 1 303 ? -13.398 61.969 -5.988 1 85.75 303 ILE B N 1
ATOM 5073 C CA . ILE B 1 303 ? -14.477 62.469 -6.848 1 85.75 303 ILE B CA 1
ATOM 5074 C C . ILE B 1 303 ? -14.484 63.969 -6.852 1 85.75 303 ILE B C 1
ATOM 5076 O O . ILE B 1 303 ? -14.648 64.625 -7.902 1 85.75 303 ILE B O 1
ATOM 5080 N N . LEU B 1 304 ? -14.258 64.562 -5.691 1 86.56 304 LEU B N 1
ATOM 5081 C CA . LEU B 1 304 ? -14.242 66 -5.578 1 86.56 304 LEU B CA 1
ATOM 5082 C C . LEU B 1 304 ? -13.078 66.625 -6.375 1 86.56 304 LEU B C 1
ATOM 5084 O O . LEU B 1 304 ? -13.234 67.625 -7.012 1 86.56 304 LEU B O 1
ATOM 5088 N N . HIS B 1 305 ? -12.094 65.938 -6.473 1 83.5 305 HIS B N 1
ATOM 5089 C CA . HIS B 1 305 ? -10.938 66.438 -7.211 1 83.5 305 HIS B CA 1
ATOM 5090 C C . HIS B 1 305 ? -11.117 66.25 -8.711 1 83.5 305 HIS B C 1
ATOM 5092 O O . HIS B 1 305 ? -10.625 67 -9.508 1 83.5 305 HIS B O 1
ATOM 5098 N N . GLN B 1 306 ? -11.859 65.25 -9.039 1 77.38 306 GLN B N 1
ATOM 5099 C CA . GLN B 1 306 ? -12.117 65.062 -10.461 1 77.38 306 GLN B CA 1
ATOM 5100 C C . GLN B 1 306 ? -13.133 66.062 -10.984 1 77.38 306 GLN B C 1
ATOM 5102 O O . GLN B 1 306 ? -13.094 66.438 -12.164 1 77.38 306 GLN B O 1
ATOM 5107 N N . ASN B 1 307 ? -13.938 66.562 -10.07 1 75.31 307 ASN B N 1
ATOM 5108 C CA . ASN B 1 307 ? -14.945 67.5 -10.484 1 75.31 307 ASN B CA 1
ATOM 5109 C C . ASN B 1 307 ? -14.414 68.938 -10.398 1 75.31 307 ASN B C 1
ATOM 5111 O O . ASN B 1 307 ? -15.094 69.875 -10.789 1 75.31 307 ASN B O 1
ATOM 5115 N N . LEU B 1 308 ? -13.344 69.188 -9.891 1 64 308 LEU B N 1
ATOM 5116 C CA . LEU B 1 308 ? -12.711 70.5 -9.969 1 64 308 LEU B CA 1
ATOM 5117 C C . LEU B 1 308 ? -11.766 70.562 -11.164 1 64 308 LEU B C 1
ATOM 5119 O O . LEU B 1 308 ? -11.094 69.562 -11.492 1 64 308 LEU B O 1
#

Foldseek 3Di:
DAFDKDKDADDPDWDAALQQRDTDPRHPFIWIAGPQLGHIHGPVCVVVDQADRLRVVCVVPVDFDQDFQDADDCVNLVQAAPTPGHHHDCDPDDWHWDAARRHNGTHTCSFFVQDWAAHPNCCLPPVDRDIGGHTPNVVSNCVNSQLPQPDQSCVSPVCVVVVDVLLVLLLLLLVLLLQLVVLLVPDPVSVVVVLLCVVPSVNVSNVDRGTDGNNLSVCSVVCNNVVVSVVSSVVSCCCQCPNPPSNVVPFAQAPQVRPPDTDDCSDPQWHAQPPPRHIHGNVSCVVVVNDDPVVVVVVVVVVVVVVD/DAFDKDKDAADPDWDAALQQRDTDHRHPFIWIAGPQLGHIHGPVCVVVDQADRLRVVCVVPVDFDQDFQDADDCVNLVQAAPTPGHHHDCDPDDWHWDAARRHNGTHTCSFFVQDWAAHPNCCLPPVDRDIGGHTPSVVSNCVNSQLPQPDQSCVSPVCVVVVDVLLVLLLLLLVLLLQLVVLLVPDPVSVVVVLLCVVPSVNVSNVDRGTDGNNLSVCSVVCNNVVSSVVSSVSSCCCQCPNPPSNVVPFAAAPQVRDPDTDDCSDPQWHAQPPPRHIHGNVSCVVVVNDDPVVVVVVVVVVVVVVD

Radius of gyration: 37.1 Å; Cα contacts (8 Å, |Δi|>4): 1056; chains: 2; bounding box: 77×124×88 Å

Solvent-accessible surface area (backbone atoms only — not comparable to full-atom values): 33904 Å² total; per-residue (Å²): 98,74,67,54,71,39,82,44,76,47,58,100,58,86,43,58,16,64,71,76,54,42,75,42,60,27,89,82,39,66,29,33,30,18,77,74,50,62,51,30,28,41,64,86,44,61,86,68,68,82,71,63,27,36,45,54,49,40,72,76,51,70,70,78,64,68,52,49,35,37,65,56,48,42,51,82,46,70,30,24,17,70,80,84,54,47,81,33,50,62,50,100,65,90,50,49,61,41,64,14,46,59,73,22,44,45,20,37,66,56,51,25,75,67,44,70,42,65,40,67,23,38,33,64,42,41,58,38,74,65,62,40,37,26,26,50,68,56,47,42,34,49,62,67,46,29,72,47,60,68,36,47,48,61,80,75,34,54,65,50,56,77,71,32,65,66,55,46,54,46,45,52,50,28,50,30,42,43,55,46,44,61,53,42,75,74,29,71,68,38,56,74,67,43,57,86,57,67,57,58,91,46,46,58,50,66,72,41,68,53,52,35,20,60,49,50,55,55,26,46,76,73,42,54,42,52,55,51,51,50,51,52,43,49,55,53,46,43,40,35,70,70,68,32,65,72,48,39,66,69,43,31,57,24,81,81,76,61,48,84,59,74,43,50,68,61,41,88,61,30,38,57,40,89,86,79,58,52,45,30,44,38,68,57,35,57,74,50,75,66,61,56,66,67,61,53,53,53,51,49,52,50,51,54,54,67,72,98,98,74,66,53,69,39,82,42,74,56,57,100,57,86,43,58,17,65,69,78,54,42,74,43,60,28,88,81,41,66,29,34,31,19,76,72,51,62,52,31,28,43,64,86,44,60,86,67,67,84,71,62,28,38,45,54,49,40,72,75,52,70,70,78,66,67,51,49,35,37,64,56,49,41,52,82,44,70,29,24,16,70,80,85,56,48,81,33,51,62,50,100,62,92,49,49,62,41,64,15,45,59,71,22,45,44,20,37,66,58,52,26,75,68,43,70,42,63,41,67,22,38,32,65,42,41,57,38,74,67,60,38,38,27,27,51,68,55,47,44,33,49,60,68,46,29,72,47,61,69,35,48,49,62,79,75,36,54,66,51,54,78,72,33,66,67,54,46,54,45,45,51,52,27,48,31,43,42,56,48,43,61,54,41,75,73,28,68,66,38,54,73,66,42,57,87,57,67,58,59,92,46,47,58,51,66,72,41,68,52,52,34,18,60,50,50,53,55,27,47,75,72,42,54,41,52,54,51,51,49,50,52,43,48,55,54,46,44,41,34,69,69,68,31,65,72,47,38,68,68,43,30,58,24,82,80,75,60,47,84,60,74,43,50,69,61,40,90,60,32,38,56,41,90,84,80,58,51,44,30,43,40,68,55,36,57,74,50,74,66,60,56,67,66,60,52,52,52,51,49,52,51,52,54,55,67,72,98

InterPro domains:
  IPR002219 Protein kinase C-like, phorbol ester/diacylglycerol-binding domain [PF00130] (3-53)
  IPR002219 Protein kinase C-like, phorbol ester/diacylglycerol-binding domain [PS00479] (3-53)
  IPR002219 Protein kinase C-like, phorbol ester/diacylglycerol-binding domain [PS50081] (2-53)
  IPR002219 Protein kinase C-like, phorbol ester/diacylglycerol-binding domain [PS50081] (238-292)
  IPR002219 Protein kinase C-like, phorbol ester/diacylglycerol-binding domain [SM00109] (3-53)
  IPR002219 Protein kinase C-like, phorbol ester/diacylglycerol-binding domain [SM00109] (237-291)
  IPR025258 Rubicon Homology Domain [PF13901] (98-299)
  IPR025258 Rubicon Homology Domain [SM01175] (98-302)
  IPR036280 Multiheme cytochrome superfamily [SSF48695] (244-295)
  IPR046349 C1-like domain superfamily [SSF57889] (2-54)
  IPR047983 Differentially expressed in FDCP 8, C conserved region 1 [cd20819] (1-58)
  IPR051366 Differentially Expressed in FDCP 8 Homolog [PTHR12326] (5-300)

pLDDT: mean 91.46, std 8.61, range [51.59, 98.31]

Sequence (616 aa):
MGHKFMQRKMEGTHEYCDKCCNIILGVMHNWYYCKNCSFKCHNKCVNFLTRICAYVKVVENPSYILDICPETSLATQCYKCAECKRRIFNKEGYHRPRKCDYSGFYYCSYCHWNSQMVIPSRIIHNWDFEPRTVCRASLQFLRIMMKKPVLQLEQLNPMLFSFVEELNEVKKLREEILLMKQYLASCHVAQEEQLLLEPKERQHLVENADMYSLRDLIDLKTGVLKKFLRKIYSMFSVHITKECEGCRGKGFICELCKNVEVIFPFEDQSISCFQCSTVFHKECYMKRKNCCPKCKRRQRQIILHQNLMGHKFMQRKMEGTHEYCDKCCNIILGVMHNWYYCKNCSFKCHNKCVNFLTRICAYVKVVENPSYILDICPETSLATQCYKCAECKRRIFNKEGYHRPRKCDYSGFYYCSYCHWNSQMVIPSRIIHNWDFEPRTVCRASLQFLRIMMKKPVLQLEQLNPMLFSFVEELNEVKKLREEILLMKQYLASCHVAQEEQLLLEPKERQHLVENADMYSLRDLIDLKTGVLKKFLRKIYSMFSVHITKECEGCRGKGFICELCKNVEVIFPFEDQSISCFQCSTVFHKECYMKRKNCCPKCKRRQRQIILHQNL

Nearest PDB structures (foldseek):
  6wcw-assembly1_A  TM=7.195E-01  e=4.795E-17  Homo sapiens
  2enn-assembly1_A  TM=9.041E-01  e=2.278E-02  Homo sapiens
  5ue8-assembly2_B  TM=8.131E-01  e=2.738E-01  Rattus norvegicus
  5ue8-assembly1_A  TM=7.133E-01  e=3.433E-01  Rattus norvegicus
  6wcw-assembly1_A  TM=7.191E-01  e=4.714E-17  Homo sapiens